Protein AF-A0A653L0S3-F1 (afdb_monomer)

Nearest PDB structures (foldseek):
  4bjn-assembly4_E  TM=1.893E-01  e=4.231E+00  Melampsora lini

Structure (mmCIF, N/CA/C/O backbone):
data_AF-A0A653L0S3-F1
#
_entry.id   AF-A0A653L0S3-F1
#
loop_
_atom_site.group_PDB
_atom_site.id
_atom_site.type_symbol
_atom_site.label_atom_id
_atom_site.label_alt_id
_atom_site.label_comp_id
_atom_site.label_asym_id
_atom_site.label_entity_id
_atom_site.label_seq_id
_atom_site.pdbx_PDB_ins_code
_atom_site.Cartn_x
_atom_site.Cartn_y
_atom_site.Cartn_z
_atom_site.occupancy
_atom_site.B_iso_or_equiv
_atom_site.auth_seq_id
_atom_site.auth_comp_id
_atom_site.auth_asym_id
_atom_site.auth_atom_id
_atom_site.pdbx_PDB_model_num
ATOM 1 N N . MET A 1 1 ? 10.447 25.405 -21.546 1.00 30.27 1 MET A N 1
ATOM 2 C CA . MET A 1 1 ? 11.554 25.345 -22.528 1.00 30.27 1 MET A CA 1
ATOM 3 C C . MET A 1 1 ? 12.879 25.271 -21.780 1.00 30.27 1 MET A C 1
ATOM 5 O O . MET A 1 1 ? 13.456 26.292 -21.433 1.00 30.27 1 MET A O 1
ATOM 9 N N . THR A 1 2 ? 13.325 24.067 -21.435 1.00 28.64 2 THR A N 1
ATOM 10 C CA . THR A 1 2 ? 14.617 23.839 -20.778 1.00 28.64 2 THR A CA 1
ATOM 11 C C . THR A 1 2 ? 15.734 23.962 -21.811 1.00 28.64 2 THR A C 1
ATOM 13 O O . THR A 1 2 ? 15.676 23.338 -22.869 1.00 28.64 2 THR A O 1
ATOM 16 N N . LYS A 1 3 ? 16.737 24.801 -21.521 1.00 31.69 3 LYS A N 1
ATOM 17 C CA . LYS A 1 3 ? 17.948 24.952 -22.337 1.00 31.69 3 LYS A CA 1
ATOM 18 C C . LYS A 1 3 ? 18.564 23.568 -22.569 1.00 31.69 3 LYS A C 1
ATOM 20 O O . LYS A 1 3 ? 19.104 22.968 -21.641 1.00 31.69 3 LYS A O 1
ATOM 25 N N . LEU A 1 4 ? 18.482 23.073 -23.805 1.00 33.47 4 LEU A N 1
ATOM 26 C CA . LEU A 1 4 ? 19.347 22.010 -24.304 1.00 33.47 4 LEU A CA 1
ATOM 27 C C . LEU A 1 4 ? 20.780 22.486 -24.071 1.00 33.47 4 LEU A C 1
ATOM 29 O O . LEU A 1 4 ? 21.256 23.393 -24.747 1.00 33.47 4 LEU A O 1
ATOM 33 N N . THR A 1 5 ? 21.450 21.922 -23.071 1.00 34.59 5 THR A N 1
ATOM 34 C CA . THR A 1 5 ? 22.896 22.054 -22.949 1.00 34.59 5 THR A CA 1
ATOM 35 C C . THR A 1 5 ? 23.484 21.365 -24.172 1.00 34.59 5 THR A C 1
ATOM 37 O O . THR A 1 5 ? 23.573 20.140 -24.239 1.00 34.59 5 THR A O 1
ATOM 40 N N . THR A 1 6 ? 23.834 22.156 -25.183 1.00 37.03 6 THR A N 1
ATOM 41 C CA . THR A 1 6 ? 24.640 21.749 -26.330 1.00 37.03 6 THR A CA 1
ATOM 42 C C . THR A 1 6 ? 26.012 21.349 -25.799 1.00 37.03 6 THR A C 1
ATOM 44 O O . THR A 1 6 ? 26.954 22.135 -25.764 1.00 37.03 6 THR A O 1
ATOM 47 N N . ARG A 1 7 ? 26.123 20.112 -25.301 1.00 45.97 7 ARG A N 1
ATOM 48 C CA . ARG A 1 7 ? 27.419 19.487 -25.048 1.00 45.97 7 ARG A CA 1
ATOM 49 C C . ARG A 1 7 ? 28.153 19.467 -26.384 1.00 45.97 7 ARG A C 1
ATOM 51 O O . ARG A 1 7 ? 27.629 18.923 -27.355 1.00 45.97 7 ARG A O 1
ATOM 58 N N . LEU A 1 8 ? 29.337 20.079 -26.427 1.00 43.31 8 LEU A N 1
ATOM 59 C CA . LEU A 1 8 ? 30.245 19.983 -27.569 1.00 43.31 8 LEU A CA 1
ATOM 60 C C . LEU A 1 8 ? 30.368 18.505 -27.987 1.00 43.31 8 LEU A C 1
ATOM 62 O O . LEU A 1 8 ? 30.457 17.640 -27.105 1.00 43.31 8 LEU A O 1
ATOM 66 N N . PRO A 1 9 ? 30.342 18.189 -29.295 1.00 57.22 9 PRO A N 1
ATOM 67 C CA . PRO A 1 9 ? 30.442 16.812 -29.752 1.00 57.22 9 PRO A CA 1
ATOM 68 C C . PRO A 1 9 ? 31.729 16.194 -29.199 1.00 57.22 9 PRO A C 1
ATOM 70 O O . PRO A 1 9 ? 32.818 16.746 -29.348 1.00 57.22 9 PRO A O 1
ATOM 73 N N . LEU A 1 10 ? 31.583 15.060 -28.508 1.00 61.62 10 LEU A N 1
ATOM 74 C CA . LEU A 1 10 ? 32.700 14.311 -27.932 1.00 61.62 10 LEU A CA 1
ATOM 75 C C . LEU A 1 10 ? 33.786 14.084 -28.987 1.00 61.62 10 LEU A C 1
ATOM 77 O O . LEU A 1 10 ? 33.470 13.769 -30.136 1.00 61.62 10 LEU A O 1
ATOM 81 N N . SER A 1 11 ? 35.056 14.182 -28.587 1.00 75.44 11 SER A N 1
ATOM 82 C CA . SER A 1 11 ? 36.170 13.897 -29.493 1.00 75.44 11 SER A CA 1
ATOM 83 C C . SER A 1 11 ? 36.048 12.483 -30.071 1.00 75.44 11 SER A C 1
ATOM 85 O O . SER A 1 11 ? 35.573 11.558 -29.403 1.00 75.44 11 SER A O 1
ATOM 87 N N . ARG A 1 12 ? 36.516 12.286 -31.309 1.00 71.12 12 ARG A N 1
ATOM 88 C CA . ARG A 1 12 ? 36.460 10.984 -32.001 1.00 71.12 12 ARG A CA 1
ATOM 89 C C . ARG A 1 12 ? 37.064 9.852 -31.156 1.00 71.12 12 ARG A C 1
ATOM 91 O O . ARG A 1 12 ? 36.526 8.751 -31.118 1.00 71.12 12 ARG A O 1
ATOM 98 N N . LYS A 1 13 ? 38.134 10.157 -30.410 1.00 77.75 13 LYS A N 1
ATOM 99 C CA . LYS A 1 13 ? 38.794 9.238 -29.469 1.00 77.75 13 LYS A CA 1
ATOM 100 C C . LYS A 1 13 ? 37.880 8.838 -28.303 1.00 77.75 13 LYS A C 1
ATOM 102 O O . LYS A 1 13 ? 37.801 7.659 -27.976 1.00 77.75 13 LYS A O 1
ATOM 107 N N . ALA A 1 14 ? 37.156 9.791 -27.713 1.00 77.12 14 ALA A N 1
ATOM 108 C CA . ALA A 1 14 ? 36.217 9.521 -26.623 1.00 77.12 14 ALA A CA 1
ATOM 109 C C . ALA A 1 14 ? 34.998 8.706 -27.091 1.00 77.12 14 ALA A C 1
ATOM 111 O O . ALA A 1 14 ? 34.522 7.833 -26.367 1.00 77.12 14 ALA A O 1
ATOM 112 N N . GLN A 1 15 ? 34.516 8.951 -28.313 1.00 73.00 15 GLN A N 1
ATOM 113 C CA . GLN A 1 15 ? 33.436 8.165 -28.917 1.00 73.00 15 GLN A CA 1
ATOM 114 C C . GLN A 1 15 ? 33.865 6.710 -29.154 1.00 73.00 15 GLN A C 1
ATOM 116 O O . GLN A 1 15 ? 33.166 5.796 -28.722 1.00 73.00 15 GLN A O 1
ATOM 121 N N . LEU A 1 16 ? 35.043 6.493 -29.749 1.00 76.94 16 LEU A N 1
ATOM 122 C CA . LEU A 1 16 ? 35.624 5.159 -29.961 1.00 76.94 16 LEU A CA 1
ATOM 123 C C . LEU A 1 16 ? 35.835 4.400 -28.648 1.00 76.94 16 LEU A C 1
ATOM 125 O O . LEU A 1 16 ? 35.499 3.223 -28.552 1.00 76.94 16 LEU A O 1
ATOM 129 N N . GLN A 1 17 ? 36.335 5.074 -27.612 1.00 83.62 17 GLN A N 1
ATOM 130 C CA . GLN A 1 17 ? 36.512 4.455 -26.301 1.00 83.62 17 GLN A CA 1
ATOM 131 C C . GLN A 1 17 ? 35.177 3.983 -25.712 1.00 83.62 17 GLN A C 1
ATOM 133 O O . GLN A 1 17 ? 35.100 2.875 -25.191 1.00 83.62 17 GLN A O 1
ATOM 138 N N . ARG A 1 18 ? 34.110 4.783 -25.830 1.00 79.94 18 ARG A N 1
ATOM 139 C CA . ARG A 1 18 ? 32.772 4.391 -25.361 1.00 79.94 18 ARG A CA 1
ATOM 140 C C . ARG A 1 18 ? 32.186 3.228 -26.149 1.00 79.94 18 ARG A C 1
ATOM 142 O O . ARG A 1 18 ? 31.602 2.341 -25.533 1.00 79.94 18 ARG A O 1
ATOM 149 N N . VAL A 1 19 ? 32.362 3.226 -27.473 1.00 80.50 19 VAL A N 1
ATOM 150 C CA . VAL A 1 19 ? 31.985 2.093 -28.330 1.00 80.50 19 VAL A CA 1
ATOM 151 C C . VAL A 1 19 ? 32.678 0.830 -27.828 1.00 80.50 19 VAL A C 1
ATOM 153 O O . VAL A 1 19 ? 32.002 -0.141 -27.514 1.00 80.50 19 VAL A O 1
ATOM 156 N N . ASN A 1 20 ? 33.999 0.870 -27.644 1.00 83.00 20 ASN A N 1
ATOM 157 C CA . ASN A 1 20 ? 34.770 -0.287 -27.192 1.00 83.00 20 ASN A CA 1
ATOM 158 C C . ASN A 1 20 ? 34.328 -0.778 -25.807 1.00 83.00 20 ASN A C 1
ATOM 160 O O . ASN A 1 20 ? 34.116 -1.974 -25.622 1.00 83.00 20 ASN A O 1
ATOM 164 N N . THR A 1 21 ? 34.118 0.126 -24.846 1.00 85.69 21 THR A N 1
ATOM 165 C CA . THR A 1 21 ? 33.609 -0.237 -23.514 1.00 85.69 21 THR A CA 1
ATOM 166 C C . THR A 1 21 ? 32.242 -0.919 -23.594 1.00 85.69 21 THR A C 1
ATOM 168 O O . THR A 1 21 ? 32.011 -1.922 -22.919 1.00 85.69 21 THR A O 1
ATOM 171 N N . LEU A 1 22 ? 31.336 -0.406 -24.431 1.00 82.81 22 LEU A N 1
ATOM 172 C CA . LEU A 1 22 ? 30.014 -0.996 -24.625 1.00 82.81 22 LEU A CA 1
ATOM 173 C C . LEU A 1 22 ? 30.102 -2.370 -25.299 1.00 82.81 22 LEU A C 1
ATOM 175 O O . LEU A 1 22 ? 29.468 -3.311 -24.819 1.00 82.81 22 LEU A O 1
ATOM 179 N N . CYS A 1 23 ? 30.907 -2.502 -26.356 1.00 81.62 23 CYS A N 1
ATOM 180 C CA . CYS A 1 23 ? 31.130 -3.769 -27.051 1.00 81.62 23 CYS A CA 1
ATOM 181 C C . CYS A 1 23 ? 31.677 -4.839 -26.102 1.00 81.62 23 CYS A C 1
ATOM 183 O O . CYS A 1 23 ? 31.124 -5.935 -26.024 1.00 81.62 23 CYS A O 1
ATOM 185 N N . ASN A 1 24 ? 32.678 -4.486 -25.293 1.00 85.31 24 ASN A N 1
ATOM 186 C CA . ASN A 1 24 ? 33.267 -5.385 -24.300 1.00 85.31 24 ASN A CA 1
ATOM 187 C C . ASN A 1 24 ? 32.253 -5.828 -23.232 1.00 85.31 24 ASN A C 1
ATOM 189 O O . ASN A 1 24 ? 32.328 -6.946 -22.731 1.00 85.31 24 ASN A O 1
ATOM 193 N N . SER A 1 25 ? 31.270 -4.984 -22.900 1.00 84.69 25 SER A N 1
ATOM 194 C CA . SER A 1 25 ? 30.208 -5.326 -21.941 1.00 84.69 25 SER A CA 1
ATOM 195 C C . SER A 1 25 ? 29.127 -6.272 -22.496 1.00 84.69 25 SER A C 1
ATOM 197 O O . SER A 1 25 ? 28.227 -6.683 -21.757 1.00 84.69 25 SER A O 1
ATOM 199 N N . LEU A 1 26 ? 29.188 -6.616 -23.790 1.00 86.00 26 LEU A N 1
ATOM 200 C CA . LEU A 1 26 ? 28.189 -7.409 -24.511 1.00 86.00 26 LEU A CA 1
ATOM 201 C C . LEU A 1 26 ? 28.839 -8.557 -25.320 1.00 86.00 26 LEU A C 1
ATOM 203 O O . LEU A 1 26 ? 28.683 -8.599 -26.542 1.00 86.00 26 LEU A O 1
ATOM 207 N N . PRO A 1 27 ? 29.483 -9.548 -24.667 1.00 76.00 27 PRO A N 1
ATOM 208 C CA . PRO A 1 27 ? 30.306 -10.578 -25.326 1.00 76.00 27 PRO A CA 1
ATOM 209 C C . PRO A 1 27 ? 29.551 -11.582 -26.228 1.00 76.00 27 PRO A C 1
ATOM 211 O O . PRO A 1 27 ? 30.141 -12.536 -26.712 1.00 76.00 27 PRO A O 1
ATOM 214 N N . GLY A 1 28 ? 28.253 -11.387 -26.477 1.00 78.38 28 GLY A N 1
ATOM 215 C CA . GLY A 1 28 ? 27.429 -12.245 -27.343 1.00 78.38 28 GLY A CA 1
ATOM 216 C C . GLY A 1 28 ? 26.717 -11.500 -28.474 1.00 78.38 28 GLY A C 1
ATOM 217 O O . GLY A 1 28 ? 25.802 -12.049 -29.082 1.00 78.38 28 GLY A O 1
ATOM 218 N N . VAL A 1 29 ? 27.062 -10.233 -28.718 1.00 82.94 29 VAL A N 1
ATOM 219 C CA . VAL A 1 29 ? 26.504 -9.442 -29.822 1.00 82.94 29 VAL A CA 1
ATOM 220 C C . VAL A 1 29 ? 27.534 -9.390 -30.945 1.00 82.94 29 VAL A C 1
ATOM 222 O O . VAL A 1 29 ? 28.632 -8.879 -30.750 1.00 82.94 29 VAL A O 1
ATOM 225 N N . ASN A 1 30 ? 27.180 -9.894 -32.128 1.00 84.88 30 ASN A N 1
ATOM 226 C CA . ASN A 1 30 ? 28.012 -9.736 -33.319 1.00 84.88 30 ASN A CA 1
ATOM 227 C C . ASN A 1 30 ? 27.804 -8.324 -33.893 1.00 84.88 30 ASN A C 1
ATOM 229 O O . ASN A 1 30 ? 26.845 -8.072 -34.624 1.00 84.88 30 ASN A O 1
ATOM 233 N N . PHE A 1 31 ? 28.668 -7.387 -33.503 1.00 84.81 31 PHE A N 1
ATOM 234 C CA . PHE A 1 31 ? 28.548 -5.981 -33.890 1.00 84.81 31 PHE A CA 1
ATOM 235 C C . PHE A 1 31 ? 28.712 -5.767 -35.395 1.00 84.81 31 PHE A C 1
ATOM 237 O O . PHE A 1 31 ? 27.978 -4.956 -35.953 1.00 84.81 31 PHE A O 1
ATOM 244 N N . ASP A 1 32 ? 29.580 -6.527 -36.062 1.00 81.81 32 ASP A N 1
ATOM 245 C CA . ASP A 1 32 ? 29.809 -6.393 -37.505 1.00 81.81 32 ASP A CA 1
ATOM 246 C C . ASP A 1 32 ? 28.585 -6.833 -38.318 1.00 81.81 32 ASP A C 1
ATOM 248 O O . ASP A 1 32 ? 28.213 -6.181 -39.294 1.00 81.81 32 ASP A O 1
ATOM 252 N N . ALA A 1 33 ? 27.889 -7.883 -37.871 1.00 83.56 33 ALA A N 1
ATOM 253 C CA . ALA A 1 33 ? 26.655 -8.347 -38.505 1.00 83.56 33 ALA A CA 1
ATOM 254 C C . ALA A 1 33 ? 25.467 -7.382 -38.306 1.00 83.56 33 ALA A C 1
ATOM 256 O O . ALA A 1 33 ? 24.583 -7.291 -39.161 1.00 83.56 33 ALA A O 1
ATOM 257 N N . VAL A 1 34 ? 25.430 -6.660 -37.180 1.00 85.94 34 VAL A N 1
ATOM 258 C CA . VAL A 1 34 ? 24.289 -5.812 -36.778 1.00 85.94 34 VAL A CA 1
ATOM 259 C C . VAL A 1 34 ? 24.482 -4.335 -37.162 1.00 85.94 34 VAL A C 1
ATOM 261 O O . VAL A 1 34 ? 23.509 -3.622 -37.437 1.00 85.94 34 VAL A O 1
ATOM 264 N N . PHE A 1 35 ? 25.729 -3.865 -37.186 1.00 88.69 35 PHE A N 1
ATOM 265 C CA . PHE A 1 35 ? 26.125 -2.474 -37.432 1.00 88.69 35 PHE A CA 1
ATOM 266 C C . PHE A 1 35 ? 27.096 -2.335 -38.613 1.00 88.69 35 PHE A C 1
ATOM 268 O O . PHE A 1 35 ? 27.843 -1.359 -38.696 1.00 88.69 35 PHE A O 1
ATOM 275 N N . GLY A 1 36 ? 27.051 -3.279 -39.553 1.00 85.19 36 GLY A N 1
ATOM 276 C CA . GLY A 1 36 ? 27.832 -3.238 -40.780 1.00 85.19 36 GLY A CA 1
ATOM 277 C C . GLY A 1 36 ? 27.537 -2.013 -41.656 1.00 85.19 36 GLY A C 1
ATOM 278 O O . GLY A 1 36 ? 26.425 -1.475 -41.700 1.00 85.19 36 GLY A O 1
ATOM 279 N N . GLY A 1 37 ? 28.564 -1.578 -42.386 1.00 85.38 37 GLY A N 1
ATOM 280 C CA . GLY A 1 37 ? 28.493 -0.473 -43.341 1.00 85.38 37 GLY A CA 1
ATOM 281 C C . GLY A 1 37 ? 28.391 0.933 -42.716 1.00 85.38 37 GLY A C 1
ATOM 282 O O . GLY A 1 37 ? 28.254 1.090 -41.500 1.00 85.38 37 GLY A O 1
ATOM 283 N N . PRO A 1 38 ? 28.432 1.995 -43.547 1.00 83.25 38 PRO A N 1
ATOM 284 C CA . PRO A 1 38 ? 28.479 3.385 -43.072 1.00 83.25 38 PRO A CA 1
ATOM 285 C C . PRO A 1 38 ? 27.282 3.781 -42.198 1.00 83.25 38 PRO A C 1
ATOM 287 O O . PRO A 1 38 ? 27.416 4.514 -41.220 1.00 83.25 38 PRO A O 1
ATOM 290 N N . ARG A 1 39 ? 26.095 3.263 -42.529 1.00 82.62 39 ARG A N 1
ATOM 291 C CA . ARG A 1 39 ? 24.866 3.544 -41.784 1.00 82.62 39 ARG A CA 1
ATOM 292 C C . ARG A 1 39 ? 24.827 2.844 -40.429 1.00 82.62 39 ARG A C 1
ATOM 294 O O . ARG A 1 39 ? 24.380 3.447 -39.459 1.00 82.62 39 ARG A O 1
ATOM 301 N N . GLY A 1 40 ? 25.311 1.605 -40.350 1.00 85.94 40 GLY A N 1
ATOM 302 C CA . GLY A 1 40 ? 25.413 0.880 -39.088 1.00 85.94 40 GLY A CA 1
ATOM 303 C C . GLY A 1 40 ? 26.365 1.570 -38.111 1.00 85.94 40 GLY A C 1
ATOM 304 O O . GLY A 1 40 ? 26.019 1.739 -36.945 1.00 85.94 40 GLY A O 1
ATOM 305 N N . GLN A 1 41 ? 27.495 2.088 -38.600 1.00 84.81 41 GLN A N 1
ATOM 306 C CA . GLN A 1 41 ? 28.419 2.891 -37.791 1.00 84.81 41 GLN A CA 1
ATOM 307 C C . GLN A 1 41 ? 27.783 4.194 -37.285 1.00 84.81 41 GLN A C 1
ATOM 309 O O . GLN A 1 41 ? 27.961 4.555 -36.120 1.00 84.81 41 GLN A O 1
ATOM 314 N N . TYR A 1 42 ? 27.011 4.884 -38.132 1.00 87.56 42 TYR A N 1
ATOM 315 C CA . TYR A 1 42 ? 26.260 6.071 -37.716 1.00 87.56 42 TYR A CA 1
ATOM 316 C C . TYR A 1 42 ? 25.229 5.739 -36.630 1.00 87.56 42 TYR A C 1
ATOM 318 O O . TYR A 1 42 ? 25.196 6.394 -35.589 1.00 87.56 42 TYR A O 1
ATOM 326 N N . ASP A 1 43 ? 24.421 4.700 -36.844 1.00 89.44 43 ASP A N 1
ATOM 327 C CA . ASP A 1 43 ? 23.394 4.269 -35.895 1.00 89.44 43 ASP A CA 1
ATOM 328 C C . ASP A 1 43 ? 24.002 3.823 -34.553 1.00 89.44 43 ASP A C 1
ATOM 330 O O . ASP A 1 43 ? 23.434 4.100 -33.497 1.00 89.44 43 ASP A O 1
ATOM 334 N N . LEU A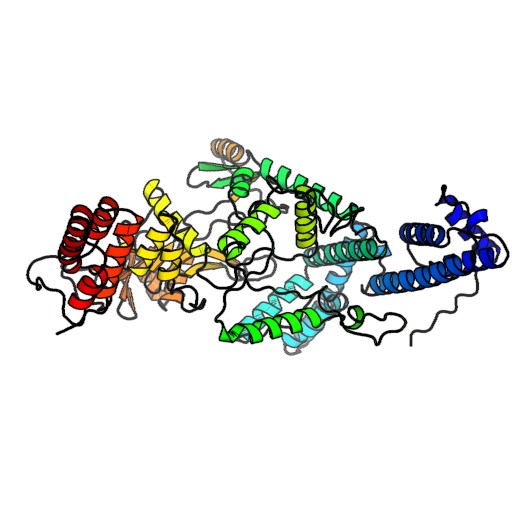 1 44 ? 25.173 3.179 -34.572 1.00 88.75 44 LEU A N 1
ATOM 335 C CA . LEU A 1 44 ? 25.920 2.797 -33.371 1.00 88.75 44 LEU A CA 1
ATOM 336 C C . LEU A 1 44 ? 26.325 4.027 -32.547 1.00 88.75 44 LEU A C 1
ATOM 338 O O . LEU A 1 44 ? 26.084 4.074 -31.339 1.00 88.75 44 LEU A O 1
ATOM 342 N N . LEU A 1 45 ? 26.900 5.043 -33.198 1.00 86.69 45 LEU A N 1
ATOM 343 C CA . LEU A 1 45 ? 27.272 6.301 -32.546 1.00 86.69 45 LEU A CA 1
ATOM 344 C C . LEU A 1 45 ? 26.042 7.049 -32.022 1.00 86.69 45 LEU A C 1
ATOM 346 O O . LEU A 1 45 ? 26.051 7.519 -30.883 1.00 86.69 45 LEU A O 1
ATOM 350 N N . TRP A 1 46 ? 24.976 7.115 -32.821 1.00 91.94 46 TRP A N 1
ATOM 351 C CA . TRP A 1 46 ? 23.702 7.713 -32.431 1.00 91.94 46 TRP A CA 1
ATOM 352 C C . TRP A 1 46 ? 23.103 7.022 -31.201 1.00 91.94 46 TRP A C 1
ATOM 354 O O . TRP A 1 46 ? 22.710 7.699 -30.254 1.00 91.94 46 TRP A O 1
ATOM 364 N N . ALA A 1 47 ? 23.075 5.688 -31.170 1.00 90.69 47 ALA A N 1
ATOM 365 C CA . ALA A 1 47 ? 22.528 4.922 -30.055 1.00 90.69 47 ALA A CA 1
ATOM 366 C C . ALA A 1 47 ? 23.318 5.153 -28.758 1.00 90.69 47 ALA A C 1
ATOM 368 O O . ALA A 1 47 ? 22.721 5.310 -27.694 1.00 90.69 47 ALA A O 1
ATOM 369 N N . ILE A 1 48 ? 24.649 5.236 -28.835 1.00 87.56 48 ILE A N 1
ATOM 370 C CA . ILE A 1 48 ? 25.497 5.548 -27.675 1.00 87.56 48 ILE A CA 1
ATOM 371 C C . ILE A 1 48 ? 25.203 6.955 -27.158 1.00 87.56 48 ILE A C 1
ATOM 373 O O . ILE A 1 48 ? 24.957 7.126 -25.967 1.00 87.56 48 ILE A O 1
ATOM 377 N N . GLN A 1 49 ? 25.160 7.950 -28.046 1.00 88.12 49 GLN A N 1
ATOM 378 C CA . GLN A 1 49 ? 24.826 9.327 -27.672 1.00 88.12 49 GLN A CA 1
ATOM 379 C C . GLN A 1 49 ? 23.413 9.435 -27.089 1.00 88.12 49 GLN A C 1
ATOM 381 O O . GLN A 1 49 ? 23.182 10.176 -26.136 1.00 88.12 49 GLN A O 1
ATOM 386 N N . LEU A 1 50 ? 22.460 8.675 -27.628 1.00 91.00 50 LEU A N 1
ATOM 387 C CA . LEU A 1 50 ? 21.096 8.636 -27.122 1.00 91.00 50 LEU A CA 1
ATOM 388 C C . LEU A 1 50 ? 21.038 8.070 -25.697 1.00 91.00 50 LEU A C 1
ATOM 390 O O . LEU A 1 50 ? 20.266 8.578 -24.887 1.00 91.00 50 LEU A O 1
ATOM 394 N N . LEU A 1 51 ? 21.851 7.062 -25.378 1.00 90.06 51 LEU A N 1
ATOM 395 C CA . LEU A 1 51 ? 21.901 6.419 -24.060 1.00 90.06 51 LEU A CA 1
ATOM 396 C C . LEU A 1 51 ? 22.787 7.157 -23.045 1.00 90.06 51 LEU A C 1
ATOM 398 O O . LEU A 1 51 ? 22.821 6.778 -21.871 1.00 90.06 51 LEU A O 1
ATOM 402 N N . ASP A 1 52 ? 23.460 8.236 -23.450 1.00 85.44 52 ASP A N 1
ATOM 403 C CA . ASP A 1 52 ? 24.280 9.034 -22.544 1.00 85.44 52 ASP A CA 1
ATOM 404 C C . ASP A 1 52 ? 23.485 9.510 -21.316 1.00 85.44 52 ASP A C 1
ATOM 406 O O . ASP A 1 52 ? 22.327 9.938 -21.392 1.00 85.44 52 ASP A O 1
ATOM 410 N N . GLY A 1 53 ? 24.150 9.442 -20.160 1.00 81.94 53 GLY A N 1
ATOM 411 C CA . GLY A 1 53 ? 23.594 9.821 -18.860 1.00 81.94 53 GLY A CA 1
ATOM 412 C C . GLY A 1 53 ? 22.908 8.678 -18.108 1.00 81.94 53 GLY A C 1
ATOM 413 O O . GLY A 1 53 ? 22.849 8.735 -16.878 1.00 81.94 53 GLY A O 1
ATOM 414 N N . LEU A 1 54 ? 22.486 7.611 -18.793 1.00 86.38 54 LEU A N 1
ATOM 415 C CA . LEU A 1 54 ? 21.919 6.427 -18.142 1.00 86.38 54 LEU A CA 1
ATOM 416 C C . LEU A 1 54 ? 22.988 5.631 -17.375 1.00 86.38 54 LEU A C 1
ATOM 418 O O . LEU A 1 54 ? 24.193 5.823 -17.573 1.00 86.38 54 LEU A O 1
ATOM 422 N N . SER A 1 55 ? 22.551 4.761 -16.458 1.00 85.19 55 SER A N 1
ATOM 423 C CA . SER A 1 55 ? 23.475 3.877 -15.741 1.00 85.19 55 SER A CA 1
ATOM 424 C C . SER A 1 55 ? 24.084 2.838 -16.695 1.00 85.19 55 SER A C 1
ATOM 426 O O . SER A 1 55 ? 23.445 2.477 -17.688 1.00 85.19 55 SER A O 1
ATOM 428 N N . PRO A 1 56 ? 25.291 2.315 -16.408 1.00 84.94 56 PRO A N 1
ATOM 429 C CA . PRO A 1 56 ? 25.911 1.279 -17.234 1.00 84.94 56 PRO A CA 1
ATOM 430 C C . PRO A 1 56 ? 25.011 0.054 -17.444 1.00 84.94 56 PRO A C 1
ATOM 432 O O . PRO A 1 56 ? 24.969 -0.509 -18.535 1.00 84.94 56 PRO A O 1
ATOM 435 N N . GLU A 1 57 ? 24.250 -0.335 -16.421 1.00 84.94 57 GLU A N 1
ATOM 436 C CA . GLU A 1 57 ? 23.338 -1.476 -16.473 1.00 84.94 57 GLU A CA 1
ATOM 437 C C . GLU A 1 57 ? 22.160 -1.219 -17.418 1.00 84.94 57 GLU A C 1
ATOM 439 O O . GLU A 1 57 ? 21.850 -2.076 -18.244 1.00 84.94 57 GLU A O 1
ATOM 444 N N . LEU A 1 58 ? 21.548 -0.030 -17.348 1.00 87.69 58 LEU A N 1
ATOM 445 C CA . LEU A 1 58 ? 20.449 0.356 -18.237 1.00 87.69 58 LEU A CA 1
ATOM 446 C C . LEU A 1 58 ? 20.914 0.499 -19.681 1.00 87.69 58 LEU A C 1
ATOM 448 O O . LEU A 1 58 ? 20.245 0.011 -20.591 1.00 87.69 58 LEU A O 1
ATOM 452 N N . THR A 1 59 ? 22.073 1.123 -19.889 1.00 90.06 59 THR A N 1
ATOM 453 C CA . THR A 1 59 ? 22.690 1.258 -21.211 1.00 90.06 59 THR A CA 1
ATOM 454 C C . THR A 1 59 ? 22.928 -0.112 -21.829 1.00 90.06 59 THR A C 1
ATOM 456 O O . THR A 1 59 ? 22.515 -0.350 -22.962 1.00 90.06 59 THR A O 1
ATOM 459 N N . ARG A 1 60 ? 23.517 -1.047 -21.076 1.00 89.62 60 ARG A N 1
ATOM 460 C CA . ARG A 1 60 ? 23.757 -2.417 -21.538 1.00 89.62 60 ARG A CA 1
ATOM 461 C C . ARG A 1 60 ? 22.450 -3.143 -21.875 1.00 89.62 60 ARG A C 1
ATOM 463 O O . ARG A 1 60 ? 22.358 -3.754 -22.938 1.00 89.62 60 ARG A O 1
ATOM 470 N N . ASP A 1 61 ? 21.440 -3.075 -21.008 1.00 90.06 61 ASP A N 1
ATOM 471 C CA . ASP A 1 61 ? 20.170 -3.787 -21.197 1.00 90.06 61 ASP A CA 1
ATOM 472 C C . ASP A 1 61 ? 19.374 -3.242 -22.400 1.00 90.06 61 ASP A C 1
ATOM 474 O O . ASP A 1 61 ? 18.896 -4.023 -23.232 1.00 90.06 61 ASP A O 1
ATOM 478 N N . LEU A 1 62 ? 19.274 -1.914 -22.537 1.00 92.12 62 LEU A N 1
ATOM 479 C CA . LEU A 1 62 ? 18.626 -1.255 -23.678 1.00 92.12 62 LEU A CA 1
ATOM 480 C C . LEU A 1 62 ? 19.374 -1.535 -24.979 1.00 92.12 62 LEU A C 1
ATOM 482 O O . LEU A 1 62 ? 18.752 -1.878 -25.986 1.00 92.12 62 LEU A O 1
ATOM 486 N N . PHE A 1 63 ? 20.704 -1.448 -24.961 1.00 92.62 63 PHE A N 1
ATOM 487 C CA . PHE A 1 63 ? 21.506 -1.664 -26.156 1.00 92.62 63 PHE A CA 1
ATOM 488 C C . PHE A 1 63 ? 21.463 -3.124 -26.621 1.00 92.62 63 PHE A C 1
ATOM 490 O O . PHE A 1 63 ? 21.301 -3.395 -27.810 1.00 92.62 63 PHE A O 1
ATOM 497 N N . LYS A 1 64 ? 21.511 -4.089 -25.696 1.00 90.81 64 LYS A N 1
ATOM 498 C CA . LYS A 1 64 ? 21.346 -5.516 -26.018 1.00 90.81 64 LYS A CA 1
ATOM 499 C C . LYS A 1 64 ? 20.014 -5.782 -26.722 1.00 90.81 64 LYS A C 1
ATOM 501 O O . LYS A 1 64 ? 19.947 -6.550 -27.680 1.00 90.81 64 LYS A O 1
ATOM 506 N N . GLN A 1 65 ? 18.945 -5.144 -26.258 1.00 91.19 65 GLN A N 1
ATOM 507 C CA . GLN A 1 65 ? 17.622 -5.238 -26.869 1.00 91.19 65 GLN A CA 1
ATOM 508 C C . GLN A 1 65 ? 17.517 -4.527 -28.218 1.00 91.19 65 GLN A C 1
ATOM 510 O O . GLN A 1 65 ? 16.822 -5.018 -29.110 1.00 91.19 65 GLN A O 1
ATOM 515 N N . TYR A 1 66 ? 18.201 -3.397 -28.365 1.00 93.06 66 TYR A N 1
ATOM 516 C CA . TYR A 1 66 ? 18.319 -2.674 -29.623 1.00 93.06 66 TYR A CA 1
ATOM 517 C C . TYR A 1 66 ? 19.035 -3.518 -30.684 1.00 93.06 66 TYR A C 1
ATOM 519 O O . TYR A 1 66 ? 18.489 -3.720 -31.767 1.00 93.06 66 TYR A O 1
ATOM 527 N N . ALA A 1 67 ? 20.181 -4.114 -30.342 1.00 91.00 67 ALA A N 1
ATOM 528 C CA . ALA A 1 67 ? 20.928 -5.000 -31.234 1.00 91.00 67 ALA A CA 1
ATOM 529 C C . ALA A 1 67 ? 20.098 -6.223 -31.667 1.00 91.00 67 ALA A C 1
ATOM 531 O O . ALA A 1 67 ? 20.034 -6.544 -32.851 1.00 91.00 67 ALA A O 1
ATOM 532 N N . ARG A 1 68 ? 19.374 -6.855 -30.729 1.00 89.62 68 ARG A N 1
ATOM 533 C CA . ARG A 1 68 ? 18.456 -7.971 -31.036 1.00 89.62 68 ARG A CA 1
ATOM 534 C C . ARG A 1 68 ? 17.350 -7.586 -32.019 1.00 89.62 68 ARG A C 1
ATOM 536 O O . ARG A 1 68 ? 16.988 -8.399 -32.860 1.00 89.62 68 ARG A O 1
ATOM 543 N N . ARG A 1 69 ? 16.804 -6.371 -31.906 1.00 90.25 69 ARG A N 1
ATOM 544 C CA . ARG A 1 69 ? 15.739 -5.873 -32.793 1.00 90.25 69 ARG A CA 1
ATOM 545 C C . ARG A 1 69 ? 16.247 -5.452 -34.161 1.00 90.25 69 ARG A C 1
ATOM 547 O O . ARG A 1 69 ? 15.503 -5.580 -35.125 1.00 90.25 69 ARG A O 1
ATOM 554 N N . ARG A 1 70 ? 17.489 -4.967 -34.247 1.00 90.62 70 ARG A N 1
ATOM 555 C CA . ARG A 1 70 ? 18.137 -4.727 -35.538 1.00 90.62 70 ARG A CA 1
ATOM 556 C C . ARG A 1 70 ? 18.276 -6.024 -36.322 1.00 90.62 70 ARG A C 1
ATOM 558 O O . ARG A 1 70 ? 17.971 -5.991 -37.500 1.00 90.62 70 ARG A O 1
ATOM 565 N N . LYS A 1 71 ? 18.624 -7.142 -35.661 1.00 82.56 71 LYS A N 1
ATOM 566 C CA . LYS A 1 71 ? 18.772 -8.506 -36.221 1.00 82.56 71 LYS A CA 1
ATOM 567 C C . LYS A 1 71 ? 19.850 -8.619 -37.312 1.00 82.56 71 LYS A C 1
ATOM 569 O O . LYS A 1 71 ? 20.766 -9.417 -37.166 1.00 82.56 71 LYS A O 1
ATOM 574 N N . ASP A 1 72 ? 19.739 -7.810 -38.356 1.00 79.81 72 ASP A N 1
ATOM 575 C CA . ASP A 1 72 ? 20.592 -7.679 -39.529 1.00 79.81 72 ASP A CA 1
ATOM 576 C C . ASP A 1 72 ? 20.760 -6.191 -39.918 1.00 79.81 72 ASP A C 1
ATOM 578 O O . ASP A 1 72 ? 20.328 -5.275 -39.213 1.00 79.81 72 ASP A O 1
ATOM 582 N N . CYS A 1 73 ? 21.400 -5.937 -41.060 1.00 82.19 73 CYS A N 1
ATOM 583 C CA . CYS A 1 73 ? 21.578 -4.593 -41.615 1.00 82.19 73 CYS A CA 1
ATOM 584 C C . CYS A 1 73 ? 20.424 -4.146 -42.540 1.00 82.19 73 CYS A C 1
ATOM 586 O O . CYS A 1 73 ? 20.590 -3.200 -43.315 1.00 82.19 73 CYS A O 1
ATOM 588 N N . SER A 1 74 ? 19.253 -4.799 -42.502 1.00 86.44 74 SER A N 1
ATOM 589 C CA . SER A 1 74 ? 18.122 -4.416 -43.355 1.00 86.44 74 SER A CA 1
ATOM 590 C C . SER A 1 74 ? 17.512 -3.080 -42.920 1.00 86.44 74 SER A C 1
ATOM 592 O O . SER A 1 74 ? 17.368 -2.777 -41.732 1.00 86.44 74 SER A O 1
ATOM 594 N N . PHE A 1 75 ? 17.096 -2.271 -43.898 1.00 85.19 75 PHE A N 1
ATOM 595 C CA . PHE A 1 75 ? 16.510 -0.952 -43.647 1.00 85.19 75 PHE A CA 1
ATOM 596 C C . PHE A 1 75 ? 15.305 -1.007 -42.699 1.00 85.19 75 PHE A C 1
ATOM 598 O O . PHE A 1 75 ? 15.192 -0.180 -41.791 1.00 85.19 75 PHE A O 1
ATOM 605 N N . THR A 1 76 ? 14.414 -1.979 -42.903 1.00 86.38 76 THR A N 1
ATOM 606 C CA . THR A 1 76 ? 13.168 -2.117 -42.142 1.00 86.38 76 THR A CA 1
ATOM 607 C C . THR A 1 76 ? 13.446 -2.434 -40.676 1.00 86.38 76 THR A C 1
ATOM 609 O O . THR A 1 76 ? 12.933 -1.729 -39.803 1.00 86.38 76 THR A O 1
ATOM 612 N N . HIS A 1 77 ? 14.305 -3.421 -40.389 1.00 88.31 77 HIS A N 1
ATOM 613 C CA . HIS A 1 77 ? 14.657 -3.757 -39.009 1.00 88.31 77 HIS A CA 1
ATOM 614 C C . HIS A 1 77 ? 15.440 -2.626 -38.333 1.00 88.31 77 HIS A C 1
ATOM 616 O O . HIS A 1 77 ? 15.134 -2.263 -37.196 1.00 88.31 77 HIS A O 1
ATOM 622 N N . CYS A 1 78 ? 16.378 -1.989 -39.042 1.00 89.44 78 CYS A N 1
ATOM 623 C CA . CYS A 1 78 ? 17.140 -0.855 -38.514 1.00 89.44 78 CYS A CA 1
ATOM 624 C C . CYS A 1 78 ? 16.226 0.320 -38.140 1.00 89.44 78 CYS A C 1
ATOM 626 O O . CYS A 1 78 ? 16.321 0.861 -37.037 1.00 89.44 78 CYS A O 1
ATOM 628 N N . ARG A 1 79 ? 15.290 0.694 -39.023 1.00 90.00 79 ARG A N 1
ATOM 629 C CA . ARG A 1 79 ? 14.332 1.779 -38.767 1.00 90.00 79 ARG A CA 1
ATOM 630 C C . ARG A 1 79 ? 13.436 1.465 -37.569 1.00 90.00 79 ARG A C 1
ATOM 632 O O . ARG A 1 79 ? 13.282 2.320 -36.698 1.00 90.00 79 ARG A O 1
ATOM 639 N N . ALA A 1 80 ? 12.865 0.263 -37.512 1.00 89.56 80 ALA A N 1
ATOM 640 C CA . ALA A 1 80 ? 12.002 -0.151 -36.407 1.00 89.56 80 ALA A CA 1
ATOM 641 C C . ALA A 1 80 ? 12.761 -0.180 -35.068 1.00 89.56 80 ALA A C 1
ATOM 643 O O . ALA A 1 80 ? 12.260 0.324 -34.062 1.00 89.56 80 ALA A O 1
ATOM 644 N N . ALA A 1 81 ? 13.995 -0.690 -35.059 1.00 92.50 81 ALA A N 1
ATOM 645 C CA . ALA A 1 81 ? 14.845 -0.722 -33.874 1.00 92.50 81 ALA A CA 1
ATOM 646 C C . ALA A 1 81 ? 15.236 0.686 -33.394 1.00 92.50 81 ALA A C 1
ATOM 648 O O . ALA A 1 81 ? 15.219 0.938 -32.189 1.00 92.50 81 ALA A O 1
ATOM 649 N N . ASN A 1 82 ? 15.537 1.615 -34.310 1.00 93.44 82 ASN A N 1
ATOM 650 C CA . ASN A 1 82 ? 15.847 3.007 -33.970 1.00 93.44 82 ASN A CA 1
ATOM 651 C C . ASN A 1 82 ? 14.634 3.714 -33.345 1.00 93.44 82 ASN A C 1
ATOM 653 O O . ASN A 1 82 ? 14.771 4.392 -32.327 1.00 93.44 82 ASN A O 1
ATOM 657 N N . ILE A 1 83 ? 13.436 3.534 -33.916 1.00 91.88 83 ILE A N 1
ATOM 658 C CA . ILE A 1 83 ? 12.198 4.068 -33.328 1.00 91.88 83 ILE A CA 1
ATOM 659 C C . ILE A 1 83 ? 12.012 3.491 -31.925 1.00 91.88 83 ILE A C 1
ATOM 661 O O . ILE A 1 83 ? 11.875 4.252 -30.972 1.00 91.88 83 ILE A O 1
ATOM 665 N N . TRP A 1 84 ? 12.103 2.167 -31.779 1.00 94.56 84 TRP A N 1
ATOM 666 C CA . TRP A 1 84 ? 11.962 1.501 -30.487 1.00 94.56 84 TRP A CA 1
ATOM 667 C C . TRP A 1 84 ? 12.947 2.035 -29.438 1.00 94.56 84 TRP A C 1
ATOM 669 O O . TRP A 1 84 ? 12.524 2.358 -28.329 1.00 94.56 84 TRP A O 1
ATOM 679 N N . LEU A 1 85 ? 14.236 2.170 -29.774 1.00 94.81 85 LEU A N 1
ATOM 680 C CA . LEU A 1 85 ? 15.245 2.658 -28.830 1.00 94.81 85 LEU A CA 1
ATOM 681 C C . LEU A 1 85 ? 14.930 4.091 -28.393 1.00 94.81 85 LEU A C 1
ATOM 683 O O . LEU A 1 85 ? 14.973 4.395 -27.206 1.00 94.81 85 LEU A O 1
ATOM 687 N N . ARG A 1 86 ? 14.539 4.956 -29.334 1.00 94.56 86 ARG A N 1
ATOM 688 C CA . ARG A 1 86 ? 14.160 6.342 -29.043 1.00 94.56 86 ARG A CA 1
ATOM 689 C C . ARG A 1 86 ? 12.955 6.432 -28.109 1.00 94.56 86 ARG A C 1
ATOM 691 O O . ARG A 1 86 ? 13.016 7.178 -27.134 1.00 94.56 86 ARG A O 1
ATOM 698 N N . GLU A 1 87 ? 11.885 5.692 -28.396 1.00 91.69 87 GLU A N 1
ATOM 699 C CA . GLU A 1 87 ? 10.676 5.661 -27.559 1.00 91.69 87 GLU A CA 1
ATOM 700 C C . GLU A 1 87 ? 10.995 5.135 -26.154 1.00 91.69 87 GLU A C 1
ATOM 702 O O . GLU A 1 87 ? 10.676 5.775 -25.154 1.00 91.69 87 GLU A O 1
ATOM 707 N N . ARG A 1 88 ? 11.726 4.017 -26.055 1.00 92.31 88 ARG A N 1
ATOM 708 C CA . ARG A 1 88 ? 12.075 3.422 -24.758 1.00 92.31 88 ARG A CA 1
ATOM 709 C C . ARG A 1 88 ? 12.994 4.306 -23.934 1.00 92.31 88 ARG A C 1
ATOM 711 O O . ARG A 1 88 ? 12.752 4.470 -22.742 1.00 92.31 88 ARG A O 1
ATOM 718 N N . THR A 1 89 ? 14.012 4.915 -24.540 1.00 92.94 89 THR A N 1
ATOM 719 C CA . THR A 1 89 ? 14.875 5.871 -23.836 1.00 92.94 89 THR A CA 1
ATOM 720 C C . THR A 1 89 ? 14.089 7.097 -23.376 1.00 92.94 89 THR A C 1
ATOM 722 O O . THR A 1 89 ? 14.370 7.608 -22.293 1.00 92.94 89 THR A O 1
ATOM 725 N N . ARG A 1 90 ? 13.085 7.555 -24.140 1.00 93.25 90 ARG A N 1
ATOM 726 C CA . ARG A 1 90 ? 12.199 8.646 -23.711 1.00 93.25 90 ARG A CA 1
ATOM 727 C C . ARG A 1 90 ? 11.426 8.270 -22.449 1.00 93.25 90 ARG A C 1
ATOM 729 O O . ARG A 1 90 ? 11.514 9.011 -21.476 1.00 93.25 90 ARG A O 1
ATOM 736 N N . TRP A 1 91 ? 10.745 7.124 -22.441 1.00 91.31 91 TRP A N 1
ATOM 737 C CA . TRP A 1 91 ? 9.972 6.664 -21.281 1.00 91.31 91 TRP A CA 1
ATOM 738 C C . TRP A 1 91 ? 10.849 6.421 -20.053 1.00 91.31 91 TRP A C 1
ATOM 740 O O . TRP A 1 91 ? 10.524 6.884 -18.965 1.00 91.31 91 TRP A O 1
ATOM 750 N N . VAL A 1 92 ? 12.018 5.789 -20.222 1.00 90.75 92 VAL A N 1
ATOM 751 C CA . VAL A 1 92 ? 12.975 5.612 -19.116 1.00 90.75 92 VAL A CA 1
ATOM 752 C C . VAL A 1 92 ? 13.409 6.966 -18.559 1.00 90.75 92 VAL A C 1
ATOM 754 O O . VAL A 1 92 ? 13.400 7.154 -17.350 1.00 90.75 92 VAL A O 1
ATOM 757 N N . ARG A 1 93 ? 13.749 7.939 -19.412 1.00 91.69 93 ARG A N 1
ATOM 758 C CA . ARG A 1 93 ? 14.118 9.283 -18.944 1.00 91.69 93 ARG A CA 1
ATOM 759 C C . ARG A 1 93 ? 12.964 9.986 -18.235 1.00 91.69 93 ARG A C 1
ATOM 761 O O . ARG A 1 93 ? 13.218 10.639 -17.235 1.00 91.69 93 ARG A O 1
ATOM 768 N N . GLN A 1 94 ? 11.727 9.853 -18.710 1.00 90.81 94 GLN A N 1
ATOM 769 C CA . GLN A 1 94 ? 10.554 10.409 -18.025 1.00 90.81 94 GLN A CA 1
ATOM 770 C C . GLN A 1 94 ? 10.400 9.829 -16.614 1.00 90.81 94 GLN A C 1
ATOM 772 O O . GLN A 1 94 ? 10.252 10.603 -15.676 1.00 90.81 94 GLN A O 1
ATOM 777 N N . LEU A 1 95 ? 10.543 8.510 -16.447 1.00 89.75 95 LEU A N 1
ATOM 778 C CA . LEU A 1 95 ? 10.532 7.876 -15.123 1.00 89.75 95 LEU A CA 1
ATOM 779 C C . LEU A 1 95 ? 11.684 8.356 -14.231 1.00 89.75 95 LEU A C 1
ATOM 781 O O . LEU A 1 95 ? 11.491 8.613 -13.052 1.00 89.75 95 LEU A O 1
ATOM 785 N N . LEU A 1 96 ? 12.896 8.503 -14.772 1.00 89.56 96 LEU A N 1
ATOM 786 C CA . LEU A 1 96 ? 14.028 8.998 -13.980 1.00 89.56 96 LEU A CA 1
ATOM 787 C C . LEU A 1 96 ? 13.857 10.468 -13.566 1.00 89.56 96 LEU A C 1
ATOM 789 O O . LEU A 1 96 ? 14.376 10.856 -12.527 1.00 89.56 96 LEU A O 1
ATOM 793 N N . HIS A 1 97 ? 13.143 11.273 -14.358 1.00 89.38 97 HIS A N 1
ATOM 794 C CA . HIS A 1 97 ? 12.815 12.663 -14.030 1.00 89.38 97 HIS A CA 1
ATOM 795 C C . HIS A 1 97 ? 11.559 12.808 -13.159 1.00 89.38 97 HIS A C 1
ATOM 797 O O . HIS A 1 97 ? 11.266 13.920 -12.731 1.00 89.38 97 HIS A O 1
ATOM 803 N N . SER A 1 98 ? 10.810 11.730 -12.900 1.00 86.81 98 SER A N 1
ATOM 804 C CA . SER A 1 98 ? 9.628 11.789 -12.033 1.00 86.81 98 SER A CA 1
ATOM 805 C C . SER A 1 98 ? 9.987 11.864 -10.548 1.00 86.81 98 SER A C 1
ATOM 807 O O . SER A 1 98 ? 9.099 12.034 -9.719 1.00 86.81 98 SER A O 1
ATOM 809 N N . ILE A 1 99 ? 11.265 11.689 -10.202 1.00 90.88 99 ILE A N 1
ATOM 810 C CA . ILE A 1 99 ? 11.785 11.861 -8.847 1.00 90.88 99 ILE A CA 1
ATOM 811 C C . ILE A 1 99 ? 12.638 13.137 -8.767 1.00 90.88 99 ILE A C 1
ATOM 813 O O . ILE A 1 99 ? 13.313 13.480 -9.740 1.00 90.88 99 ILE A O 1
ATOM 817 N N . PRO A 1 100 ? 12.648 13.843 -7.623 1.00 91.69 100 PRO A N 1
ATOM 818 C CA . PRO A 1 100 ? 13.293 15.153 -7.506 1.00 91.69 100 PRO A CA 1
ATOM 819 C C . PRO A 1 100 ? 14.815 15.089 -7.306 1.00 91.69 100 PRO A C 1
ATOM 821 O O . PRO A 1 100 ? 15.475 16.124 -7.265 1.00 91.69 100 PRO A O 1
ATOM 824 N N . VAL A 1 101 ? 15.388 13.889 -7.184 1.00 91.44 101 VAL A N 1
ATOM 825 C CA . VAL A 1 101 ? 16.828 13.671 -6.976 1.00 91.44 101 VAL A CA 1
ATOM 826 C C . VAL A 1 101 ? 17.436 12.852 -8.100 1.00 91.44 101 VAL A C 1
ATOM 828 O O . VAL A 1 101 ? 16.742 12.145 -8.831 1.00 91.44 101 VAL A O 1
ATOM 831 N N . ASN A 1 102 ? 18.762 12.896 -8.218 1.00 87.75 102 ASN A N 1
ATOM 832 C CA . ASN A 1 102 ? 19.457 12.068 -9.186 1.00 87.75 102 ASN A CA 1
ATOM 833 C C . ASN A 1 102 ? 19.344 10.581 -8.788 1.00 87.75 102 ASN A C 1
ATOM 835 O O . ASN A 1 102 ? 19.847 10.200 -7.730 1.00 87.75 102 ASN A O 1
ATOM 839 N N . PRO A 1 103 ? 18.798 9.698 -9.647 1.00 86.12 103 PRO A N 1
ATOM 840 C CA . PRO A 1 103 ? 18.686 8.267 -9.356 1.00 86.12 103 PRO A CA 1
ATOM 841 C C . PRO A 1 103 ? 20.016 7.591 -8.975 1.00 86.12 103 PRO A C 1
ATOM 843 O O . PRO A 1 103 ? 20.022 6.546 -8.329 1.00 86.12 103 PRO A O 1
ATOM 846 N N . ARG A 1 104 ? 21.162 8.164 -9.372 1.00 84.06 104 ARG A N 1
ATOM 847 C CA . ARG A 1 104 ? 22.494 7.651 -9.009 1.00 84.06 104 ARG A CA 1
ATOM 848 C C . ARG A 1 104 ? 22.783 7.741 -7.513 1.00 84.06 104 ARG A C 1
ATOM 850 O O . ARG A 1 104 ? 23.502 6.890 -7.005 1.00 84.06 104 ARG A O 1
ATOM 857 N N . GLU A 1 105 ? 22.216 8.729 -6.830 1.00 87.25 105 GLU A N 1
ATOM 858 C CA . GLU A 1 105 ? 22.372 8.934 -5.385 1.00 87.25 105 GLU A CA 1
ATOM 859 C C . GLU A 1 105 ? 21.560 7.922 -4.570 1.00 87.25 105 GLU A C 1
ATOM 861 O O . GLU A 1 105 ? 21.813 7.742 -3.390 1.00 87.25 105 GLU A O 1
ATOM 866 N N . MET A 1 106 ? 20.607 7.229 -5.199 1.00 89.06 106 MET A N 1
ATOM 867 C CA . MET A 1 106 ? 19.692 6.284 -4.549 1.00 89.06 106 MET A CA 1
ATOM 868 C C . MET A 1 106 ? 20.010 4.814 -4.857 1.00 89.06 106 MET A C 1
ATOM 870 O O . MET A 1 106 ? 19.221 3.917 -4.538 1.00 89.06 106 MET A O 1
ATOM 874 N N . ARG A 1 107 ? 21.149 4.549 -5.509 1.00 85.44 107 ARG A N 1
ATOM 875 C CA . ARG A 1 107 ? 21.504 3.214 -6.004 1.00 85.44 107 ARG A CA 1
ATOM 876 C C . ARG A 1 107 ? 21.652 2.197 -4.871 1.00 85.44 107 ARG A C 1
ATOM 878 O O . ARG A 1 107 ? 21.162 1.074 -4.991 1.00 85.44 107 ARG A O 1
ATOM 885 N N . ASP A 1 108 ? 22.315 2.581 -3.792 1.00 88.56 108 ASP A N 1
ATOM 886 C CA . ASP A 1 108 ? 22.555 1.759 -2.610 1.00 88.56 108 ASP A CA 1
ATOM 887 C C . ASP A 1 108 ? 21.705 2.220 -1.417 1.00 88.56 108 ASP A C 1
ATOM 889 O O . ASP A 1 108 ? 21.002 3.231 -1.461 1.00 88.56 108 ASP A O 1
ATOM 893 N N . GLU A 1 109 ? 21.693 1.401 -0.368 1.00 87.88 109 GLU A N 1
ATOM 894 C CA . GLU A 1 109 ? 20.903 1.670 0.835 1.00 87.88 109 GLU A CA 1
ATOM 895 C C . GLU A 1 109 ? 21.368 2.939 1.553 1.00 87.88 109 GLU A C 1
ATOM 897 O O . GLU A 1 109 ? 20.540 3.763 1.940 1.00 87.88 109 GLU A O 1
ATOM 902 N N . ASP A 1 110 ? 22.679 3.145 1.644 1.00 92.19 110 ASP A N 1
ATOM 903 C CA . ASP A 1 110 ? 23.263 4.319 2.291 1.00 92.19 110 ASP A CA 1
ATOM 904 C C . ASP A 1 110 ? 22.945 5.615 1.544 1.00 92.19 110 ASP A C 1
ATOM 906 O O . ASP A 1 110 ? 22.644 6.635 2.165 1.00 92.19 110 ASP A O 1
ATOM 910 N N . GLY A 1 111 ? 22.967 5.591 0.212 1.00 93.38 111 GLY A N 1
ATOM 911 C CA . GLY A 1 111 ? 22.560 6.713 -0.619 1.00 93.38 111 GLY A CA 1
ATOM 912 C C . GLY A 1 111 ? 21.097 7.091 -0.394 1.00 93.38 111 GLY A C 1
ATOM 913 O O . GLY A 1 111 ? 20.783 8.259 -0.159 1.00 93.38 111 GLY A O 1
ATOM 914 N N . ARG A 1 112 ? 20.196 6.101 -0.332 1.00 94.25 112 ARG A N 1
ATOM 915 C CA . ARG A 1 112 ? 18.776 6.340 -0.010 1.00 94.25 112 ARG A CA 1
ATOM 916 C C . ARG A 1 112 ? 18.581 6.906 1.396 1.00 94.25 112 ARG A C 1
ATOM 918 O O . ARG A 1 112 ? 17.775 7.822 1.556 1.00 94.25 112 ARG A O 1
ATOM 925 N N . LYS A 1 113 ? 19.341 6.433 2.389 1.00 94.75 113 LYS A N 1
ATOM 926 C CA . LYS A 1 113 ? 19.343 6.994 3.753 1.00 94.75 113 LYS A CA 1
ATOM 927 C C . LYS A 1 113 ? 19.802 8.451 3.770 1.00 94.75 113 LYS A C 1
ATOM 929 O O . LYS A 1 113 ? 19.144 9.289 4.381 1.00 94.75 113 LYS A O 1
ATOM 934 N N . LYS A 1 114 ? 20.876 8.784 3.046 1.00 95.44 114 LYS A N 1
ATOM 935 C CA . 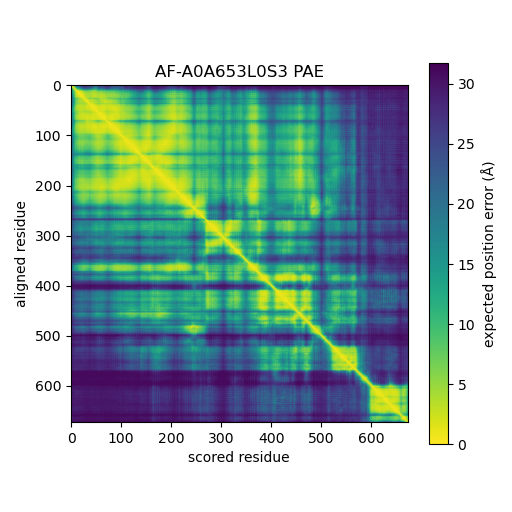LYS A 1 114 ? 21.374 10.167 2.919 1.00 95.44 114 LYS A CA 1
ATOM 936 C C . LYS A 1 114 ? 20.332 11.092 2.297 1.00 95.44 114 LYS A C 1
ATOM 938 O O . LYS A 1 114 ? 20.081 12.160 2.849 1.00 95.44 114 LYS A O 1
ATOM 943 N N . VAL A 1 115 ? 19.688 10.664 1.209 1.00 95.25 115 VAL A N 1
ATOM 944 C CA . VAL A 1 115 ? 18.594 11.420 0.578 1.00 95.25 115 VAL A CA 1
ATOM 945 C C . VAL A 1 115 ? 17.440 11.614 1.564 1.00 95.25 115 VAL A C 1
ATOM 947 O O . VAL A 1 115 ? 16.983 12.736 1.760 1.00 95.25 115 VAL A O 1
ATOM 950 N N . ALA A 1 116 ? 17.000 10.562 2.256 1.00 94.94 116 ALA A N 1
ATOM 951 C CA . ALA A 1 116 ? 15.942 10.674 3.260 1.00 94.94 116 ALA A CA 1
ATOM 952 C C . ALA A 1 116 ? 16.285 11.674 4.380 1.00 94.94 116 ALA A C 1
ATOM 954 O O . ALA A 1 116 ? 15.458 12.514 4.734 1.00 94.94 116 ALA A O 1
ATOM 955 N N . HIS A 1 117 ? 17.514 11.630 4.900 1.00 95.25 117 HIS A N 1
ATOM 956 C CA . HIS A 1 117 ? 17.982 12.561 5.928 1.00 95.25 117 HIS A CA 1
ATOM 957 C C . HIS A 1 117 ? 18.052 13.999 5.410 1.00 95.25 117 HIS A C 1
ATOM 959 O O . HIS A 1 117 ? 17.688 14.926 6.127 1.00 95.25 117 HIS A O 1
ATOM 965 N N . GLN A 1 118 ? 18.483 14.201 4.164 1.00 95.62 118 GLN A N 1
ATOM 966 C CA . GLN A 1 118 ? 18.523 15.519 3.540 1.00 95.62 118 GLN A CA 1
ATOM 967 C C . GLN A 1 118 ? 17.132 16.167 3.505 1.00 95.62 118 GLN A C 1
ATOM 969 O O . GLN A 1 118 ? 16.996 17.315 3.922 1.00 95.62 118 GLN A O 1
ATOM 974 N N . PHE A 1 119 ? 16.099 15.444 3.063 1.00 96.00 119 PHE A N 1
ATOM 975 C CA . PHE A 1 119 ? 14.730 15.976 2.999 1.00 96.00 119 PHE A CA 1
ATOM 976 C C . PHE A 1 119 ? 14.095 16.161 4.389 1.00 96.00 119 PHE A C 1
ATOM 978 O O . PHE A 1 119 ? 13.395 17.152 4.618 1.00 96.00 119 PHE A O 1
ATOM 985 N N . ALA A 1 120 ? 14.395 15.280 5.349 1.00 94.69 120 ALA A N 1
ATOM 986 C CA . ALA A 1 120 ? 13.999 15.476 6.745 1.00 94.69 120 ALA A CA 1
ATOM 987 C C . ALA A 1 120 ? 14.619 16.759 7.330 1.00 94.69 120 ALA A C 1
ATOM 989 O O . ALA A 1 120 ? 13.919 17.573 7.928 1.00 94.69 120 ALA A O 1
ATOM 990 N N . ASN A 1 121 ? 15.911 16.991 7.079 1.00 95.69 121 ASN A N 1
ATOM 991 C CA . ASN A 1 121 ? 16.622 18.187 7.533 1.00 95.69 121 ASN A CA 1
ATOM 992 C C . ASN A 1 121 ? 16.119 19.466 6.852 1.00 95.69 121 ASN A C 1
ATOM 994 O O . ASN A 1 121 ? 16.024 20.496 7.512 1.00 95.69 121 ASN A O 1
ATOM 998 N N . GLN A 1 122 ? 15.772 19.413 5.562 1.00 95.38 122 GLN A N 1
ATOM 999 C CA . GLN A 1 122 ? 15.129 20.536 4.867 1.00 95.38 122 GLN A CA 1
ATOM 1000 C C . GLN A 1 122 ? 13.800 20.904 5.530 1.00 95.38 122 GLN A C 1
ATOM 1002 O O . GLN A 1 122 ? 13.559 22.072 5.818 1.00 95.38 122 GLN A O 1
ATOM 1007 N N . THR A 1 123 ? 12.971 19.904 5.835 1.00 95.00 123 THR A N 1
ATOM 1008 C CA . THR A 1 123 ? 11.690 20.124 6.519 1.00 95.00 123 THR A CA 1
ATOM 1009 C C . THR A 1 123 ? 11.898 20.685 7.930 1.00 95.00 123 THR A C 1
ATOM 1011 O O . THR A 1 123 ? 11.221 21.626 8.335 1.00 95.00 123 THR A O 1
ATOM 1014 N N . ALA A 1 124 ? 12.888 20.169 8.664 1.00 94.31 124 ALA A N 1
ATOM 1015 C CA . ALA A 1 124 ? 13.250 20.680 9.983 1.00 94.31 124 ALA A CA 1
ATOM 1016 C C . ALA A 1 124 ? 13.782 22.123 9.940 1.00 94.31 124 ALA A C 1
ATOM 1018 O O . ALA A 1 124 ? 13.523 22.892 10.859 1.00 94.31 124 ALA A O 1
ATOM 1019 N N . ALA A 1 125 ? 14.502 22.513 8.884 1.00 95.69 125 ALA A N 1
ATOM 1020 C CA . ALA A 1 125 ? 14.957 23.889 8.697 1.00 95.69 125 ALA A CA 1
ATOM 1021 C C . ALA A 1 125 ? 13.785 24.851 8.449 1.00 95.69 125 ALA A C 1
ATOM 1023 O O . ALA A 1 125 ? 13.756 25.927 9.036 1.00 95.69 125 ALA A O 1
ATOM 1024 N N . ILE A 1 126 ? 12.794 24.441 7.646 1.00 95.06 126 ILE A N 1
ATOM 1025 C CA . ILE A 1 126 ? 11.557 25.213 7.441 1.00 95.06 126 ILE A CA 1
ATOM 1026 C C . ILE A 1 126 ? 10.839 25.422 8.777 1.00 95.06 126 ILE A C 1
ATOM 1028 O O . ILE A 1 126 ? 10.496 26.551 9.113 1.00 95.06 126 ILE A O 1
ATOM 1032 N N . TYR A 1 127 ? 10.674 24.355 9.566 1.00 93.75 127 TYR A N 1
ATOM 1033 C CA . TYR A 1 127 ? 10.046 24.447 10.885 1.00 93.75 127 TYR A CA 1
ATOM 1034 C C . TYR A 1 127 ? 10.794 25.396 11.829 1.00 93.75 127 TYR A C 1
ATOM 1036 O O . TYR A 1 127 ? 10.163 26.207 12.495 1.00 93.75 127 TYR A O 1
ATOM 1044 N N . LYS A 1 128 ? 12.132 25.352 11.852 1.00 94.19 128 LYS A N 1
ATOM 1045 C CA . LYS A 1 128 ? 12.942 26.264 12.677 1.00 94.19 128 LYS A CA 1
ATOM 1046 C C . LYS A 1 128 ? 12.750 27.733 12.311 1.00 94.19 128 LYS A C 1
ATOM 1048 O O . LYS A 1 128 ? 12.733 28.564 13.210 1.00 94.19 128 LYS A O 1
ATOM 1053 N N . ASN A 1 129 ? 12.611 28.049 11.023 1.00 93.69 129 ASN A N 1
ATOM 1054 C CA . ASN A 1 129 ? 12.340 29.420 10.590 1.00 93.69 129 ASN A CA 1
ATOM 1055 C C . ASN A 1 129 ? 10.958 29.877 11.073 1.00 93.69 129 ASN A C 1
ATOM 1057 O O . ASN A 1 129 ? 10.847 30.941 11.663 1.00 93.69 129 ASN A O 1
ATOM 1061 N N . ILE A 1 130 ? 9.936 29.029 10.921 1.00 91.94 130 ILE A N 1
ATOM 1062 C CA . ILE A 1 130 ? 8.578 29.314 11.410 1.00 91.94 130 ILE A CA 1
ATOM 1063 C C . ILE A 1 130 ? 8.578 29.509 12.933 1.00 91.94 130 ILE A C 1
ATOM 1065 O O . ILE A 1 130 ? 7.991 30.456 13.443 1.00 91.94 130 ILE A O 1
ATOM 1069 N N . GLU A 1 131 ? 9.265 28.637 13.674 1.00 91.50 131 GLU A N 1
ATOM 1070 C CA . GLU A 1 131 ? 9.394 28.746 15.129 1.00 91.50 131 GLU A CA 1
ATOM 1071 C C . GLU A 1 131 ? 10.079 30.059 15.547 1.00 91.50 131 GLU A C 1
ATOM 1073 O O . GLU A 1 131 ? 9.703 30.662 16.552 1.00 91.50 131 GLU A O 1
ATOM 1078 N N . GLN A 1 132 ? 11.079 30.504 14.783 1.00 91.88 132 GLN A N 1
ATOM 1079 C CA . GLN A 1 132 ? 11.771 31.768 15.009 1.00 91.88 132 GLN A CA 1
ATOM 1080 C C . GLN A 1 132 ? 10.853 32.968 14.739 1.00 91.88 132 GLN A C 1
ATOM 1082 O O . GLN A 1 132 ? 10.763 33.845 15.593 1.00 91.88 132 GLN A O 1
ATOM 1087 N N . ASP A 1 133 ? 10.112 32.968 13.629 1.00 89.94 133 ASP A N 1
ATOM 1088 C CA . ASP A 1 133 ? 9.157 34.032 13.291 1.00 89.94 133 ASP A CA 1
ATOM 1089 C C . ASP A 1 133 ? 8.074 34.174 14.380 1.00 89.94 133 ASP A C 1
ATOM 1091 O O . ASP A 1 133 ? 7.733 35.283 14.794 1.00 89.94 133 ASP A O 1
ATOM 1095 N N . ILE A 1 134 ? 7.578 33.050 14.918 1.00 90.00 134 ILE A N 1
ATOM 1096 C CA . ILE A 1 134 ? 6.619 33.039 16.038 1.00 90.00 134 ILE A CA 1
ATOM 1097 C C . ILE A 1 134 ? 7.247 33.646 17.301 1.00 90.00 134 ILE A C 1
ATOM 1099 O O . ILE A 1 134 ? 6.609 34.442 17.991 1.00 90.00 134 ILE A O 1
ATOM 1103 N N . LYS A 1 135 ? 8.510 33.317 17.609 1.00 90.12 135 LYS A N 1
ATOM 1104 C CA . LYS A 1 135 ? 9.242 33.917 18.743 1.00 90.12 135 LYS A CA 1
ATOM 1105 C C . LYS A 1 135 ? 9.471 35.418 18.565 1.00 90.12 135 LYS A C 1
ATOM 1107 O O . LYS A 1 135 ? 9.538 36.136 19.559 1.00 90.12 135 LYS A O 1
ATOM 1112 N N . GLU A 1 136 ? 9.577 35.885 17.326 1.00 91.94 136 GLU A N 1
ATOM 1113 C CA . GLU A 1 136 ? 9.717 37.300 16.963 1.00 91.94 136 GLU A CA 1
ATOM 1114 C C . GLU A 1 136 ? 8.374 38.056 16.936 1.00 91.94 136 GLU A C 1
ATOM 1116 O O . GLU A 1 136 ? 8.356 39.269 16.727 1.00 91.94 136 GLU A O 1
ATOM 1121 N N . GLY A 1 137 ? 7.260 37.374 17.231 1.00 87.00 137 GLY A N 1
ATOM 1122 C CA . GLY A 1 137 ? 5.939 37.974 17.427 1.00 87.00 137 GLY A CA 1
ATOM 1123 C C . GLY A 1 137 ? 4.933 37.711 16.306 1.00 87.00 137 GLY A C 1
ATOM 1124 O O . GLY A 1 137 ? 3.867 38.324 16.314 1.00 87.00 137 GLY A O 1
ATOM 1125 N N . ALA A 1 138 ? 5.235 36.827 15.348 1.00 87.56 138 ALA A N 1
ATOM 1126 C CA . ALA A 1 138 ? 4.256 36.392 14.354 1.00 87.56 138 ALA A CA 1
ATOM 1127 C C . ALA A 1 138 ? 3.146 35.534 14.989 1.00 87.56 138 ALA A C 1
ATOM 1129 O O . ALA A 1 138 ? 3.394 34.740 15.900 1.00 87.56 138 ALA A O 1
ATOM 1130 N N . GLU A 1 139 ? 1.915 35.661 14.485 1.00 86.81 139 GLU A N 1
ATOM 1131 C CA . GLU A 1 139 ? 0.805 34.815 14.929 1.00 86.81 139 GLU A CA 1
ATOM 1132 C C . GLU A 1 139 ? 0.985 33.366 14.431 1.00 86.81 139 GLU A C 1
ATOM 1134 O O . GLU A 1 139 ? 1.296 33.149 13.256 1.00 86.81 139 GLU A O 1
ATOM 1139 N N . PRO A 1 140 ? 0.786 32.351 15.293 1.00 86.50 140 PRO A N 1
ATOM 1140 C CA . PRO A 1 140 ? 0.909 30.955 14.895 1.00 86.50 140 PRO A CA 1
ATOM 1141 C C . PRO A 1 140 ? -0.246 30.534 13.972 1.00 86.50 140 PRO A C 1
ATOM 1143 O O . PRO A 1 140 ? -1.390 30.417 14.409 1.00 86.50 140 PRO A O 1
ATOM 1146 N N . ASP A 1 141 ? 0.066 30.228 12.709 1.00 90.56 141 ASP A N 1
ATOM 1147 C CA . ASP A 1 141 ? -0.880 29.667 11.733 1.00 90.56 141 ASP A CA 1
ATOM 1148 C C . ASP A 1 141 ? -0.492 28.227 11.350 1.00 90.56 141 ASP A C 1
ATOM 1150 O O . ASP A 1 141 ? 0.507 27.961 10.668 1.00 90.56 141 ASP A O 1
ATOM 1154 N N . LEU A 1 142 ? -1.321 27.272 11.776 1.00 89.44 142 LEU A N 1
ATOM 1155 C CA . LEU A 1 142 ? -1.120 25.848 11.518 1.00 89.44 142 LEU A CA 1
ATOM 1156 C C . LEU A 1 142 ? -1.298 25.471 10.037 1.00 89.44 142 LEU A C 1
ATOM 1158 O O . LEU A 1 142 ? -0.594 24.588 9.543 1.00 89.44 142 LEU A O 1
ATOM 1162 N N . LEU A 1 143 ? -2.210 26.126 9.312 1.00 90.69 143 LEU A N 1
ATOM 1163 C CA . LEU A 1 143 ? -2.444 25.864 7.889 1.00 90.69 143 LEU A CA 1
ATOM 1164 C C . LEU A 1 143 ? -1.294 26.400 7.040 1.00 90.69 143 LEU A C 1
ATOM 1166 O O . LEU A 1 143 ? -0.852 25.724 6.109 1.00 90.69 143 LEU A O 1
ATOM 1170 N N . GLN A 1 144 ? -0.775 27.577 7.381 1.00 91.12 144 GLN A N 1
ATOM 1171 C CA . GLN A 1 144 ? 0.420 28.111 6.734 1.00 91.12 144 GLN A CA 1
ATOM 1172 C C . GLN A 1 144 ? 1.645 27.239 7.032 1.00 91.12 144 GLN A C 1
ATOM 1174 O O . GLN A 1 144 ? 2.398 26.897 6.118 1.00 91.12 144 GLN A O 1
ATOM 1179 N N . THR A 1 145 ? 1.810 26.811 8.287 1.00 92.94 145 THR A N 1
ATOM 1180 C CA . THR A 1 145 ? 2.890 25.897 8.693 1.00 92.94 145 THR A CA 1
ATOM 1181 C C . THR A 1 145 ? 2.833 24.591 7.904 1.00 92.94 145 THR A C 1
ATOM 1183 O O . THR A 1 145 ? 3.842 24.141 7.359 1.00 92.94 145 THR A O 1
ATOM 1186 N N . TRP A 1 146 ? 1.639 24.010 7.780 1.00 92.31 146 TRP A N 1
ATOM 1187 C CA . TRP A 1 146 ? 1.372 22.846 6.941 1.00 92.31 146 TRP A CA 1
ATOM 1188 C C . TRP A 1 146 ? 1.798 23.055 5.489 1.00 92.31 146 TRP A C 1
ATOM 1190 O O . TRP A 1 146 ? 2.536 22.232 4.943 1.00 92.31 146 TRP A O 1
ATOM 1200 N N . GLU A 1 147 ? 1.363 24.155 4.876 1.00 92.44 147 GLU A N 1
ATOM 1201 C CA . GLU A 1 147 ? 1.626 24.454 3.470 1.00 92.44 147 GLU A CA 1
ATOM 1202 C C . GLU A 1 147 ? 3.123 24.606 3.180 1.00 92.44 147 GLU A C 1
ATOM 1204 O O . GLU A 1 147 ? 3.602 24.136 2.150 1.00 92.44 147 GLU A O 1
ATOM 1209 N N . LEU A 1 148 ? 3.876 25.209 4.100 1.00 93.00 148 LEU A N 1
ATOM 1210 C CA . LEU A 1 148 ? 5.324 25.368 3.978 1.00 93.00 148 LEU A CA 1
ATOM 1211 C C . LEU A 1 148 ? 6.064 24.048 4.219 1.00 93.00 148 LEU A C 1
ATOM 1213 O O . LEU A 1 148 ? 6.911 23.651 3.417 1.00 93.00 148 LEU A O 1
ATOM 1217 N N . MET A 1 149 ? 5.736 23.335 5.298 1.00 94.12 149 MET A N 1
ATOM 1218 C CA . MET A 1 149 ? 6.441 22.106 5.667 1.00 94.12 149 MET A CA 1
ATOM 1219 C C . MET A 1 149 ? 6.179 20.948 4.701 1.00 94.12 149 MET A C 1
ATOM 1221 O O . MET A 1 149 ? 7.036 20.073 4.581 1.00 94.12 149 MET A O 1
ATOM 1225 N N . ARG A 1 150 ? 5.045 20.917 3.985 1.00 93.44 150 ARG A N 1
ATOM 1226 C CA . ARG A 1 150 ? 4.773 19.857 2.998 1.00 93.44 150 ARG A CA 1
ATOM 1227 C C . ARG A 1 150 ? 5.564 19.996 1.696 1.00 93.44 150 ARG A C 1
ATOM 1229 O O . ARG A 1 150 ? 5.726 18.995 1.000 1.00 93.44 150 ARG A O 1
ATOM 1236 N N . GLN A 1 151 ? 6.107 21.177 1.380 1.00 93.19 151 GLN A N 1
ATOM 1237 C CA . GLN A 1 151 ? 6.766 21.444 0.091 1.00 93.19 151 GLN A CA 1
ATOM 1238 C C . GLN A 1 151 ? 7.868 20.435 -0.274 1.00 93.19 151 GLN A C 1
ATOM 1240 O O . GLN A 1 151 ? 7.883 19.977 -1.421 1.00 93.19 151 GLN A O 1
ATOM 1245 N N . PRO A 1 152 ? 8.776 20.021 0.639 1.00 95.31 152 PRO A N 1
ATOM 1246 C CA . PRO A 1 152 ? 9.767 18.998 0.314 1.00 95.31 152 PRO A CA 1
ATOM 1247 C C . PRO A 1 152 ? 9.125 17.655 -0.057 1.00 95.31 152 PRO A C 1
ATOM 1249 O O . PRO A 1 152 ? 9.637 16.956 -0.925 1.00 95.31 152 PRO A O 1
ATOM 1252 N N . ALA A 1 153 ? 8.005 17.280 0.569 1.00 94.00 153 ALA A N 1
ATOM 1253 C CA . ALA A 1 153 ? 7.305 16.019 0.311 1.00 94.00 153 ALA A CA 1
ATOM 1254 C C . ALA A 1 153 ? 6.432 16.062 -0.950 1.00 94.00 153 ALA A C 1
ATOM 1256 O O . ALA A 1 153 ? 6.271 15.035 -1.615 1.00 94.00 153 ALA A O 1
ATOM 1257 N N . ASP A 1 154 ? 5.925 17.238 -1.317 1.00 92.06 154 ASP A N 1
ATOM 1258 C CA . ASP A 1 154 ? 5.180 17.456 -2.558 1.00 92.06 154 ASP A CA 1
ATOM 1259 C C . ASP A 1 154 ? 6.049 17.241 -3.800 1.00 92.06 154 ASP A C 1
ATOM 1261 O O . ASP A 1 154 ? 5.564 16.702 -4.792 1.00 92.06 154 ASP A O 1
ATOM 1265 N N . GLN A 1 155 ? 7.353 17.543 -3.729 1.00 92.50 155 GLN A N 1
ATOM 1266 C CA . GLN A 1 155 ? 8.311 17.241 -4.807 1.00 92.50 155 GLN A CA 1
ATOM 1267 C C . GLN A 1 155 ? 8.364 15.746 -5.161 1.00 92.50 155 GLN A C 1
ATOM 1269 O O . GLN A 1 155 ? 8.720 15.381 -6.279 1.00 92.50 155 GLN A O 1
ATOM 1274 N N . TRP A 1 156 ? 8.013 14.881 -4.208 1.00 92.12 156 TRP A N 1
ATOM 1275 C CA . TRP A 1 156 ? 7.938 13.433 -4.386 1.00 92.12 156 TRP A CA 1
ATOM 1276 C C . TRP A 1 156 ? 6.508 12.920 -4.604 1.00 92.12 156 TRP A C 1
ATOM 1278 O O . TRP A 1 156 ? 6.321 11.729 -4.859 1.00 92.12 156 TRP A O 1
ATOM 1288 N N . GLY A 1 157 ? 5.492 13.770 -4.422 1.00 90.06 157 GLY A N 1
ATOM 1289 C CA . GLY A 1 157 ? 4.092 13.352 -4.340 1.00 90.06 157 GLY A CA 1
ATOM 1290 C C . GLY A 1 157 ? 3.796 12.443 -3.137 1.00 90.06 157 GLY A C 1
ATOM 1291 O O . GLY A 1 157 ? 2.936 11.566 -3.219 1.00 90.06 157 GLY A O 1
ATOM 1292 N N . PHE A 1 158 ? 4.532 12.581 -2.025 1.00 91.12 158 PHE A N 1
ATOM 1293 C CA . PHE A 1 158 ? 4.341 11.730 -0.838 1.00 91.12 158 PHE A CA 1
ATOM 1294 C C . PHE A 1 158 ? 3.117 12.104 -0.002 1.00 91.12 158 PHE A C 1
ATOM 1296 O O . PHE A 1 158 ? 2.597 11.250 0.726 1.00 91.12 158 PHE A O 1
ATOM 1303 N N . ILE A 1 159 ? 2.667 13.352 -0.105 1.00 85.69 159 ILE A N 1
ATOM 1304 C CA . ILE A 1 159 ? 1.474 13.863 0.560 1.00 85.69 159 ILE A CA 1
ATOM 1305 C C . ILE A 1 159 ? 0.366 14.009 -0.485 1.00 85.69 159 ILE A C 1
ATOM 1307 O O . ILE A 1 159 ? 0.547 14.617 -1.535 1.00 85.69 159 ILE A O 1
ATOM 1311 N N . GLY A 1 160 ? -0.778 13.381 -0.209 1.00 78.56 160 GLY A N 1
ATOM 1312 C CA . GLY A 1 160 ? -1.979 13.523 -1.028 1.00 78.56 160 GLY A CA 1
ATOM 1313 C C . GLY A 1 160 ? -2.743 14.807 -0.706 1.00 78.56 160 GLY A C 1
ATOM 1314 O O . GLY A 1 160 ? -2.387 15.556 0.200 1.00 78.56 160 GLY A O 1
ATOM 1315 N N . LYS A 1 161 ? -3.851 15.036 -1.415 1.00 81.31 161 LYS A N 1
ATOM 1316 C CA . LYS A 1 161 ? -4.746 16.164 -1.119 1.00 81.31 161 LYS A CA 1
ATOM 1317 C C . LYS A 1 161 ? -5.299 16.063 0.306 1.00 81.31 161 LYS A C 1
ATOM 1319 O O . LYS A 1 161 ? -5.622 14.968 0.769 1.00 81.31 161 LYS A O 1
ATOM 1324 N N . MET A 1 162 ? -5.442 17.214 0.964 1.00 84.31 162 MET A N 1
ATOM 1325 C CA . MET A 1 162 ? -6.024 17.296 2.303 1.00 84.31 162 MET A CA 1
ATOM 1326 C C . MET A 1 162 ? -7.453 16.710 2.309 1.00 84.31 162 MET A C 1
ATOM 1328 O O . MET A 1 162 ? -8.262 17.083 1.450 1.00 84.31 162 MET A O 1
ATOM 1332 N N . PRO A 1 163 ? -7.779 15.792 3.240 1.00 86.81 163 PRO A N 1
ATOM 1333 C CA . PRO A 1 163 ? -9.127 15.250 3.378 1.00 86.81 163 PRO A CA 1
ATOM 1334 C C . PRO A 1 163 ? -10.163 16.309 3.775 1.00 86.81 163 PRO A C 1
ATOM 1336 O O . PRO A 1 163 ? -9.832 17.388 4.262 1.00 86.81 163 PRO A O 1
ATOM 1339 N N . LYS A 1 164 ? -11.447 15.972 3.614 1.00 85.19 164 LYS A N 1
ATOM 1340 C CA . LYS A 1 164 ? -12.540 16.749 4.213 1.00 85.19 164 LYS A CA 1
ATOM 1341 C C . LYS A 1 164 ? -12.746 16.295 5.657 1.00 85.19 164 LYS A C 1
ATOM 1343 O O . LYS A 1 164 ? -12.913 15.100 5.898 1.00 85.19 164 LYS A O 1
ATOM 1348 N N . PHE A 1 165 ? -12.767 17.242 6.591 1.00 85.00 165 PHE A N 1
ATOM 1349 C CA . PHE A 1 165 ? -12.926 16.979 8.023 1.00 85.00 165 PHE A CA 1
ATOM 1350 C C . PHE A 1 165 ? -14.278 17.477 8.536 1.00 85.00 165 PHE A C 1
ATOM 1352 O O . PHE A 1 165 ? -14.867 18.389 7.960 1.00 85.00 165 PHE A O 1
ATOM 1359 N N . LYS A 1 166 ? -14.771 16.854 9.614 1.00 82.19 166 LYS A N 1
ATOM 1360 C CA . LYS A 1 166 ? -16.039 17.229 10.262 1.00 82.19 166 LYS A CA 1
ATOM 1361 C C . LYS A 1 166 ? -15.897 18.437 11.194 1.00 82.19 166 LYS A C 1
ATOM 1363 O O . LYS A 1 166 ? -16.853 19.186 11.342 1.00 82.19 166 LYS A O 1
ATOM 1368 N N . SER A 1 167 ? -14.727 18.614 11.807 1.00 89.00 167 SER A N 1
ATOM 1369 C CA . SER A 1 167 ? -14.408 19.724 12.710 1.00 89.00 167 SER A CA 1
ATOM 1370 C C . SER A 1 167 ? -12.982 20.228 12.467 1.00 89.00 167 SER A C 1
ATOM 1372 O O . SER A 1 167 ? -12.152 19.509 11.900 1.00 89.00 167 SER A O 1
ATOM 1374 N N . ASN A 1 168 ? -12.708 21.464 12.899 1.00 87.50 168 ASN A N 1
ATOM 1375 C CA . ASN A 1 168 ? -11.371 22.059 12.822 1.00 87.50 168 ASN A CA 1
ATOM 1376 C C . ASN A 1 168 ? -10.374 21.309 13.709 1.00 87.50 168 ASN A C 1
ATOM 1378 O O . ASN A 1 168 ? -9.288 21.002 13.252 1.00 87.50 168 ASN A O 1
ATOM 1382 N N . GLU A 1 169 ? -10.773 20.904 14.912 1.00 85.88 169 GLU A N 1
ATOM 1383 C CA . GLU A 1 169 ? -9.917 20.140 15.827 1.00 85.88 169 GLU A CA 1
ATOM 1384 C C . GLU A 1 169 ? -9.399 18.831 15.206 1.00 85.88 169 GLU A C 1
ATOM 1386 O O . GLU A 1 169 ? -8.206 18.543 15.242 1.00 85.88 169 GLU A O 1
ATOM 1391 N N . VAL A 1 170 ? -10.269 18.066 14.534 1.00 83.69 170 VAL A N 1
ATOM 1392 C CA . VAL A 1 170 ? -9.865 16.818 13.862 1.00 83.69 170 VAL A CA 1
ATOM 1393 C C . VAL A 1 170 ? -8.916 17.096 12.693 1.00 83.69 170 VAL A C 1
ATOM 1395 O O . VAL A 1 170 ? -7.998 16.312 12.440 1.00 83.69 170 VAL A O 1
ATOM 1398 N N . ARG A 1 171 ? -9.126 18.202 11.970 1.00 89.44 171 ARG A N 1
ATOM 1399 C CA . ARG A 1 171 ? -8.208 18.649 10.916 1.00 89.44 171 ARG A CA 1
ATOM 1400 C C . ARG A 1 171 ? -6.851 19.015 11.512 1.00 89.44 171 ARG A C 1
ATOM 1402 O O . ARG A 1 171 ? -5.832 18.592 10.979 1.00 89.44 171 ARG A O 1
ATOM 1409 N N . ASP A 1 172 ? -6.844 19.786 12.587 1.00 88.88 172 ASP A N 1
ATOM 1410 C CA . ASP A 1 172 ? -5.639 20.347 13.186 1.00 88.88 172 ASP A CA 1
ATOM 1411 C C . ASP A 1 172 ? -4.782 19.233 13.814 1.00 88.88 172 ASP A C 1
ATOM 1413 O O . ASP A 1 172 ? -3.586 19.152 13.530 1.00 88.88 172 ASP A O 1
ATOM 1417 N N . ASN A 1 173 ? -5.401 18.271 14.511 1.00 84.88 173 ASN A N 1
ATOM 1418 C CA . ASN A 1 173 ? -4.729 17.054 14.984 1.00 84.88 173 ASN A CA 1
ATOM 1419 C C . ASN A 1 173 ? -4.128 16.247 13.828 1.00 84.88 173 ASN A C 1
ATOM 1421 O O . ASN A 1 173 ? -2.971 15.831 13.892 1.00 84.88 173 ASN A O 1
ATOM 1425 N N . TRP A 1 174 ? -4.874 16.071 12.731 1.00 87.25 174 TRP A N 1
ATOM 1426 C CA . TRP A 1 174 ? -4.348 15.394 11.546 1.00 87.25 174 TRP A CA 1
ATOM 1427 C C . TRP A 1 174 ? -3.137 16.128 10.958 1.00 87.25 174 TRP A C 1
ATOM 1429 O O . TRP A 1 174 ? -2.145 15.480 10.624 1.00 87.25 174 TRP A O 1
ATOM 1439 N N . ILE A 1 175 ? -3.191 17.461 10.854 1.00 89.38 175 ILE A N 1
ATOM 1440 C CA . ILE A 1 175 ? -2.072 18.275 10.365 1.00 89.38 175 ILE A CA 1
ATOM 1441 C C . ILE A 1 175 ? -0.843 18.043 11.244 1.00 89.38 175 ILE A C 1
ATOM 1443 O O . ILE A 1 175 ? 0.209 17.678 10.714 1.00 89.38 175 ILE A O 1
ATOM 1447 N N . LEU A 1 176 ? -0.976 18.184 12.566 1.00 87.69 176 LEU A N 1
ATOM 1448 C CA . LEU A 1 176 ? 0.119 17.989 13.519 1.00 87.69 176 LEU A CA 1
ATOM 1449 C C . LEU A 1 176 ? 0.774 16.615 13.348 1.00 87.69 176 LEU A C 1
ATOM 1451 O O . LEU A 1 176 ? 1.996 16.523 13.220 1.00 87.69 176 LEU A O 1
ATOM 1455 N N . SER A 1 177 ? -0.021 15.553 13.226 1.00 84.31 177 SER A N 1
ATOM 1456 C CA . SER A 1 177 ? 0.503 14.206 12.997 1.00 84.31 177 SER A CA 1
ATOM 1457 C C . SER A 1 177 ? 1.310 14.079 11.700 1.00 84.31 177 SER A C 1
ATOM 1459 O O . SER A 1 177 ? 2.313 13.357 11.642 1.00 84.31 177 SER A O 1
ATOM 1461 N N . VAL A 1 178 ? 0.907 14.772 10.629 1.00 88.56 178 VAL A N 1
ATOM 1462 C CA . VAL A 1 178 ? 1.691 14.779 9.387 1.00 88.56 178 VAL A CA 1
ATOM 1463 C C . VAL A 1 178 ? 2.964 15.612 9.540 1.00 88.56 178 VAL A C 1
ATOM 1465 O O . VAL A 1 178 ? 4.012 15.175 9.061 1.00 88.56 178 VAL A O 1
ATOM 1468 N N . LEU A 1 179 ? 2.925 16.744 10.246 1.00 90.44 179 LEU A N 1
ATOM 1469 C CA . LEU A 1 179 ? 4.120 17.548 10.527 1.00 90.44 179 LEU A CA 1
ATOM 1470 C C . LEU A 1 179 ? 5.186 16.731 11.272 1.00 90.44 179 LEU A C 1
ATOM 1472 O O . LEU A 1 179 ? 6.346 16.715 10.856 1.00 90.44 179 LEU A O 1
ATOM 1476 N N . VAL A 1 180 ? 4.800 15.955 12.291 1.00 88.69 180 VAL A N 1
ATOM 1477 C CA . VAL A 1 180 ? 5.739 15.081 13.023 1.00 88.69 180 VAL A CA 1
ATOM 1478 C C . VAL A 1 180 ? 6.352 14.015 12.103 1.00 88.69 180 VAL A C 1
ATOM 1480 O O . VAL A 1 180 ? 7.546 13.718 12.189 1.00 88.69 180 VAL A O 1
ATOM 1483 N N . ARG A 1 181 ? 5.581 13.459 11.158 1.00 90.31 181 ARG A N 1
ATOM 1484 C CA . ARG A 1 181 ? 6.111 12.520 10.148 1.00 90.31 181 ARG A CA 1
ATOM 1485 C C . ARG A 1 181 ? 7.123 13.177 9.219 1.00 90.31 181 ARG A C 1
ATOM 1487 O O . ARG A 1 181 ? 8.137 12.558 8.908 1.00 90.31 181 ARG A O 1
ATOM 1494 N N . LEU A 1 182 ? 6.864 14.411 8.798 1.00 92.44 182 LEU A N 1
ATOM 1495 C CA . LEU A 1 182 ? 7.755 15.169 7.924 1.00 92.44 182 LEU A CA 1
ATOM 1496 C C . LEU A 1 182 ? 9.092 15.516 8.594 1.00 92.44 182 LEU A C 1
ATOM 1498 O O . LEU A 1 182 ? 10.107 15.623 7.909 1.00 92.44 182 LEU A O 1
ATOM 1502 N N . LEU A 1 183 ? 9.123 15.607 9.923 1.00 90.75 183 LEU A N 1
ATOM 1503 C CA . LEU A 1 183 ? 10.356 15.768 10.700 1.00 90.75 183 LEU A CA 1
ATOM 1504 C C . LEU A 1 183 ? 11.104 14.440 10.933 1.00 90.75 183 LEU A C 1
ATOM 1506 O O . LEU A 1 183 ? 12.270 14.435 11.327 1.00 90.75 183 LEU A O 1
ATOM 1510 N N . SER A 1 184 ? 10.470 13.293 10.677 1.00 91.31 184 SER A N 1
ATOM 1511 C CA . SER A 1 184 ? 11.037 11.975 10.967 1.00 91.31 184 SER A CA 1
ATOM 1512 C C . SER A 1 184 ? 11.879 11.429 9.811 1.00 91.31 184 SER A C 1
ATOM 1514 O O . SER A 1 184 ? 11.352 10.964 8.797 1.00 91.31 184 SER A O 1
ATOM 1516 N N . ALA A 1 185 ? 13.199 11.353 10.000 1.00 91.38 185 ALA A N 1
ATOM 1517 C CA . ALA A 1 185 ? 14.114 10.724 9.039 1.00 91.38 185 ALA A CA 1
ATOM 1518 C C . ALA A 1 185 ? 13.724 9.270 8.696 1.00 91.38 185 ALA A C 1
ATOM 1520 O O . ALA A 1 185 ? 13.764 8.865 7.535 1.00 91.38 185 ALA A O 1
ATOM 1521 N N . LYS A 1 186 ? 13.244 8.506 9.688 1.00 89.81 186 LYS A N 1
ATOM 15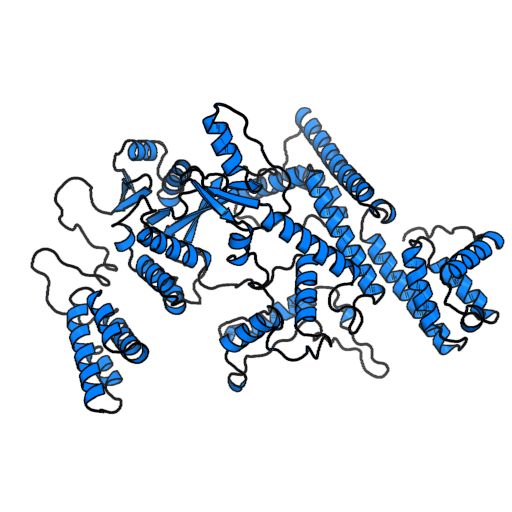22 C CA . LYS A 1 186 ? 12.772 7.122 9.505 1.00 89.81 186 LYS A CA 1
ATOM 1523 C C . LYS A 1 186 ? 11.532 7.041 8.611 1.00 89.81 186 LYS A C 1
ATOM 1525 O O . LYS A 1 186 ? 11.370 6.082 7.853 1.00 89.81 186 LYS A O 1
ATOM 1530 N N . TRP A 1 187 ? 10.630 8.021 8.696 1.00 92.88 187 TRP A N 1
ATOM 1531 C CA . TRP A 1 187 ? 9.474 8.094 7.800 1.00 92.88 187 TRP A CA 1
ATOM 1532 C C . TRP A 1 187 ? 9.919 8.362 6.359 1.00 92.88 187 TRP A C 1
ATOM 1534 O O . TRP A 1 187 ? 9.492 7.644 5.449 1.00 92.88 187 TRP A O 1
ATOM 1544 N N . TRP A 1 188 ? 10.830 9.321 6.167 1.00 94.81 188 TRP A N 1
ATOM 1545 C CA . TRP A 1 188 ? 11.417 9.630 4.864 1.00 94.81 188 TRP A CA 1
ATOM 1546 C C . TRP A 1 188 ? 12.114 8.420 4.250 1.00 94.81 188 TRP A C 1
ATOM 1548 O O . TRP A 1 188 ? 11.851 8.090 3.096 1.00 94.81 188 TRP A O 1
ATOM 1558 N N . GLU A 1 189 ? 12.916 7.691 5.024 1.00 93.50 189 GLU A N 1
ATOM 1559 C CA . GLU A 1 189 ? 13.618 6.496 4.553 1.00 93.50 189 GLU A CA 1
ATOM 1560 C C . GLU A 1 189 ? 12.643 5.443 4.011 1.00 93.50 189 GLU A C 1
ATOM 1562 O O . GLU A 1 189 ? 12.815 4.936 2.900 1.00 93.50 189 GLU A O 1
ATOM 1567 N N . LYS A 1 190 ? 11.554 5.165 4.739 1.00 90.38 190 LYS A N 1
ATOM 1568 C CA . LYS A 1 190 ? 10.513 4.226 4.288 1.00 90.38 190 LYS A CA 1
ATOM 1569 C C . LYS A 1 190 ? 9.866 4.670 2.973 1.00 90.38 190 LYS A C 1
ATOM 1571 O O . LYS A 1 190 ? 9.587 3.830 2.113 1.00 90.38 190 LYS A O 1
ATOM 1576 N N . ARG A 1 191 ? 9.601 5.970 2.810 1.00 92.88 191 ARG A N 1
ATOM 1577 C CA . ARG A 1 191 ? 8.970 6.529 1.602 1.00 92.88 191 ARG A CA 1
ATOM 1578 C C . ARG A 1 191 ? 9.919 6.521 0.405 1.00 92.88 191 ARG A C 1
ATOM 1580 O O . ARG A 1 191 ? 9.530 6.046 -0.660 1.00 92.88 191 ARG A O 1
ATOM 1587 N N . VAL A 1 192 ? 11.161 6.953 0.602 1.00 94.19 192 VAL A N 1
ATOM 1588 C CA . VAL A 1 192 ? 12.225 6.987 -0.412 1.00 94.19 192 VAL A CA 1
ATOM 1589 C C . VAL A 1 192 ? 12.563 5.575 -0.896 1.00 94.19 192 VAL A C 1
ATOM 1591 O O . VAL A 1 192 ? 12.593 5.341 -2.103 1.00 94.19 192 VAL A O 1
ATOM 1594 N N . ASN A 1 193 ? 12.714 4.606 0.014 1.00 91.94 193 ASN A N 1
ATOM 1595 C CA . ASN A 1 193 ? 12.937 3.202 -0.350 1.00 91.94 193 ASN A CA 1
ATOM 1596 C C . ASN A 1 193 ? 11.776 2.638 -1.180 1.00 91.94 193 ASN A C 1
ATOM 1598 O O . ASN A 1 193 ? 12.001 2.016 -2.214 1.00 91.94 193 ASN A O 1
ATOM 1602 N N . ARG A 1 194 ? 10.522 2.909 -0.793 1.00 89.88 194 ARG A N 1
ATOM 1603 C CA . ARG A 1 194 ? 9.351 2.458 -1.564 1.00 89.88 194 ARG A CA 1
ATOM 1604 C C . ARG A 1 194 ? 9.264 3.114 -2.944 1.00 89.88 194 ARG A C 1
ATOM 1606 O O . ARG A 1 194 ? 8.865 2.459 -3.904 1.00 89.88 194 ARG A O 1
ATOM 1613 N N . CYS A 1 195 ? 9.607 4.396 -3.045 1.00 91.88 195 CYS A N 1
ATOM 1614 C CA . CYS A 1 195 ? 9.667 5.108 -4.319 1.00 91.88 195 CYS A CA 1
ATOM 1615 C C . CYS A 1 195 ? 10.719 4.480 -5.245 1.00 91.88 195 CYS A C 1
ATOM 1617 O O . CYS A 1 195 ? 10.415 4.170 -6.396 1.00 91.88 195 CYS A O 1
ATOM 1619 N N . TRP A 1 196 ? 11.914 4.200 -4.717 1.00 91.81 196 TRP A N 1
ATOM 1620 C CA . TRP A 1 196 ? 12.984 3.517 -5.443 1.00 91.81 196 TRP A CA 1
ATOM 1621 C C . TRP A 1 196 ? 12.571 2.126 -5.935 1.00 91.81 196 TRP A C 1
ATOM 1623 O O . TRP A 1 196 ? 12.723 1.822 -7.117 1.00 91.81 196 TRP A O 1
ATOM 1633 N N . ASP A 1 197 ? 12.000 1.308 -5.048 1.00 89.69 197 ASP A N 1
ATOM 1634 C CA . ASP A 1 197 ? 11.516 -0.044 -5.348 1.00 89.69 197 ASP A CA 1
ATOM 1635 C C . ASP A 1 197 ? 10.493 -0.033 -6.503 1.00 89.69 197 ASP A C 1
ATOM 1637 O O . ASP A 1 197 ? 10.551 -0.860 -7.417 1.00 89.69 197 ASP A O 1
ATOM 1641 N N . ARG A 1 198 ? 9.572 0.939 -6.508 1.00 90.19 198 ARG A N 1
ATOM 1642 C CA . ARG A 1 198 ? 8.580 1.117 -7.581 1.00 90.19 198 ARG A CA 1
ATOM 1643 C C . ARG A 1 198 ? 9.203 1.625 -8.877 1.00 90.19 198 ARG A C 1
ATOM 1645 O O . ARG A 1 198 ? 8.848 1.131 -9.943 1.00 90.19 198 ARG A O 1
ATOM 1652 N N . LEU A 1 199 ? 10.140 2.570 -8.799 1.00 90.88 199 LEU A N 1
ATOM 1653 C CA . LEU A 1 199 ? 10.864 3.083 -9.963 1.00 90.88 199 LEU A CA 1
ATOM 1654 C C . LEU A 1 199 ? 11.636 1.961 -10.671 1.00 90.88 199 LEU A C 1
ATOM 1656 O O . LEU A 1 199 ? 11.547 1.826 -11.890 1.00 90.88 199 LEU A O 1
ATOM 1660 N N . GLN A 1 200 ? 12.359 1.129 -9.915 1.00 90.00 200 GLN A N 1
ATOM 1661 C CA . GLN A 1 200 ? 13.087 -0.018 -10.465 1.00 90.00 200 GLN A CA 1
ATOM 1662 C C . GLN A 1 200 ? 12.147 -1.017 -11.142 1.00 90.00 200 GLN A C 1
ATOM 1664 O O . GLN A 1 200 ? 12.450 -1.506 -12.232 1.00 90.00 200 GLN A O 1
ATOM 1669 N N . GLU A 1 201 ? 10.990 -1.290 -10.540 1.00 92.31 201 GLU A N 1
ATOM 1670 C CA . GLU A 1 201 ? 10.002 -2.194 -11.124 1.00 92.31 201 GLU A CA 1
ATOM 1671 C C . GLU A 1 201 ? 9.403 -1.635 -12.423 1.00 92.31 201 GLU A C 1
ATOM 1673 O O . GLU A 1 201 ? 9.356 -2.343 -13.427 1.00 92.31 201 GLU A O 1
ATOM 1678 N N . GLN A 1 202 ? 9.053 -0.347 -12.460 1.00 90.50 202 GLN A N 1
ATOM 1679 C CA . GLN A 1 202 ? 8.572 0.323 -13.677 1.00 90.50 202 GLN A CA 1
ATOM 1680 C C . GLN A 1 202 ? 9.615 0.300 -14.798 1.00 90.50 202 GLN A C 1
ATOM 1682 O O . GLN A 1 202 ? 9.307 0.006 -15.955 1.00 90.50 202 GLN A O 1
ATOM 1687 N N . ILE A 1 203 ? 10.886 0.507 -14.460 1.00 90.44 203 ILE A N 1
ATOM 1688 C CA . ILE A 1 203 ? 11.987 0.348 -15.411 1.00 90.44 203 ILE A CA 1
ATOM 1689 C C . ILE A 1 203 ? 12.077 -1.107 -15.902 1.00 90.44 203 ILE A C 1
ATOM 1691 O O . ILE A 1 203 ? 12.237 -1.336 -17.101 1.00 90.44 203 ILE A O 1
ATOM 1695 N N . ASN A 1 204 ? 11.937 -2.103 -15.026 1.00 91.00 204 ASN A N 1
ATOM 1696 C CA . ASN A 1 204 ? 11.943 -3.515 -15.419 1.00 91.00 204 ASN A CA 1
ATOM 1697 C C . ASN A 1 204 ? 10.767 -3.872 -16.347 1.00 91.00 204 ASN A C 1
ATOM 1699 O O . ASN A 1 204 ? 10.973 -4.620 -17.310 1.00 91.00 204 ASN A O 1
ATOM 1703 N N . ILE A 1 205 ? 9.580 -3.300 -16.121 1.00 90.12 205 ILE A N 1
ATOM 1704 C CA . ILE A 1 205 ? 8.421 -3.407 -17.020 1.00 90.12 205 ILE A CA 1
ATOM 1705 C C . ILE A 1 205 ? 8.767 -2.819 -18.394 1.00 90.12 205 ILE A C 1
ATOM 1707 O O . ILE A 1 205 ? 8.633 -3.503 -19.411 1.00 90.12 205 ILE A O 1
ATOM 1711 N N . LEU A 1 206 ? 9.315 -1.598 -18.450 1.00 88.69 206 LEU A N 1
ATOM 1712 C CA . LEU A 1 206 ? 9.722 -0.963 -19.713 1.00 88.69 206 LEU A CA 1
ATOM 1713 C C . LEU A 1 206 ? 10.796 -1.753 -20.470 1.00 88.69 206 LEU A C 1
ATOM 1715 O O . LEU A 1 206 ? 10.814 -1.744 -21.704 1.00 88.69 206 LEU A O 1
ATOM 1719 N N . LEU A 1 207 ? 11.681 -2.437 -19.742 1.00 88.12 207 LEU A N 1
ATOM 1720 C CA . LEU A 1 207 ? 12.704 -3.320 -20.297 1.00 88.12 207 LEU A CA 1
ATOM 1721 C C . LEU A 1 207 ? 12.150 -4.695 -20.708 1.00 88.12 207 LEU A C 1
ATOM 1723 O O . LEU A 1 207 ? 12.915 -5.517 -21.211 1.00 88.12 207 LEU A O 1
ATOM 1727 N N . GLY A 1 208 ? 10.856 -4.968 -20.522 1.00 86.31 208 GLY A N 1
ATOM 1728 C CA . GLY A 1 208 ? 10.231 -6.245 -20.875 1.00 86.31 208 GLY A CA 1
ATOM 1729 C C . GLY A 1 208 ? 10.690 -7.414 -20.002 1.00 86.31 208 GLY A C 1
ATOM 1730 O O . GLY A 1 208 ? 10.622 -8.564 -20.438 1.00 86.31 208 GLY A O 1
ATOM 1731 N N . LYS A 1 209 ? 11.188 -7.128 -18.792 1.00 87.75 209 LYS A N 1
ATOM 1732 C CA . LYS A 1 209 ? 11.508 -8.139 -17.769 1.00 87.75 209 LYS A CA 1
ATOM 1733 C C . LYS A 1 209 ? 10.257 -8.618 -17.023 1.00 87.75 209 LYS A C 1
ATOM 1735 O O . LYS A 1 209 ? 10.342 -9.603 -16.300 1.00 87.75 209 LYS A O 1
ATOM 1740 N N . VAL A 1 210 ? 9.132 -7.932 -17.225 1.00 89.00 210 VAL A N 1
ATOM 1741 C CA . VAL A 1 210 ? 7.798 -8.302 -16.743 1.00 89.00 210 VAL A CA 1
ATOM 1742 C C . VAL A 1 210 ? 6.915 -8.532 -17.962 1.00 89.00 210 VAL A C 1
ATOM 1744 O O . VAL A 1 210 ? 6.630 -7.589 -18.699 1.00 89.00 210 VAL A O 1
ATOM 1747 N N . ARG A 1 211 ? 6.587 -9.796 -18.239 1.00 83.25 211 ARG A N 1
ATOM 1748 C CA . ARG A 1 211 ? 5.720 -10.244 -19.344 1.00 83.25 211 ARG A CA 1
ATOM 1749 C C . ARG A 1 211 ? 5.471 -11.752 -19.265 1.00 83.25 211 ARG A C 1
ATOM 1751 O O . ARG A 1 211 ? 6.268 -12.481 -18.662 1.00 83.25 211 ARG A O 1
ATOM 1758 N N . LYS A 1 212 ? 4.439 -12.210 -19.984 1.00 77.38 212 LYS A N 1
ATOM 1759 C CA . LYS A 1 212 ? 4.154 -13.633 -20.231 1.00 77.38 212 LYS A CA 1
ATOM 1760 C C . LYS A 1 212 ? 5.404 -14.369 -20.737 1.00 77.38 212 LYS A C 1
ATOM 1762 O O . LYS A 1 212 ? 6.128 -13.855 -21.595 1.00 77.38 212 LYS A O 1
ATOM 1767 N N . GLY A 1 213 ? 5.683 -15.536 -20.155 1.00 76.75 213 GLY A N 1
ATOM 1768 C CA . GLY A 1 213 ? 6.849 -16.371 -20.473 1.00 76.75 213 GLY A CA 1
ATOM 1769 C C . GLY A 1 213 ? 8.210 -15.859 -19.970 1.00 76.75 213 GLY A C 1
ATOM 1770 O O . GLY A 1 213 ? 9.236 -16.421 -20.341 1.00 76.75 213 GLY A O 1
ATOM 1771 N N . VAL A 1 214 ? 8.261 -14.784 -19.168 1.00 83.56 214 VAL A N 1
ATOM 1772 C CA . VAL A 1 214 ? 9.499 -14.332 -18.492 1.00 83.56 214 VAL A CA 1
ATOM 1773 C C . VAL A 1 214 ? 9.297 -14.201 -16.989 1.00 83.56 214 VAL A C 1
ATOM 1775 O O . VAL A 1 214 ? 10.074 -14.756 -16.219 1.00 83.56 214 VAL A O 1
ATOM 1778 N N . SER A 1 215 ? 8.308 -13.403 -16.593 1.00 84.06 215 SER A N 1
ATOM 1779 C CA . SER A 1 215 ? 7.897 -13.185 -15.206 1.00 84.06 215 SER A CA 1
ATOM 1780 C C . SER A 1 215 ? 6.581 -12.413 -15.248 1.00 84.06 215 SER A C 1
ATOM 1782 O O . SER A 1 215 ? 6.560 -11.266 -15.708 1.00 84.06 215 SER A O 1
ATOM 1784 N N . ALA A 1 216 ? 5.476 -13.048 -14.859 1.00 79.06 216 ALA A N 1
ATOM 1785 C CA . ALA A 1 216 ? 4.159 -12.412 -14.839 1.00 79.06 216 ALA A CA 1
ATOM 1786 C C . ALA A 1 216 ? 4.047 -11.430 -13.658 1.00 79.06 216 ALA A C 1
ATOM 1788 O O . ALA A 1 216 ? 4.647 -11.671 -12.614 1.00 79.06 216 ALA A O 1
ATOM 1789 N N . TYR A 1 217 ? 3.288 -10.339 -13.820 1.00 79.06 217 TYR A N 1
ATOM 1790 C CA . TYR A 1 217 ? 2.977 -9.290 -12.822 1.00 79.06 217 TYR A CA 1
ATOM 1791 C C . TYR A 1 217 ? 4.145 -8.476 -12.232 1.00 79.06 217 TYR A C 1
ATOM 1793 O O . TYR A 1 217 ? 4.057 -7.252 -12.153 1.00 79.06 217 TYR A O 1
ATOM 1801 N N . VAL A 1 218 ? 5.231 -9.127 -11.819 1.00 87.00 218 VAL A N 1
ATOM 1802 C CA . VAL A 1 218 ? 6.422 -8.533 -11.199 1.00 87.00 218 VAL A CA 1
ATOM 1803 C C . VAL A 1 218 ? 7.696 -9.136 -11.772 1.00 87.00 218 VAL A C 1
ATOM 1805 O O . VAL A 1 218 ? 7.696 -10.260 -12.265 1.00 87.00 218 VAL A O 1
ATOM 1808 N N . SER A 1 219 ? 8.808 -8.410 -11.700 1.00 91.44 219 SER A N 1
ATOM 1809 C CA . SER A 1 219 ? 10.109 -8.868 -12.181 1.00 91.44 219 SER A CA 1
ATOM 1810 C C . SER A 1 219 ? 10.734 -9.939 -11.279 1.00 91.44 219 SER A C 1
ATOM 1812 O O . SER A 1 219 ? 10.534 -9.958 -10.065 1.00 91.44 219 SER A O 1
ATOM 1814 N N . ASN A 1 220 ? 11.593 -10.788 -11.853 1.00 88.88 220 ASN A N 1
ATOM 1815 C CA . ASN A 1 220 ? 12.341 -11.806 -11.097 1.00 88.88 220 ASN A CA 1
ATOM 1816 C C . ASN A 1 220 ? 13.207 -11.213 -9.967 1.00 88.88 220 ASN A C 1
ATOM 1818 O O . ASN A 1 220 ? 13.396 -11.843 -8.926 1.00 88.88 220 ASN A O 1
ATOM 1822 N N . ALA A 1 221 ? 13.722 -9.992 -10.152 1.00 87.00 221 ALA A N 1
ATOM 1823 C CA . ALA A 1 221 ? 14.469 -9.281 -9.116 1.00 87.00 221 ALA A CA 1
ATOM 1824 C C . ALA A 1 221 ? 13.567 -8.943 -7.918 1.00 87.00 221 ALA A C 1
ATOM 1826 O O . ALA A 1 221 ? 13.919 -9.233 -6.776 1.00 87.00 221 ALA A O 1
ATOM 1827 N N . THR A 1 222 ? 12.375 -8.414 -8.189 1.00 87.06 222 THR A N 1
ATOM 1828 C CA . THR A 1 222 ? 11.355 -8.116 -7.178 1.00 87.06 222 THR A CA 1
ATOM 1829 C C . THR A 1 222 ? 10.867 -9.382 -6.480 1.00 87.06 222 THR A C 1
ATOM 1831 O O . THR A 1 222 ? 10.801 -9.419 -5.252 1.00 87.06 222 THR A O 1
ATOM 1834 N N . MET A 1 223 ? 10.639 -10.469 -7.221 1.00 85.75 223 MET A N 1
ATOM 1835 C CA . MET A 1 223 ? 10.286 -11.768 -6.637 1.00 85.75 223 MET A CA 1
ATOM 1836 C C . MET A 1 223 ? 11.356 -12.295 -5.683 1.00 85.75 223 MET A C 1
ATOM 1838 O O . MET A 1 223 ? 11.021 -12.835 -4.628 1.00 85.75 223 MET A O 1
ATOM 1842 N N . LYS A 1 224 ? 12.643 -12.112 -6.001 1.00 86.75 224 LYS A N 1
ATOM 1843 C CA . LYS A 1 224 ? 13.738 -12.479 -5.094 1.00 86.75 224 LYS A CA 1
ATOM 1844 C C . LYS A 1 224 ? 13.649 -11.707 -3.775 1.00 86.75 224 LYS A C 1
ATOM 1846 O O . LYS A 1 224 ? 13.684 -12.331 -2.717 1.00 86.75 224 LYS A O 1
ATOM 1851 N N . VAL A 1 225 ? 13.438 -10.391 -3.838 1.00 83.81 225 VAL A N 1
ATOM 1852 C CA . VAL A 1 225 ? 13.266 -9.541 -2.648 1.00 83.81 225 VAL A CA 1
ATOM 1853 C C . VAL A 1 225 ? 12.036 -9.962 -1.840 1.00 83.81 225 VAL A C 1
ATOM 1855 O O . VAL A 1 225 ? 12.111 -10.075 -0.620 1.00 83.81 225 VAL A O 1
ATOM 1858 N N . VAL A 1 226 ? 10.903 -10.240 -2.489 1.00 80.19 226 VAL A N 1
ATOM 1859 C CA . VAL A 1 226 ? 9.678 -10.698 -1.808 1.00 80.19 226 VAL A CA 1
ATOM 1860 C C . VAL A 1 226 ? 9.894 -12.053 -1.130 1.00 80.19 226 VAL A C 1
ATOM 1862 O O . VAL A 1 226 ? 9.495 -12.227 0.021 1.00 80.19 226 VAL A O 1
ATOM 1865 N N . ARG A 1 227 ? 10.580 -12.997 -1.786 1.00 81.75 227 ARG A N 1
ATOM 1866 C CA . ARG A 1 227 ? 10.944 -14.296 -1.193 1.00 81.75 227 ARG A CA 1
ATOM 1867 C C . ARG A 1 227 ? 11.880 -14.125 0.004 1.00 81.75 227 ARG A C 1
ATOM 1869 O O . ARG A 1 227 ? 11.686 -14.788 1.018 1.00 81.75 227 ARG A O 1
ATOM 1876 N N . GLU A 1 228 ? 12.862 -13.231 -0.077 1.00 80.50 228 GLU A N 1
ATOM 1877 C CA . GLU A 1 228 ? 13.764 -12.911 1.036 1.00 80.50 228 GLU A CA 1
ATOM 1878 C C . GLU A 1 228 ? 13.020 -12.260 2.207 1.00 80.50 228 GLU A C 1
ATOM 1880 O O . GLU A 1 228 ? 13.196 -12.696 3.344 1.00 80.50 228 GLU A O 1
ATOM 1885 N N . ARG A 1 229 ? 12.119 -11.304 1.939 1.00 77.12 229 ARG A N 1
ATOM 1886 C CA . ARG A 1 229 ? 11.226 -10.705 2.947 1.00 77.12 229 ARG A CA 1
ATOM 1887 C C . ARG A 1 229 ? 10.341 -11.766 3.605 1.00 77.12 229 ARG A C 1
ATOM 1889 O O . ARG A 1 229 ? 10.242 -11.788 4.827 1.00 77.12 229 ARG A O 1
ATOM 1896 N N . LYS A 1 230 ? 9.766 -12.693 2.827 1.00 74.06 230 LYS A N 1
ATOM 1897 C CA . LYS A 1 230 ? 8.973 -13.818 3.353 1.00 74.06 230 LYS A CA 1
ATOM 1898 C C . LYS A 1 230 ? 9.824 -14.728 4.239 1.00 74.06 230 LYS A C 1
ATOM 1900 O O . LYS A 1 230 ? 9.390 -15.076 5.327 1.00 74.06 230 LYS A O 1
ATOM 1905 N N . ARG A 1 231 ? 11.049 -15.072 3.829 1.00 78.06 231 ARG A N 1
ATOM 1906 C CA . ARG A 1 231 ? 11.979 -15.869 4.653 1.00 78.06 231 ARG A CA 1
ATOM 1907 C C . ARG A 1 231 ? 12.368 -15.155 5.944 1.00 78.06 231 ARG A C 1
ATOM 1909 O O . ARG A 1 231 ? 12.439 -15.803 6.977 1.00 78.06 231 ARG A O 1
ATOM 1916 N N . ALA A 1 232 ? 12.630 -13.850 5.888 1.00 73.31 232 ALA A N 1
ATOM 1917 C CA . ALA A 1 232 ? 12.929 -13.050 7.073 1.00 73.31 232 ALA A CA 1
ATOM 1918 C C . ALA A 1 232 ? 11.734 -13.000 8.034 1.00 73.31 232 ALA A C 1
ATOM 1920 O O . ALA A 1 232 ? 11.917 -13.213 9.225 1.00 73.31 232 ALA A O 1
ATOM 1921 N N . MET A 1 233 ? 10.519 -12.813 7.509 1.00 75.31 233 MET A N 1
ATOM 1922 C CA . MET A 1 233 ? 9.286 -12.879 8.296 1.00 75.31 233 MET A CA 1
ATOM 1923 C C . MET A 1 233 ? 9.096 -14.261 8.931 1.00 75.31 233 MET A C 1
ATOM 1925 O O . MET A 1 233 ? 8.829 -14.337 10.119 1.00 75.31 233 MET A O 1
ATOM 1929 N N . MET A 1 234 ? 9.276 -15.351 8.177 1.00 72.50 234 MET A N 1
ATOM 1930 C CA . MET A 1 234 ? 9.141 -16.715 8.710 1.00 72.50 234 MET A CA 1
ATOM 1931 C C . MET A 1 234 ? 10.182 -17.031 9.788 1.00 72.50 234 MET A C 1
ATOM 1933 O O . MET A 1 234 ? 9.842 -17.676 10.772 1.00 72.50 234 MET A O 1
ATOM 1937 N N . ARG A 1 235 ? 11.429 -16.566 9.623 1.00 77.19 235 ARG A N 1
ATOM 1938 C CA . ARG A 1 235 ? 12.462 -16.679 10.664 1.00 77.19 235 ARG A CA 1
ATOM 1939 C C . ARG A 1 235 ? 12.051 -15.928 11.922 1.00 77.19 235 ARG A C 1
ATOM 1941 O O . ARG A 1 235 ? 12.032 -16.515 12.990 1.00 77.19 235 ARG A O 1
ATOM 1948 N N . TRP A 1 236 ? 11.608 -14.684 11.768 1.00 77.88 236 TRP A N 1
ATOM 1949 C CA . TRP A 1 236 ? 11.118 -13.887 12.886 1.00 77.88 236 TRP A CA 1
ATOM 1950 C C . TRP A 1 236 ? 9.933 -14.546 13.607 1.00 77.88 236 TRP A C 1
ATOM 1952 O O . TRP A 1 236 ? 9.932 -14.603 14.829 1.00 77.88 236 TRP A O 1
ATOM 1962 N N . LEU A 1 237 ? 8.957 -15.092 12.870 1.00 70.31 237 LEU A N 1
ATOM 1963 C CA . LEU A 1 237 ? 7.815 -15.821 13.440 1.00 70.31 237 LEU A CA 1
ATOM 1964 C C . LEU A 1 237 ? 8.249 -17.062 14.230 1.00 70.31 237 LEU A C 1
ATOM 1966 O O . LEU A 1 237 ? 7.632 -17.377 15.239 1.00 70.31 237 LEU A O 1
ATOM 1970 N N . ALA A 1 238 ? 9.281 -17.767 13.760 1.00 75.06 238 ALA A N 1
ATOM 1971 C CA . ALA A 1 238 ? 9.826 -18.942 14.435 1.00 75.06 238 ALA A CA 1
ATOM 1972 C C . ALA A 1 238 ? 10.671 -18.581 15.669 1.00 75.06 238 ALA A C 1
ATOM 1974 O O . ALA A 1 238 ? 10.742 -19.364 16.606 1.00 75.06 238 ALA A O 1
ATOM 1975 N N . GLU A 1 239 ? 11.306 -17.410 15.660 1.00 76.19 239 GLU A N 1
ATOM 1976 C CA . GLU A 1 239 ? 12.166 -16.897 16.735 1.00 76.19 239 GLU A CA 1
ATOM 1977 C C . GLU A 1 239 ? 11.404 -16.031 17.752 1.00 76.19 239 GLU A C 1
ATOM 1979 O O . GLU A 1 239 ? 12.015 -15.488 18.671 1.00 76.19 239 GLU A O 1
ATOM 1984 N N . SER A 1 240 ? 10.088 -15.868 17.591 1.00 72.31 240 SER A N 1
ATOM 1985 C CA . SER A 1 240 ? 9.259 -15.015 18.446 1.00 72.31 240 SER A CA 1
ATOM 1986 C C . SER A 1 240 ? 8.130 -15.804 19.095 1.00 72.31 240 SER A C 1
ATOM 1988 O O . SER A 1 240 ? 7.524 -16.690 18.490 1.00 72.31 240 SER A O 1
ATOM 1990 N N . GLU A 1 241 ? 7.789 -15.409 20.311 1.00 75.81 241 GLU A N 1
ATOM 1991 C CA . GLU A 1 241 ? 6.681 -15.953 21.086 1.00 75.81 241 GLU A CA 1
ATOM 1992 C C . GLU A 1 241 ? 5.791 -14.811 21.568 1.00 75.81 241 GLU A C 1
ATOM 1994 O O . GLU A 1 241 ? 6.220 -13.661 21.703 1.00 75.81 241 GLU A O 1
ATOM 1999 N N . VAL A 1 242 ? 4.521 -15.127 21.792 1.00 65.81 242 VAL A N 1
ATOM 2000 C CA . VAL A 1 242 ? 3.550 -14.211 22.375 1.00 65.81 242 VAL A CA 1
ATOM 2001 C C . VAL A 1 242 ? 3.280 -14.669 23.799 1.00 65.81 242 VAL A C 1
ATOM 2003 O O . VAL A 1 242 ? 2.911 -15.820 24.030 1.00 65.81 242 VAL A O 1
ATOM 2006 N N . VAL A 1 243 ? 3.478 -13.766 24.750 1.00 65.31 243 VAL A N 1
ATOM 2007 C CA . VAL A 1 243 ? 3.472 -14.069 26.178 1.00 65.31 243 VAL A CA 1
ATOM 2008 C C . VAL A 1 243 ? 2.366 -13.299 26.874 1.00 65.31 243 VAL A C 1
ATOM 2010 O O . VAL A 1 243 ? 2.158 -12.106 26.637 1.00 65.31 243 VAL A O 1
ATOM 2013 N N . ASN A 1 244 ? 1.680 -13.993 27.773 1.00 64.38 244 ASN A N 1
ATOM 2014 C CA . ASN A 1 244 ? 0.732 -13.420 28.707 1.00 64.38 244 ASN A CA 1
ATOM 2015 C C . ASN A 1 244 ? 1.183 -13.735 30.134 1.00 64.38 244 ASN A C 1
ATOM 2017 O O . ASN A 1 244 ? 0.948 -14.823 30.659 1.00 64.38 244 ASN A O 1
ATOM 2021 N N . GLU A 1 245 ? 1.836 -12.759 30.765 1.00 65.19 245 GLU A N 1
ATOM 2022 C CA . GLU A 1 245 ? 2.430 -12.931 32.096 1.00 65.19 245 GLU A CA 1
ATOM 2023 C C . GLU A 1 245 ? 1.392 -13.159 33.199 1.00 65.19 245 GLU A C 1
ATOM 2025 O O . GLU A 1 245 ? 1.717 -13.764 34.214 1.00 65.19 245 GLU A O 1
ATOM 2030 N N . GLN A 1 246 ? 0.154 -12.684 33.026 1.00 51.44 246 GLN A N 1
ATOM 2031 C CA . GLN A 1 246 ? -0.884 -12.823 34.052 1.00 51.44 246 GLN A CA 1
ATOM 2032 C C . GLN A 1 246 ? -1.297 -14.289 34.257 1.00 51.44 246 GLN A C 1
ATOM 2034 O O . GLN A 1 246 ? -1.689 -14.657 35.361 1.00 51.44 246 GLN A O 1
ATOM 2039 N N . TYR A 1 247 ? -1.186 -15.114 33.212 1.00 52.97 247 TYR A N 1
ATOM 2040 C CA . TYR A 1 247 ? -1.581 -16.528 33.222 1.00 52.97 247 TYR A CA 1
ATOM 2041 C C . TYR A 1 247 ? -0.412 -17.478 32.945 1.00 52.97 247 TYR A C 1
ATOM 2043 O O . TYR A 1 247 ? -0.632 -18.675 32.789 1.00 52.97 247 TYR A O 1
ATOM 2051 N N . ASP A 1 248 ? 0.816 -16.953 32.871 1.00 65.06 248 ASP A N 1
ATOM 2052 C CA . ASP A 1 248 ? 2.020 -17.722 32.532 1.00 65.06 248 ASP A CA 1
ATOM 2053 C C . ASP A 1 248 ? 1.884 -18.492 31.198 1.00 65.06 248 ASP A C 1
ATOM 2055 O O . ASP A 1 248 ? 2.391 -19.601 31.042 1.00 65.06 248 ASP A O 1
ATOM 2059 N N . LEU A 1 249 ? 1.169 -17.909 30.224 1.00 65.25 249 LEU A N 1
ATOM 2060 C CA . LEU A 1 249 ? 0.921 -18.524 28.918 1.00 65.25 249 LEU A CA 1
ATOM 2061 C C . LEU A 1 249 ? 1.936 -18.034 27.887 1.00 65.25 249 LEU A C 1
ATOM 2063 O O . LEU A 1 249 ? 2.125 -16.828 27.709 1.00 65.25 249 LEU A O 1
ATOM 2067 N N . VAL A 1 250 ? 2.519 -18.978 27.152 1.00 66.44 250 VAL A N 1
ATOM 2068 C CA . VAL A 1 250 ? 3.413 -18.725 26.018 1.00 66.44 250 VAL A CA 1
ATOM 2069 C C . VAL A 1 250 ? 2.838 -19.428 24.796 1.00 66.44 250 VAL A C 1
ATOM 2071 O O . VAL A 1 250 ? 2.596 -20.633 24.821 1.00 66.44 250 VAL A O 1
ATOM 2074 N N . VAL A 1 251 ? 2.593 -18.673 23.730 1.00 65.88 251 VAL A N 1
ATOM 2075 C CA . VAL A 1 251 ? 2.071 -19.191 22.461 1.00 65.88 251 VAL A CA 1
ATOM 2076 C C . VAL A 1 251 ? 3.051 -18.840 21.349 1.00 65.88 251 VAL A C 1
ATOM 2078 O O . VAL A 1 251 ? 3.533 -17.708 21.272 1.00 65.88 251 VAL A O 1
ATOM 2081 N N . SER A 1 252 ? 3.343 -19.791 20.459 1.00 73.38 252 SER A N 1
ATOM 2082 C CA . SER A 1 252 ? 4.219 -19.534 19.313 1.00 73.38 252 SER A CA 1
ATOM 2083 C C . SER A 1 252 ? 3.642 -18.432 18.421 1.00 73.38 252 SER A C 1
ATOM 2085 O O . SER A 1 252 ? 2.478 -18.483 18.011 1.00 73.38 252 SER A O 1
ATOM 2087 N N . MET A 1 253 ? 4.466 -17.446 18.051 1.00 72.44 253 MET A N 1
ATOM 2088 C CA . MET A 1 253 ? 4.031 -16.394 17.129 1.00 72.44 253 MET A CA 1
ATOM 2089 C C . MET A 1 253 ? 3.719 -16.954 15.731 1.00 72.44 253 MET A C 1
ATOM 2091 O O . MET A 1 253 ? 2.867 -16.420 15.015 1.00 72.44 253 MET A O 1
ATOM 2095 N N . LYS A 1 254 ? 4.371 -18.057 15.347 1.00 68.50 254 LYS A N 1
ATOM 2096 C CA . LYS A 1 254 ? 4.082 -18.783 14.110 1.00 68.50 254 LYS A CA 1
ATOM 2097 C C . LYS A 1 254 ? 2.647 -19.315 14.094 1.00 68.50 254 LYS A C 1
ATOM 2099 O O . LYS A 1 254 ? 1.925 -19.032 13.141 1.00 68.50 254 LYS A O 1
ATOM 2104 N N . ASP A 1 255 ? 2.221 -19.992 15.155 1.00 64.81 255 ASP A N 1
ATOM 2105 C CA . ASP A 1 255 ? 0.880 -20.584 15.251 1.00 64.81 255 ASP A CA 1
ATOM 2106 C C . ASP A 1 255 ? -0.204 -19.492 15.277 1.00 64.81 255 ASP A C 1
ATOM 2108 O O . ASP A 1 255 ? -1.214 -19.576 14.571 1.00 64.81 255 ASP A O 1
ATOM 2112 N N . CYS A 1 256 ? 0.052 -18.392 16.000 1.00 57.75 256 CYS A N 1
ATOM 2113 C CA . CYS A 1 256 ? -0.790 -17.193 15.975 1.00 57.75 256 CYS A CA 1
ATOM 2114 C C . CYS A 1 256 ? -0.943 -16.629 14.556 1.00 57.75 256 CYS A C 1
ATOM 2116 O O . CYS A 1 256 ? -2.046 -16.270 14.134 1.00 57.75 256 CYS A O 1
ATOM 2118 N N . TRP A 1 257 ? 0.154 -16.538 13.800 1.00 60.78 257 TRP A N 1
ATOM 2119 C CA . TRP A 1 257 ? 0.116 -16.051 12.425 1.00 60.78 257 TRP A CA 1
ATOM 2120 C C . TRP A 1 257 ? -0.656 -17.000 11.504 1.00 60.78 257 TRP A C 1
ATOM 2122 O O . TRP A 1 257 ? -1.495 -16.514 10.739 1.00 60.78 257 TRP A O 1
ATOM 2132 N N . GLU A 1 258 ? -0.432 -18.314 11.606 1.00 59.91 258 GLU A N 1
ATOM 2133 C CA . GLU A 1 258 ? -1.096 -19.346 10.795 1.00 59.91 258 GLU A CA 1
ATOM 2134 C C . GLU A 1 258 ? -2.621 -19.311 10.952 1.00 59.91 258 GLU A C 1
ATOM 2136 O O . GLU A 1 258 ? -3.336 -19.347 9.946 1.00 59.91 258 GLU A O 1
ATOM 2141 N N . ALA A 1 259 ? -3.112 -19.131 12.182 1.00 49.94 259 ALA A N 1
ATOM 2142 C CA . ALA A 1 259 ? -4.538 -19.031 12.500 1.00 49.94 259 ALA A CA 1
ATOM 2143 C C . ALA A 1 259 ? -5.174 -17.670 12.143 1.00 49.94 259 ALA A C 1
ATOM 2145 O O . ALA A 1 259 ? -6.396 -17.509 12.189 1.00 49.94 259 ALA A O 1
ATOM 2146 N N . SER A 1 260 ? -4.369 -16.659 11.804 1.00 51.50 260 SER A N 1
ATOM 2147 C CA . SER A 1 260 ? -4.845 -15.286 11.626 1.00 51.50 260 SER A CA 1
ATOM 2148 C C . SER A 1 260 ? -5.174 -14.924 10.175 1.00 51.50 260 SER A C 1
ATOM 2150 O O . SER A 1 260 ? -4.684 -15.501 9.201 1.00 51.50 260 SER A O 1
ATOM 2152 N N . ASN A 1 261 ? -5.902 -13.814 10.012 1.00 43.03 261 ASN A N 1
ATOM 2153 C CA . ASN A 1 261 ? -6.035 -13.150 8.712 1.00 43.03 261 ASN A CA 1
ATOM 2154 C C . ASN A 1 261 ? -4.715 -12.540 8.217 1.00 43.03 261 ASN A C 1
ATOM 2156 O O . ASN A 1 261 ? -4.727 -11.931 7.155 1.00 43.03 261 ASN A O 1
ATOM 2160 N N . ALA A 1 262 ? -3.607 -12.576 8.966 1.00 49.78 262 ALA A N 1
ATOM 2161 C CA . ALA A 1 262 ? -2.301 -12.114 8.491 1.00 49.78 262 ALA A CA 1
ATOM 2162 C C . ALA A 1 262 ? -1.591 -13.142 7.599 1.00 49.78 262 ALA A C 1
ATOM 2164 O O . ALA A 1 262 ? -0.670 -12.761 6.873 1.00 49.78 262 ALA A O 1
ATOM 2165 N N . ASN A 1 263 ? -2.054 -14.395 7.594 1.00 55.16 263 ASN A N 1
ATOM 2166 C CA . ASN A 1 263 ? -1.614 -15.422 6.664 1.00 55.16 263 ASN A CA 1
ATOM 2167 C C . ASN A 1 263 ? -2.161 -15.142 5.242 1.00 55.16 263 ASN A C 1
ATOM 2169 O O . ASN A 1 263 ? -3.378 -15.052 5.065 1.00 55.16 263 ASN A O 1
ATOM 2173 N N . PRO A 1 264 ? -1.307 -15.003 4.207 1.00 52.62 264 PRO A N 1
ATOM 2174 C CA . PRO A 1 264 ? -1.734 -14.821 2.819 1.00 52.62 264 PRO A CA 1
ATOM 2175 C C . PRO A 1 264 ? -2.613 -15.951 2.269 1.00 52.62 264 PRO A C 1
ATOM 2177 O O . PRO A 1 264 ? -3.423 -15.687 1.380 1.00 52.62 264 PRO A O 1
ATOM 2180 N N . VAL A 1 265 ? -2.516 -17.174 2.813 1.00 52.78 265 VAL A N 1
ATOM 2181 C CA . VAL A 1 265 ? -3.460 -18.284 2.537 1.00 52.78 265 VAL A CA 1
ATOM 2182 C C . VAL A 1 265 ? -4.907 -17.814 2.766 1.00 52.78 265 VAL A C 1
ATOM 2184 O O . VAL A 1 265 ? -5.802 -18.180 2.017 1.00 52.78 265 VAL A O 1
ATOM 2187 N N . ASN A 1 266 ? -5.118 -16.865 3.684 1.00 47.75 266 ASN A N 1
ATOM 2188 C CA . ASN A 1 266 ? -6.423 -16.335 4.072 1.00 47.75 266 ASN A CA 1
ATOM 2189 C C . ASN A 1 266 ? -6.813 -14.986 3.383 1.00 47.75 266 ASN A C 1
ATOM 2191 O O . ASN A 1 266 ? -7.785 -14.365 3.810 1.00 47.75 266 ASN A O 1
ATOM 2195 N N . ARG A 1 267 ? -6.091 -14.474 2.353 1.00 46.56 267 ARG A N 1
ATOM 2196 C CA . ARG A 1 267 ? -6.342 -13.152 1.671 1.00 46.56 267 ARG A CA 1
ATOM 2197 C C . ARG A 1 267 ? -6.106 -13.124 0.142 1.00 46.56 267 ARG A C 1
ATOM 2199 O O . ARG A 1 267 ? -5.053 -13.603 -0.257 1.00 46.56 267 ARG A O 1
ATOM 2206 N N . ARG A 1 268 ? -6.981 -12.549 -0.720 1.00 52.50 268 ARG A N 1
ATOM 2207 C CA . ARG A 1 268 ? -6.830 -12.453 -2.219 1.00 52.50 268 ARG A CA 1
ATOM 2208 C C . ARG A 1 268 ? -7.760 -11.455 -2.946 1.00 52.50 268 ARG A C 1
ATOM 2210 O O . ARG A 1 268 ? -8.222 -10.544 -2.304 1.00 52.50 268 ARG A O 1
ATOM 2217 N N . ASN A 1 269 ? -7.946 -11.529 -4.272 1.00 40.34 269 ASN A N 1
ATOM 2218 C CA . ASN A 1 269 ? -8.523 -10.488 -5.133 1.00 40.34 269 ASN A CA 1
ATOM 2219 C C . ASN A 1 269 ? -9.575 -11.013 -6.117 1.00 40.34 269 ASN A C 1
ATOM 2221 O O . ASN A 1 269 ? -9.257 -11.885 -6.912 1.00 40.34 269 ASN A O 1
ATOM 2225 N N . ASP A 1 270 ? -10.758 -10.400 -6.069 1.00 51.69 270 ASP A N 1
ATOM 2226 C CA . ASP A 1 270 ? -11.738 -10.164 -7.138 1.00 51.69 270 ASP A CA 1
ATOM 2227 C C . ASP A 1 270 ? -12.835 -9.265 -6.545 1.00 51.69 270 ASP A C 1
ATOM 2229 O O . ASP A 1 270 ? -13.118 -9.361 -5.344 1.00 51.69 270 ASP A O 1
ATOM 2233 N N . LEU A 1 271 ? -13.409 -8.348 -7.331 1.00 61.16 271 LEU A N 1
ATOM 2234 C CA . LEU A 1 271 ? -14.450 -7.437 -6.841 1.00 61.16 271 LEU A CA 1
ATOM 2235 C C . LEU A 1 271 ? -15.831 -7.981 -7.206 1.00 61.16 271 LEU A C 1
ATOM 2237 O O . LEU A 1 271 ? -16.331 -7.743 -8.302 1.00 61.16 271 LEU A O 1
ATOM 2241 N N . LEU A 1 272 ? -16.457 -8.678 -6.259 1.00 71.75 272 LEU A N 1
ATOM 2242 C CA . LEU A 1 272 ? -17.868 -9.028 -6.344 1.00 71.75 272 LEU A CA 1
ATOM 2243 C C . LEU A 1 272 ? -18.705 -7.990 -5.592 1.00 71.75 272 LEU A C 1
ATOM 2245 O O . LEU A 1 272 ? -18.447 -7.711 -4.420 1.00 71.75 272 LEU A O 1
ATOM 2249 N N . LEU A 1 273 ? -19.714 -7.431 -6.259 1.00 77.19 273 LEU A N 1
ATOM 2250 C CA . LEU A 1 273 ? -20.632 -6.458 -5.673 1.00 77.19 273 LEU A CA 1
ATOM 2251 C C . LEU A 1 273 ? -22.064 -6.985 -5.722 1.00 77.19 273 LEU A C 1
ATOM 2253 O O . LEU A 1 273 ? -22.539 -7.401 -6.775 1.00 77.19 273 LEU A O 1
ATOM 2257 N N . PHE A 1 274 ? -22.759 -6.887 -4.593 1.00 79.19 274 PHE A N 1
ATOM 2258 C CA . PHE A 1 274 ? -24.207 -7.055 -4.516 1.00 79.19 274 PHE A CA 1
ATOM 2259 C C . PHE A 1 274 ? -24.844 -5.669 -4.441 1.00 79.19 274 PHE A C 1
ATOM 2261 O O . PHE A 1 274 ? -24.403 -4.821 -3.664 1.00 79.19 274 PHE A O 1
ATOM 2268 N N . MET A 1 275 ? -25.856 -5.423 -5.265 1.00 83.62 275 MET A N 1
ATOM 2269 C CA . MET A 1 275 ? -26.569 -4.148 -5.326 1.00 83.62 275 MET A CA 1
ATOM 2270 C C . MET A 1 275 ? -28.006 -4.378 -5.778 1.00 83.62 275 MET A C 1
ATOM 2272 O O . MET A 1 275 ? -28.327 -5.448 -6.298 1.00 83.62 275 MET A O 1
ATOM 2276 N N . ARG A 1 276 ? -28.864 -3.373 -5.596 1.00 83.12 276 ARG A N 1
ATOM 2277 C CA . ARG A 1 276 ? -30.218 -3.425 -6.145 1.00 83.12 276 ARG A CA 1
ATOM 2278 C C . ARG A 1 276 ? -30.151 -3.382 -7.682 1.00 83.12 276 ARG A C 1
ATOM 2280 O O . ARG A 1 276 ? -29.283 -2.680 -8.213 1.00 83.12 276 ARG A O 1
ATOM 2287 N N . PRO A 1 277 ? -31.025 -4.098 -8.410 1.00 86.88 277 PRO A N 1
ATOM 2288 C CA . PRO A 1 277 ? -31.007 -4.114 -9.875 1.00 86.88 277 PRO A CA 1
ATOM 2289 C C . PRO A 1 277 ? -31.030 -2.714 -10.511 1.00 86.88 277 PRO A C 1
ATOM 2291 O O . PRO A 1 277 ? -30.334 -2.464 -11.496 1.00 86.88 277 PRO A O 1
ATOM 2294 N N . GLU A 1 278 ? -31.772 -1.782 -9.915 1.00 90.94 278 GLU A N 1
ATOM 2295 C CA . GLU A 1 278 ? -31.886 -0.386 -10.341 1.00 90.94 278 GLU A CA 1
ATOM 2296 C C . GLU A 1 278 ? -30.572 0.409 -10.226 1.00 90.94 278 GLU A C 1
ATOM 2298 O O . GLU A 1 278 ? -30.319 1.307 -11.033 1.00 90.94 278 GLU A O 1
ATOM 2303 N N . ASP A 1 279 ? -29.690 0.047 -9.291 1.00 89.38 279 ASP A N 1
ATOM 2304 C CA . ASP A 1 279 ? -28.412 0.730 -9.067 1.00 89.38 279 ASP A CA 1
ATOM 2305 C C . ASP A 1 279 ? -27.302 0.250 -10.016 1.00 89.38 279 ASP A C 1
ATOM 2307 O O . ASP A 1 279 ? -26.282 0.932 -10.176 1.00 89.38 279 ASP A O 1
ATOM 2311 N N . ARG A 1 280 ? -27.498 -0.891 -10.692 1.00 91.06 280 ARG A N 1
ATOM 2312 C CA . ARG A 1 280 ? -26.484 -1.570 -11.519 1.00 91.06 280 ARG A CA 1
ATOM 2313 C C . ARG A 1 280 ? -25.772 -0.633 -12.486 1.00 91.06 280 ARG A C 1
ATOM 2315 O O . ARG A 1 280 ? -24.549 -0.497 -12.455 1.00 91.06 280 ARG A O 1
ATOM 2322 N N . ASN A 1 281 ? -26.536 0.038 -13.344 1.00 91.94 281 ASN A N 1
ATOM 2323 C CA . ASN A 1 281 ? -25.967 0.869 -14.407 1.00 91.94 281 ASN A CA 1
ATOM 2324 C C . ASN A 1 281 ? -25.214 2.080 -13.835 1.00 91.94 281 ASN A C 1
ATOM 2326 O O . ASN A 1 281 ? -24.199 2.508 -14.389 1.00 91.94 281 ASN A O 1
ATOM 2330 N N . ARG A 1 282 ? -25.681 2.614 -12.700 1.00 93.38 282 ARG A N 1
ATOM 2331 C CA . ARG A 1 282 ? -25.019 3.716 -11.999 1.00 93.38 282 ARG A CA 1
ATOM 2332 C C . ARG A 1 282 ? -23.675 3.266 -11.431 1.00 93.38 282 ARG A C 1
ATOM 2334 O O . ARG A 1 282 ? -22.688 3.977 -11.605 1.00 93.38 282 ARG A O 1
ATOM 2341 N N . VAL A 1 283 ? -23.625 2.099 -10.790 1.00 89.31 283 VAL A N 1
ATOM 2342 C CA . VAL A 1 283 ? -22.386 1.535 -10.233 1.00 89.31 283 VAL A CA 1
ATOM 2343 C C . VAL A 1 283 ? -21.377 1.242 -11.341 1.00 89.31 283 VAL A C 1
ATOM 2345 O O . VAL A 1 283 ? -20.246 1.720 -11.254 1.00 89.31 283 VAL A O 1
ATOM 2348 N N . ILE A 1 284 ? -21.789 0.558 -12.415 1.00 89.56 284 ILE A N 1
ATOM 2349 C CA . ILE A 1 284 ? -20.931 0.282 -13.581 1.00 89.56 284 ILE A CA 1
ATOM 2350 C C . ILE A 1 284 ? -20.366 1.587 -14.148 1.00 89.56 284 ILE A C 1
ATOM 2352 O O . ILE A 1 284 ? -19.156 1.708 -14.321 1.00 89.56 284 ILE A O 1
ATOM 2356 N N . GLY A 1 285 ? -21.214 2.597 -14.366 1.00 90.25 285 GLY A N 1
ATOM 2357 C CA . GLY A 1 285 ? -20.781 3.882 -14.917 1.00 90.25 285 GLY A CA 1
ATOM 2358 C C . GLY A 1 285 ? -19.791 4.638 -14.023 1.00 90.25 285 GLY A C 1
ATOM 2359 O O . GLY A 1 285 ? -18.881 5.295 -14.531 1.00 90.25 285 GLY A O 1
ATOM 2360 N N . ILE A 1 286 ? -19.932 4.545 -12.696 1.00 91.19 286 ILE A N 1
ATOM 2361 C CA . ILE A 1 286 ? -18.984 5.142 -11.741 1.00 91.19 286 ILE A CA 1
ATOM 2362 C C . ILE A 1 286 ? -17.642 4.406 -11.783 1.00 91.19 286 ILE A C 1
ATOM 2364 O O . ILE A 1 286 ? -16.601 5.058 -11.880 1.00 91.19 286 ILE A O 1
ATOM 2368 N N . LEU A 1 287 ? -17.659 3.071 -11.735 1.00 87.00 287 LEU A N 1
ATOM 2369 C CA . LEU A 1 287 ? -16.446 2.251 -11.746 1.00 87.00 287 LEU A CA 1
ATOM 2370 C C . LEU A 1 287 ? -15.679 2.399 -13.060 1.00 87.00 287 LEU A C 1
ATOM 2372 O O . LEU A 1 287 ? -14.472 2.628 -13.032 1.00 87.00 287 LEU A O 1
ATOM 2376 N N . GLN A 1 288 ? -16.380 2.358 -14.195 1.00 87.69 288 GLN A N 1
ATOM 2377 C CA . GLN A 1 288 ? -15.785 2.560 -15.512 1.00 87.69 288 GLN A CA 1
ATOM 2378 C C . GLN A 1 288 ? -15.132 3.937 -15.611 1.00 87.69 288 GLN A C 1
ATOM 2380 O O . GLN A 1 288 ? -13.976 4.051 -16.005 1.00 87.69 288 GLN A O 1
ATOM 2385 N N . ARG A 1 289 ? -15.845 4.998 -15.214 1.00 87.31 289 ARG A N 1
ATOM 2386 C CA . ARG A 1 289 ? -15.292 6.357 -15.228 1.00 87.31 289 ARG A CA 1
ATOM 2387 C C . ARG A 1 289 ? -14.032 6.447 -14.377 1.00 87.31 289 ARG A C 1
ATOM 2389 O O . ARG A 1 289 ? -13.049 7.033 -14.814 1.00 87.31 289 ARG A O 1
ATOM 2396 N N . TYR A 1 290 ? -14.053 5.851 -13.188 1.00 84.62 290 TYR A N 1
ATOM 2397 C CA . TYR A 1 290 ? -12.893 5.827 -12.308 1.00 84.62 290 TYR A CA 1
ATOM 2398 C C . TYR A 1 290 ? -11.707 5.090 -12.951 1.00 84.62 290 TYR A C 1
ATOM 2400 O O . TYR A 1 290 ? -10.626 5.663 -13.051 1.00 84.62 290 TYR A O 1
ATOM 2408 N N . ALA A 1 291 ? -11.922 3.884 -13.489 1.00 80.81 291 ALA A N 1
ATOM 2409 C CA . ALA A 1 291 ? -10.894 3.086 -14.169 1.00 80.81 291 ALA A CA 1
ATOM 2410 C C . ALA A 1 291 ? -10.271 3.788 -15.396 1.00 80.81 291 ALA A C 1
ATOM 2412 O O . ALA A 1 291 ? -9.125 3.523 -15.767 1.00 80.81 291 ALA A O 1
ATOM 2413 N N . LEU A 1 292 ? -11.018 4.707 -16.012 1.00 83.38 292 LEU A N 1
ATOM 2414 C CA . LEU A 1 292 ? -10.612 5.473 -17.191 1.00 83.38 292 LEU A CA 1
ATOM 2415 C C . LEU A 1 292 ? -10.099 6.886 -16.883 1.00 83.38 292 LEU A C 1
ATOM 2417 O O . LEU A 1 292 ? -9.839 7.641 -17.817 1.00 83.38 292 LEU A O 1
ATOM 2421 N N . THR A 1 293 ? -9.960 7.259 -15.607 1.00 82.75 293 THR A N 1
ATOM 2422 C CA . THR A 1 293 ? -9.592 8.635 -15.223 1.00 82.75 293 THR A CA 1
ATOM 2423 C C . THR A 1 293 ? -8.163 8.996 -15.639 1.00 82.75 293 THR A C 1
ATOM 2425 O O . THR A 1 293 ? -7.933 10.104 -16.120 1.00 82.75 293 THR A O 1
ATOM 2428 N N . ASP A 1 294 ? -7.217 8.071 -15.479 1.00 76.56 294 ASP A N 1
ATOM 2429 C CA . ASP A 1 294 ? -5.788 8.335 -15.679 1.00 76.56 294 ASP A CA 1
ATOM 2430 C C . ASP A 1 294 ? -5.297 7.808 -17.037 1.00 76.56 294 ASP A C 1
ATOM 2432 O O . ASP A 1 294 ? -5.767 6.778 -17.500 1.00 76.56 294 ASP A O 1
ATOM 2436 N N . ASP A 1 295 ? -4.337 8.473 -17.685 1.00 75.06 295 ASP A N 1
ATOM 2437 C CA . ASP A 1 295 ? -3.630 7.994 -18.893 1.00 75.06 295 ASP A CA 1
ATOM 2438 C C . ASP A 1 295 ? -4.523 7.450 -20.036 1.00 75.06 295 ASP A C 1
ATOM 2440 O O . ASP A 1 295 ? -4.158 6.502 -20.729 1.00 75.06 295 ASP A O 1
ATOM 2444 N N . HIS A 1 296 ? -5.691 8.062 -20.274 1.00 76.12 296 HIS A N 1
ATOM 2445 C CA . HIS A 1 296 ? -6.671 7.630 -21.289 1.00 76.12 296 HIS A CA 1
ATOM 2446 C C . HIS A 1 296 ? -6.079 7.439 -22.703 1.00 76.12 296 HIS A C 1
ATOM 2448 O O . HIS A 1 296 ? -6.577 6.643 -23.499 1.00 76.12 296 HIS A O 1
ATOM 2454 N N . GLU A 1 297 ? -5.000 8.155 -23.027 1.00 77.94 297 GLU A N 1
ATOM 2455 C CA . GLU A 1 297 ? -4.299 8.053 -24.310 1.00 77.94 297 GLU A CA 1
ATOM 2456 C C . GLU A 1 297 ? -3.736 6.646 -24.585 1.00 77.94 297 GLU A C 1
ATOM 2458 O O . GLU A 1 297 ? -3.670 6.245 -25.745 1.00 77.94 297 GLU A O 1
ATOM 2463 N N . GLU A 1 298 ? -3.386 5.859 -23.557 1.00 79.19 298 GLU A N 1
ATOM 2464 C CA . GLU A 1 298 ? -2.836 4.504 -23.751 1.00 79.19 298 GLU A CA 1
ATOM 2465 C C . GLU A 1 298 ? -3.859 3.506 -24.311 1.00 79.19 298 GLU A C 1
ATOM 2467 O O . GLU A 1 298 ? -3.495 2.461 -24.856 1.00 79.19 298 GLU A O 1
ATOM 2472 N N . LEU A 1 299 ? -5.144 3.831 -24.164 1.00 80.94 299 LEU A N 1
ATOM 2473 C CA . LEU A 1 299 ? -6.272 2.998 -24.567 1.00 80.94 299 LEU A CA 1
ATOM 2474 C C . LEU A 1 299 ? -6.669 3.241 -26.023 1.00 80.94 299 LEU A C 1
ATOM 2476 O O . LEU A 1 299 ? -7.486 2.505 -26.576 1.00 80.94 299 LEU A O 1
ATOM 2480 N N . VAL A 1 300 ? -6.103 4.270 -26.659 1.00 83.81 300 VAL A N 1
ATOM 2481 C CA . VAL A 1 300 ? -6.360 4.575 -28.063 1.00 83.81 300 VAL A CA 1
ATOM 2482 C C . VAL A 1 300 ? -5.604 3.577 -28.936 1.00 83.81 300 VAL A C 1
ATOM 2484 O O . VAL A 1 300 ? -4.374 3.542 -28.984 1.00 83.81 300 VAL A O 1
ATOM 2487 N N . ARG A 1 301 ? -6.355 2.751 -29.659 1.00 80.56 301 ARG A N 1
ATOM 2488 C CA . ARG A 1 301 ? -5.830 1.829 -30.661 1.00 80.56 301 ARG A CA 1
ATOM 2489 C C . ARG A 1 301 ? -5.774 2.543 -32.002 1.00 80.56 301 ARG A C 1
ATOM 2491 O O . ARG A 1 301 ? -6.806 2.864 -32.581 1.00 80.56 301 ARG A O 1
ATOM 2498 N N . ASP A 1 302 ? -4.561 2.754 -32.500 1.00 80.25 302 ASP A N 1
ATOM 2499 C CA . ASP A 1 302 ? -4.311 3.258 -33.850 1.00 80.25 302 ASP A CA 1
ATOM 2500 C C . ASP A 1 302 ? -3.901 2.090 -34.758 1.00 80.25 302 ASP A C 1
ATOM 2502 O O . ASP A 1 302 ? -2.755 1.624 -34.746 1.00 80.25 302 ASP A O 1
ATOM 2506 N N . ILE A 1 303 ? -4.879 1.549 -35.490 1.00 79.94 303 ILE A N 1
ATOM 2507 C CA . ILE A 1 303 ? -4.679 0.442 -36.426 1.00 79.94 303 ILE A CA 1
ATOM 2508 C C . ILE A 1 303 ? -4.660 1.015 -37.837 1.00 79.94 303 ILE A C 1
ATOM 2510 O O . ILE A 1 303 ? -5.613 1.638 -38.298 1.00 79.94 303 ILE A O 1
ATOM 2514 N N . LYS 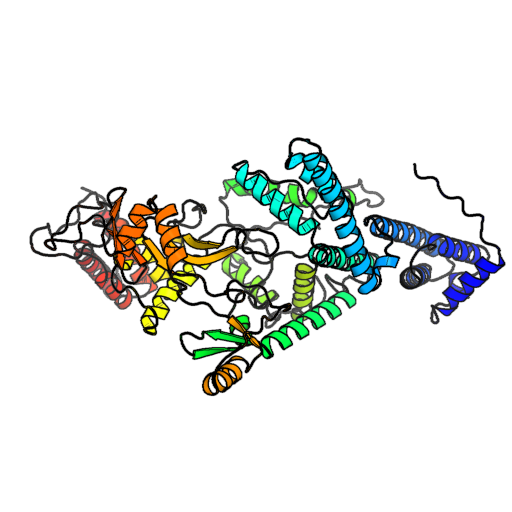A 1 304 ? -3.571 0.755 -38.563 1.00 75.12 304 LYS A N 1
ATOM 2515 C CA . LYS A 1 304 ? -3.382 1.255 -39.925 1.00 75.12 304 LYS A CA 1
ATOM 2516 C C . LYS A 1 304 ? -4.534 0.810 -40.839 1.00 75.12 304 LYS A C 1
ATOM 2518 O O . LYS A 1 304 ? -4.654 -0.374 -41.136 1.00 75.12 304 LYS A O 1
ATOM 2523 N N . GLY A 1 305 ? -5.321 1.771 -41.324 1.00 77.31 305 GLY A N 1
ATOM 2524 C CA . GLY A 1 305 ? -6.466 1.525 -42.211 1.00 77.31 305 GLY A CA 1
ATOM 2525 C C . GLY A 1 305 ? -7.833 1.495 -41.516 1.00 77.31 305 GLY A C 1
ATOM 2526 O O . GLY A 1 305 ? -8.830 1.300 -42.203 1.00 77.31 305 GLY A O 1
ATOM 2527 N N . ALA A 1 306 ? -7.896 1.727 -40.202 1.00 79.12 306 ALA A N 1
ATOM 2528 C CA . ALA A 1 306 ? -9.136 1.908 -39.450 1.00 79.12 306 ALA A CA 1
ATOM 2529 C C . ALA A 1 306 ? -9.111 3.240 -38.672 1.00 79.12 306 ALA A C 1
ATOM 2531 O O . ALA A 1 306 ? -8.029 3.709 -38.310 1.00 79.12 306 ALA A O 1
ATOM 2532 N N . PRO A 1 307 ? -10.272 3.872 -38.406 1.00 84.44 307 PRO A N 1
ATOM 2533 C CA . PRO A 1 307 ? -10.344 5.000 -37.486 1.00 84.44 307 PRO A CA 1
ATOM 2534 C C . PRO A 1 307 ? -9.826 4.596 -36.095 1.00 84.44 307 PRO A C 1
ATOM 2536 O O . PRO A 1 307 ? -10.153 3.496 -35.635 1.00 84.44 307 PRO A O 1
ATOM 2539 N N . PRO A 1 308 ? -9.054 5.458 -35.411 1.00 82.69 308 PRO A N 1
ATOM 2540 C CA . PRO A 1 308 ? -8.650 5.199 -34.038 1.00 82.69 308 PRO A CA 1
ATOM 2541 C C . PRO A 1 308 ? -9.872 5.016 -33.135 1.00 82.69 308 PRO A C 1
ATOM 2543 O O . PRO A 1 308 ? -10.843 5.765 -33.245 1.00 82.69 308 PRO A O 1
ATOM 2546 N N . PHE A 1 309 ? -9.817 4.046 -32.226 1.00 83.06 309 PHE A N 1
ATOM 2547 C CA . PHE A 1 309 ? -10.874 3.811 -31.239 1.00 83.06 309 PHE A CA 1
ATOM 2548 C C . PHE A 1 309 ? -10.284 3.578 -29.849 1.00 83.06 309 PHE A C 1
ATOM 2550 O O . PHE A 1 309 ? -9.133 3.164 -29.714 1.00 83.06 309 PHE A O 1
ATOM 2557 N N . THR A 1 310 ? -11.069 3.849 -28.808 1.00 81.31 310 THR A N 1
ATOM 2558 C CA . THR A 1 310 ? -10.664 3.618 -27.417 1.00 81.31 310 THR A CA 1
ATOM 2559 C C . THR A 1 310 ? -11.095 2.225 -26.973 1.00 81.31 310 THR A C 1
ATOM 2561 O O . THR A 1 310 ? -12.286 1.930 -26.897 1.00 81.31 310 THR A O 1
ATOM 2564 N N . ASP A 1 311 ? -10.121 1.378 -26.660 1.00 82.75 311 ASP A N 1
ATOM 2565 C CA . ASP A 1 311 ? -10.316 0.045 -26.096 1.00 82.75 311 ASP A CA 1
ATOM 2566 C C . ASP A 1 311 ? -10.153 0.106 -24.573 1.00 82.75 311 ASP A C 1
ATOM 2568 O O . ASP A 1 311 ? -9.036 0.131 -24.058 1.00 82.75 311 ASP A O 1
ATOM 2572 N N . PHE A 1 312 ? -11.272 0.165 -23.847 1.00 81.50 312 PHE A N 1
ATOM 2573 C CA . PHE A 1 312 ? -11.269 0.243 -22.382 1.00 81.50 312 PHE A CA 1
ATOM 2574 C C . PHE A 1 312 ? -11.174 -1.124 -21.690 1.00 81.50 312 PHE A C 1
ATOM 2576 O O . PHE A 1 312 ? -10.937 -1.174 -20.481 1.00 81.50 312 PHE A O 1
ATOM 2583 N N . THR A 1 313 ? -11.327 -2.223 -22.437 1.00 76.38 313 THR A N 1
ATOM 2584 C CA . THR A 1 313 ? -11.338 -3.591 -21.892 1.00 76.38 313 THR A CA 1
ATOM 2585 C C . THR A 1 313 ? -10.079 -3.973 -21.101 1.00 76.38 313 THR A C 1
ATOM 2587 O O . THR A 1 313 ? -10.226 -4.676 -20.104 1.00 76.38 313 THR A O 1
ATOM 2590 N N . PRO A 1 314 ? -8.861 -3.460 -21.402 1.00 72.94 314 PRO A N 1
ATOM 2591 C CA . PRO A 1 314 ? -7.677 -3.743 -20.588 1.00 72.94 314 PRO A CA 1
ATOM 2592 C C . PRO A 1 314 ? -7.741 -3.179 -19.163 1.00 72.94 314 PRO A C 1
ATOM 2594 O O . PRO A 1 314 ? -6.912 -3.537 -18.331 1.00 72.94 314 PRO A O 1
ATOM 2597 N N . ARG A 1 315 ? -8.674 -2.258 -18.888 1.00 73.75 315 ARG A N 1
ATOM 2598 C CA . ARG A 1 315 ? -8.805 -1.581 -17.591 1.00 73.75 315 ARG A CA 1
ATOM 2599 C C . ARG A 1 315 ? -10.123 -1.838 -16.885 1.00 73.75 315 ARG A C 1
ATOM 2601 O O . ARG A 1 315 ? -10.189 -1.689 -15.667 1.00 73.75 315 ARG A O 1
ATOM 2608 N N . PHE A 1 316 ? -11.170 -2.161 -17.632 1.00 79.44 316 PHE A N 1
ATOM 2609 C CA . PHE A 1 316 ? -12.491 -2.364 -17.070 1.00 79.44 316 PHE A CA 1
ATOM 2610 C C . PHE A 1 316 ? -13.273 -3.386 -17.893 1.00 79.44 316 PHE A C 1
ATOM 2612 O O . PHE A 1 316 ? -13.598 -3.141 -19.054 1.00 79.44 316 PHE A O 1
ATOM 2619 N N . ASP A 1 317 ? -13.597 -4.502 -17.250 1.00 80.25 317 ASP A N 1
ATOM 2620 C CA . ASP A 1 317 ? -14.526 -5.524 -17.724 1.00 80.25 317 ASP A CA 1
ATOM 2621 C C . ASP A 1 317 ? -15.535 -5.804 -16.604 1.00 80.25 317 ASP A C 1
ATOM 2623 O O . ASP A 1 317 ? -15.209 -5.688 -15.418 1.00 80.25 317 ASP A O 1
ATOM 2627 N N . TRP A 1 318 ? -16.767 -6.143 -16.967 1.00 84.94 318 TRP A N 1
ATOM 2628 C CA . TRP A 1 318 ? -17.804 -6.519 -16.012 1.00 84.94 318 TRP A CA 1
ATOM 2629 C C . TRP A 1 318 ? -18.674 -7.623 -16.596 1.00 84.94 318 TRP A C 1
ATOM 2631 O O . TRP A 1 318 ? -18.951 -7.663 -17.794 1.00 84.94 318 TRP A O 1
ATOM 2641 N N . LYS A 1 319 ? -19.118 -8.529 -15.726 1.00 82.69 319 LYS A N 1
ATOM 2642 C CA . LYS A 1 319 ? -20.004 -9.637 -16.082 1.00 82.69 319 LYS A CA 1
ATOM 2643 C C . LYS A 1 319 ? -21.034 -9.809 -14.981 1.00 82.69 319 LYS A C 1
ATOM 2645 O O . LYS A 1 319 ? -20.704 -9.698 -13.802 1.00 82.69 319 LYS A O 1
ATOM 2650 N N . GLU A 1 320 ? -22.275 -10.069 -15.370 1.00 83.44 320 GLU A N 1
ATOM 2651 C CA . GLU A 1 320 ? -23.281 -10.556 -14.429 1.00 83.44 320 GLU A CA 1
ATOM 2652 C C . GLU A 1 320 ? -22.977 -12.014 -14.078 1.00 83.44 320 GLU A C 1
ATOM 2654 O O . GLU A 1 320 ? -22.469 -12.774 -14.910 1.00 83.44 320 GLU A O 1
ATOM 2659 N N . ILE A 1 321 ? -23.253 -12.395 -12.828 1.00 75.06 321 ILE A N 1
ATOM 2660 C CA . ILE A 1 321 ? -23.157 -13.798 -12.430 1.00 75.06 321 ILE A CA 1
ATOM 2661 C C . ILE A 1 321 ? -24.214 -14.570 -13.207 1.00 75.06 321 ILE A C 1
ATOM 2663 O O . ILE A 1 321 ? -25.393 -14.233 -13.171 1.00 75.06 321 ILE A O 1
ATOM 2667 N N . ASP A 1 322 ? -23.760 -15.617 -13.880 1.00 74.56 322 ASP A N 1
ATOM 2668 C CA . ASP A 1 322 ? -24.594 -16.577 -14.583 1.00 74.56 322 ASP A CA 1
ATOM 2669 C C . ASP A 1 322 ? -24.913 -17.739 -13.625 1.00 74.56 322 ASP A C 1
ATOM 2671 O O . ASP A 1 322 ? -24.008 -18.531 -13.341 1.00 74.56 322 ASP A O 1
ATOM 2675 N N . PRO A 1 323 ? -26.160 -17.873 -13.125 1.00 72.50 323 PRO A N 1
ATOM 2676 C CA . PRO A 1 323 ? -26.525 -18.918 -12.168 1.00 72.50 323 PRO A CA 1
ATOM 2677 C C . PRO A 1 323 ? -26.266 -20.339 -12.684 1.00 72.50 323 PRO A C 1
ATOM 2679 O O . PRO A 1 323 ? -26.050 -21.248 -11.887 1.00 72.50 323 PRO A O 1
ATOM 2682 N N . ALA A 1 324 ? -26.234 -20.541 -14.008 1.00 69.62 324 ALA A N 1
ATOM 2683 C CA . ALA A 1 324 ? -25.944 -21.840 -14.611 1.00 69.62 324 ALA A CA 1
ATOM 2684 C C . ALA A 1 324 ? -24.457 -22.233 -14.517 1.00 69.62 324 ALA A C 1
ATOM 2686 O O . ALA A 1 324 ? -24.121 -23.407 -14.657 1.00 69.62 324 ALA A O 1
ATOM 2687 N N . LYS A 1 325 ? -23.555 -21.270 -14.282 1.00 58.75 325 LYS A N 1
ATOM 2688 C CA . LYS A 1 325 ? -22.100 -21.487 -14.159 1.00 58.75 325 LYS A CA 1
ATOM 2689 C C . LYS A 1 325 ? -21.609 -21.525 -12.710 1.00 58.75 325 LYS A C 1
ATOM 2691 O O . LYS A 1 325 ? -20.409 -21.690 -12.486 1.00 58.75 325 LYS A O 1
ATOM 2696 N N . GLY A 1 326 ? -22.518 -21.375 -11.749 1.00 61.41 326 GLY A N 1
ATOM 2697 C CA . GLY A 1 326 ? -22.235 -21.312 -10.320 1.00 61.41 326 GLY A CA 1
ATOM 2698 C C . GLY A 1 326 ? -22.849 -20.071 -9.682 1.00 61.41 326 GLY A C 1
ATOM 2699 O O . GLY A 1 326 ? -23.005 -19.027 -10.315 1.00 61.41 326 GLY A O 1
ATOM 2700 N N . ASP A 1 327 ? -23.198 -20.186 -8.409 1.00 64.62 327 ASP A N 1
ATOM 2701 C CA . ASP A 1 327 ? -23.714 -19.077 -7.623 1.00 64.62 327 ASP A CA 1
ATOM 2702 C C . ASP A 1 327 ? -22.583 -18.138 -7.160 1.00 64.62 327 ASP A C 1
ATOM 2704 O O . ASP A 1 327 ? -21.387 -18.380 -7.350 1.00 64.62 327 ASP A O 1
ATOM 2708 N N . ALA A 1 328 ? -22.959 -17.023 -6.535 1.00 66.88 328 ALA A N 1
ATOM 2709 C CA . ALA A 1 328 ? -22.000 -16.056 -6.011 1.00 66.88 328 ALA A CA 1
ATOM 2710 C C . ALA A 1 328 ? -21.027 -16.669 -4.988 1.00 66.88 328 ALA A C 1
ATOM 2712 O O . ALA A 1 328 ? -19.856 -16.288 -4.949 1.00 66.88 328 ALA A O 1
ATOM 2713 N N . ALA A 1 329 ? -21.492 -17.634 -4.188 1.00 63.25 329 ALA A N 1
ATOM 2714 C CA . ALA A 1 329 ? -20.663 -18.347 -3.225 1.00 63.25 329 ALA A CA 1
ATOM 2715 C C . ALA A 1 329 ? -19.626 -19.238 -3.923 1.00 63.25 329 ALA A C 1
ATOM 2717 O O . ALA A 1 329 ? -18.447 -19.174 -3.578 1.00 63.25 329 ALA A O 1
ATOM 2718 N N . GLY A 1 330 ? -20.026 -19.997 -4.945 1.00 57.09 330 GLY A N 1
ATOM 2719 C CA . GLY A 1 330 ? -19.145 -20.809 -5.780 1.00 57.09 330 GLY A CA 1
ATOM 2720 C C . GLY A 1 330 ? -18.131 -19.969 -6.555 1.00 57.09 330 GLY A C 1
ATOM 2721 O O . GLY A 1 330 ? -16.957 -20.335 -6.626 1.00 57.09 330 GLY A O 1
ATOM 2722 N N . TYR A 1 331 ? -18.539 -18.798 -7.055 1.00 63.34 331 TYR A N 1
ATOM 2723 C CA . TYR A 1 331 ? -17.623 -17.819 -7.643 1.00 63.34 331 TYR A CA 1
ATOM 2724 C C . TYR A 1 331 ? -16.581 -17.378 -6.606 1.00 63.34 331 TYR A C 1
ATOM 2726 O O . TYR A 1 331 ? -15.386 -17.562 -6.825 1.00 63.34 331 TYR A O 1
ATOM 2734 N N . ILE A 1 332 ? -17.002 -16.893 -5.431 1.00 62.38 332 ILE A N 1
ATOM 2735 C CA . ILE A 1 332 ? -16.083 -16.507 -4.347 1.00 62.38 332 ILE A CA 1
ATOM 2736 C C . ILE A 1 332 ? -15.143 -17.667 -3.977 1.00 62.38 332 ILE A C 1
ATOM 2738 O O . ILE A 1 332 ? -13.931 -17.466 -3.909 1.00 62.38 332 ILE A O 1
ATOM 2742 N N . ALA A 1 333 ? -15.665 -18.880 -3.787 1.00 58.12 333 ALA A N 1
ATOM 2743 C CA . ALA A 1 333 ? -14.887 -20.060 -3.413 1.00 58.12 333 ALA A CA 1
ATOM 2744 C C . ALA A 1 333 ? -13.835 -20.424 -4.472 1.00 58.12 333 ALA A C 1
ATOM 2746 O O . ALA A 1 333 ? -12.680 -20.677 -4.125 1.00 58.12 333 ALA A O 1
ATOM 2747 N N . LYS A 1 334 ? -14.187 -20.360 -5.762 1.00 57.25 334 LYS A N 1
ATOM 2748 C CA . LYS A 1 334 ? -13.259 -20.568 -6.884 1.00 57.25 334 LYS A CA 1
ATOM 2749 C C . LYS A 1 334 ? -12.090 -19.586 -6.842 1.00 57.25 334 LYS A C 1
ATOM 2751 O O . LYS A 1 334 ? -10.945 -19.989 -7.037 1.00 57.25 334 LYS A O 1
ATOM 2756 N N . TYR A 1 335 ? -12.350 -18.308 -6.574 1.00 56.38 335 TYR A N 1
ATOM 2757 C CA . TYR A 1 335 ? -11.305 -17.276 -6.535 1.00 56.38 335 TYR A CA 1
ATOM 2758 C C . TYR A 1 335 ? -10.513 -17.247 -5.230 1.00 56.38 335 TYR A C 1
ATOM 2760 O O . TYR A 1 335 ? -9.339 -16.857 -5.228 1.00 56.38 335 TYR A O 1
ATOM 2768 N N . ILE A 1 336 ? -11.110 -17.723 -4.135 1.00 55.28 336 ILE A N 1
ATOM 2769 C CA . ILE A 1 336 ? -10.375 -18.080 -2.926 1.00 55.28 336 ILE A CA 1
ATOM 2770 C C . ILE A 1 336 ? -9.387 -19.194 -3.276 1.00 55.28 336 ILE A C 1
ATOM 2772 O O . ILE A 1 336 ? -8.192 -18.962 -3.129 1.00 55.28 336 ILE A O 1
ATOM 2776 N N . ALA A 1 337 ? -9.842 -20.328 -3.816 1.00 52.50 337 ALA A N 1
ATOM 2777 C CA . ALA A 1 337 ? -9.002 -21.486 -4.136 1.00 52.50 337 ALA A CA 1
ATOM 2778 C C . ALA A 1 337 ? -7.871 -21.162 -5.135 1.00 52.50 337 ALA A C 1
ATOM 2780 O O . ALA A 1 337 ? -6.712 -21.468 -4.856 1.00 52.50 337 ALA A O 1
ATOM 2781 N N . LYS A 1 338 ? -8.168 -20.420 -6.218 1.00 51.78 338 LYS A N 1
ATOM 2782 C CA . LYS A 1 338 ? -7.220 -19.987 -7.279 1.00 51.78 338 LYS A CA 1
ATOM 2783 C C . LYS A 1 338 ? -5.936 -19.334 -6.814 1.00 51.78 338 LYS A C 1
ATOM 2785 O O . LYS A 1 338 ? -4.972 -19.247 -7.558 1.00 51.78 338 LYS A O 1
ATOM 2790 N N . ASN A 1 339 ? -5.933 -18.838 -5.599 1.00 46.16 339 ASN A N 1
ATOM 2791 C CA . ASN A 1 339 ? -4.886 -17.978 -5.118 1.00 46.16 339 ASN A CA 1
ATOM 2792 C C . ASN A 1 339 ? -4.226 -18.569 -3.844 1.00 46.16 339 ASN A C 1
ATOM 2794 O O . ASN A 1 339 ? -3.371 -17.887 -3.281 1.00 46.16 339 ASN A O 1
ATOM 2798 N N . ILE A 1 340 ? -4.672 -19.743 -3.295 1.00 50.16 340 ILE A N 1
ATOM 2799 C CA . ILE A 1 340 ? -4.272 -20.276 -1.936 1.00 50.16 340 ILE A CA 1
ATOM 2800 C C . ILE A 1 340 ? -2.876 -20.812 -2.052 1.00 50.16 340 ILE A C 1
ATOM 2802 O O . ILE A 1 340 ? -1.928 -20.285 -1.469 1.00 50.16 340 ILE A O 1
ATOM 2806 N N . ASP A 1 341 ? -2.811 -21.811 -2.887 1.00 49.91 341 ASP A N 1
ATOM 2807 C CA . ASP A 1 341 ? -1.678 -22.657 -3.154 1.00 49.91 341 ASP A CA 1
ATOM 2808 C C . ASP A 1 341 ? -1.736 -23.160 -4.602 1.00 49.91 341 ASP A C 1
ATOM 2810 O O . ASP A 1 341 ? -0.823 -23.860 -5.016 1.00 49.91 341 ASP A O 1
ATOM 2814 N N . GLY A 1 342 ? -2.784 -22.816 -5.370 1.00 46.00 342 GLY A N 1
ATOM 2815 C CA . GLY A 1 342 ? -3.038 -23.390 -6.691 1.00 46.00 342 GLY A CA 1
ATOM 2816 C C . GLY A 1 342 ? -3.360 -24.887 -6.641 1.00 46.00 342 GLY A C 1
ATOM 2817 O O . GLY A 1 342 ? -3.499 -25.508 -7.692 1.00 46.00 342 GLY A O 1
ATOM 2818 N N . ALA A 1 343 ? -3.484 -25.482 -5.448 1.00 40.59 343 ALA A N 1
ATOM 2819 C CA . ALA A 1 343 ? -3.820 -26.885 -5.314 1.00 40.59 343 ALA A CA 1
ATOM 2820 C C . ALA A 1 343 ? -5.257 -27.083 -5.813 1.00 40.59 343 ALA A C 1
ATOM 2822 O O . ALA A 1 343 ? -6.160 -26.329 -5.450 1.00 40.59 343 ALA A O 1
ATOM 2823 N N . TYR A 1 344 ? -5.453 -28.105 -6.650 1.00 40.06 344 TYR A N 1
ATOM 2824 C CA . TYR A 1 344 ? -6.734 -28.500 -7.258 1.00 40.06 344 TYR A CA 1
ATOM 2825 C C . TYR A 1 344 ? -7.242 -27.650 -8.439 1.00 40.06 344 TYR A C 1
ATOM 2827 O O . TYR A 1 344 ? -8.427 -27.725 -8.767 1.00 40.06 344 TYR A O 1
ATOM 2835 N N . LEU A 1 345 ? -6.383 -26.872 -9.107 1.00 45.50 345 LEU A N 1
ATOM 2836 C CA . LEU A 1 345 ? -6.741 -26.146 -10.331 1.00 45.50 345 LEU A CA 1
ATOM 2837 C C . LEU A 1 345 ? -5.753 -26.426 -11.465 1.00 45.50 345 LEU A C 1
ATOM 2839 O O . LEU A 1 345 ? -4.547 -26.481 -11.236 1.00 45.50 345 LEU A O 1
ATOM 2843 N N . ASP A 1 346 ? -6.289 -26.570 -12.676 1.00 46.78 346 ASP A N 1
ATOM 2844 C CA . ASP A 1 346 ? -5.506 -26.662 -13.911 1.00 46.78 346 ASP A CA 1
ATOM 2845 C C . ASP A 1 346 ? -4.865 -25.304 -14.274 1.00 46.78 346 ASP A C 1
ATOM 2847 O O . ASP A 1 346 ? -5.230 -24.258 -13.725 1.00 46.78 346 ASP A O 1
ATOM 2851 N N . ASP A 1 347 ? -3.888 -25.337 -15.186 1.00 45.16 347 ASP A N 1
ATOM 2852 C CA . ASP A 1 347 ? -3.008 -24.223 -15.570 1.00 45.16 347 ASP A CA 1
ATOM 2853 C C . ASP A 1 347 ? -3.725 -22.875 -15.814 1.00 45.16 347 ASP A C 1
ATOM 2855 O O . ASP A 1 347 ? -4.808 -22.802 -16.401 1.00 45.16 347 ASP A O 1
ATOM 2859 N N . ASP A 1 348 ? -3.081 -21.764 -15.427 1.00 51.62 348 ASP A N 1
ATOM 2860 C CA . ASP A 1 348 ? -3.557 -20.421 -15.776 1.00 51.62 348 ASP A CA 1
ATOM 2861 C C . ASP A 1 348 ? -3.278 -20.135 -17.262 1.00 51.62 348 ASP A C 1
ATOM 2863 O O . ASP A 1 348 ? -2.169 -19.747 -17.646 1.00 51.62 348 ASP A O 1
ATOM 2867 N N . GLU A 1 349 ? -4.291 -20.312 -18.115 1.00 48.94 349 GLU A N 1
ATOM 2868 C CA . GLU A 1 349 ? -4.199 -20.063 -19.560 1.00 48.94 349 GLU A CA 1
ATOM 2869 C C . GLU A 1 349 ? -3.851 -18.595 -19.901 1.00 48.94 349 GLU A C 1
ATOM 2871 O O . GLU A 1 349 ? -3.179 -18.316 -20.911 1.00 48.94 349 GLU A O 1
ATOM 2876 N N . GLU A 1 350 ? -4.236 -17.636 -19.048 1.00 49.66 350 GLU A N 1
ATOM 2877 C CA . GLU A 1 350 ? -4.046 -16.203 -19.283 1.00 49.66 350 GLU A CA 1
ATOM 2878 C C . GLU A 1 350 ? -2.573 -15.812 -19.098 1.00 49.66 350 GLU A C 1
ATOM 2880 O O . GLU A 1 350 ? -1.950 -15.261 -20.020 1.00 49.66 350 GLU A O 1
ATOM 2885 N N . ALA A 1 351 ? -1.955 -16.203 -17.979 1.00 50.56 351 ALA A N 1
ATOM 2886 C CA . ALA A 1 351 ? -0.537 -15.954 -17.706 1.00 50.56 351 ALA A CA 1
ATOM 2887 C C . ALA A 1 351 ? 0.414 -17.018 -18.290 1.00 50.56 351 ALA A C 1
ATOM 2889 O O . ALA A 1 351 ? 1.594 -16.723 -18.510 1.00 50.56 351 ALA A O 1
ATOM 2890 N N . GLY A 1 352 ? -0.080 -18.213 -18.626 1.00 54.62 352 GLY A N 1
ATOM 2891 C CA . GLY A 1 352 ? 0.723 -19.353 -19.086 1.00 54.62 352 GLY A CA 1
ATOM 2892 C C . GLY A 1 352 ? 1.702 -19.861 -18.025 1.00 54.62 352 GLY A C 1
ATOM 2893 O O . GLY A 1 352 ? 2.832 -20.213 -18.362 1.00 54.62 352 GLY A O 1
ATOM 2894 N N . THR A 1 353 ? 1.302 -19.807 -16.755 1.00 56.66 353 THR A N 1
ATOM 2895 C CA . THR A 1 353 ? 2.081 -20.251 -15.590 1.00 56.66 353 THR A CA 1
ATOM 2896 C C . THR A 1 353 ? 1.284 -21.278 -14.800 1.00 56.66 353 THR A C 1
ATOM 2898 O O . THR A 1 353 ? 0.055 -21.211 -14.785 1.00 56.66 353 THR A O 1
ATOM 2901 N N . ALA A 1 354 ? 1.976 -22.179 -14.099 1.00 60.41 354 ALA A N 1
ATOM 2902 C CA . ALA A 1 354 ? 1.331 -23.026 -13.102 1.00 60.41 354 ALA A CA 1
ATOM 2903 C C . ALA A 1 354 ? 0.586 -22.145 -12.077 1.00 60.41 354 ALA A C 1
ATOM 2905 O O . ALA A 1 354 ? 1.037 -21.038 -11.744 1.00 60.41 354 ALA A O 1
ATOM 2906 N N . ALA A 1 355 ? -0.592 -22.593 -11.638 1.00 55.78 355 ALA A N 1
ATOM 2907 C CA . ALA A 1 355 ? -1.515 -21.783 -10.839 1.00 55.78 355 ALA A CA 1
ATOM 2908 C C . ALA A 1 355 ? -0.897 -21.290 -9.510 1.00 55.78 355 ALA A C 1
ATOM 2910 O O . ALA A 1 355 ? -1.183 -20.180 -9.054 1.00 55.78 355 ALA A O 1
ATOM 2911 N N . ASP A 1 356 ? 0.007 -22.075 -8.922 1.00 60.66 356 ASP A N 1
ATOM 2912 C CA . ASP A 1 356 ? 0.755 -21.764 -7.702 1.00 60.66 356 ASP A CA 1
ATOM 2913 C C . ASP A 1 356 ? 1.758 -20.608 -7.896 1.00 60.66 356 ASP A C 1
ATOM 2915 O O . ASP A 1 356 ? 1.827 -19.674 -7.084 1.00 60.66 356 ASP A O 1
ATOM 2919 N N . GLU A 1 357 ? 2.505 -20.616 -9.002 1.00 66.06 357 GLU A N 1
ATOM 2920 C CA . GLU A 1 357 ? 3.429 -19.542 -9.363 1.00 66.06 357 GLU A CA 1
ATOM 2921 C C . GLU A 1 357 ? 2.678 -18.252 -9.717 1.00 66.06 357 GLU A C 1
ATOM 2923 O O . GLU A 1 357 ? 3.069 -17.169 -9.265 1.00 66.06 357 GLU A O 1
ATOM 2928 N N . GLY A 1 358 ? 1.565 -18.355 -10.450 1.00 65.12 358 GLY A N 1
ATOM 2929 C CA . GLY A 1 358 ? 0.705 -17.216 -10.789 1.00 65.12 358 GLY A CA 1
ATOM 2930 C C . GLY A 1 358 ? 0.182 -16.489 -9.545 1.00 65.12 358 GLY A C 1
ATOM 2931 O O . GLY A 1 358 ? 0.344 -15.269 -9.414 1.00 65.12 358 GLY A O 1
ATOM 2932 N N . ALA A 1 359 ? -0.345 -17.241 -8.573 1.00 63.75 359 ALA A N 1
ATOM 2933 C CA . ALA A 1 359 ? -0.848 -16.705 -7.308 1.00 63.75 359 ALA A CA 1
ATOM 2934 C C . ALA A 1 359 ? 0.240 -15.970 -6.505 1.00 63.75 359 ALA A C 1
ATOM 2936 O O . ALA A 1 359 ? 0.026 -14.859 -6.004 1.00 63.75 359 ALA A O 1
ATOM 2937 N N . LEU A 1 360 ? 1.445 -16.545 -6.413 1.00 71.56 360 LEU A N 1
ATOM 2938 C CA . LEU A 1 360 ? 2.577 -15.915 -5.727 1.00 71.56 360 LEU A CA 1
ATOM 2939 C C . LEU A 1 360 ? 2.985 -14.591 -6.382 1.00 71.56 360 LEU A C 1
ATOM 2941 O O . LEU A 1 360 ? 3.284 -13.625 -5.673 1.00 71.56 360 LEU A O 1
ATOM 2945 N N . HIS A 1 361 ? 2.991 -14.531 -7.713 1.00 74.50 361 HIS A N 1
ATOM 2946 C CA . HIS A 1 361 ? 3.320 -13.321 -8.465 1.00 74.50 361 HIS A CA 1
ATOM 2947 C C . HIS A 1 361 ? 2.258 -12.226 -8.286 1.00 74.50 361 HIS A C 1
ATOM 2949 O O . HIS A 1 361 ? 2.612 -11.060 -8.084 1.00 74.50 361 HIS A O 1
ATOM 2955 N N . ALA A 1 362 ? 0.973 -12.585 -8.270 1.00 70.81 362 ALA A N 1
ATOM 2956 C CA . ALA A 1 362 ? -0.122 -11.651 -8.011 1.00 70.81 362 ALA A CA 1
ATOM 2957 C C . ALA A 1 362 ? -0.074 -11.077 -6.581 1.00 70.81 362 ALA A C 1
ATOM 2959 O O . ALA A 1 362 ? -0.205 -9.864 -6.384 1.00 70.81 362 ALA A O 1
ATOM 2960 N N . VAL A 1 363 ? 0.193 -11.916 -5.572 1.00 71.69 363 VAL A N 1
ATOM 2961 C CA . VAL A 1 363 ? 0.375 -11.477 -4.175 1.00 71.69 363 VAL A CA 1
ATOM 2962 C C . VAL A 1 363 ? 1.602 -10.577 -4.036 1.00 71.69 363 VAL A C 1
ATOM 2964 O O . VAL A 1 363 ? 1.544 -9.544 -3.362 1.00 71.69 363 VAL A O 1
ATOM 2967 N N . ALA A 1 364 ? 2.711 -10.936 -4.688 1.00 79.00 364 ALA A N 1
ATOM 2968 C CA . ALA A 1 364 ? 3.920 -10.123 -4.707 1.00 79.00 364 ALA A CA 1
ATOM 2969 C C . ALA A 1 364 ? 3.656 -8.744 -5.325 1.00 79.00 364 ALA A C 1
ATOM 2971 O O . ALA A 1 364 ? 4.033 -7.737 -4.728 1.00 79.00 364 ALA A O 1
ATOM 2972 N N . TRP A 1 365 ? 2.954 -8.688 -6.459 1.00 83.31 365 TRP A N 1
ATOM 2973 C CA . TRP A 1 365 ? 2.536 -7.446 -7.107 1.00 83.31 365 TRP A CA 1
ATOM 2974 C C . TRP A 1 365 ? 1.665 -6.583 -6.190 1.00 83.31 365 TRP A C 1
ATOM 2976 O O . TRP A 1 365 ? 2.008 -5.428 -5.926 1.00 83.31 365 TRP A O 1
ATOM 2986 N N . ALA A 1 366 ? 0.593 -7.150 -5.628 1.00 73.50 366 ALA A N 1
ATOM 2987 C CA . ALA A 1 366 ? -0.309 -6.423 -4.738 1.00 73.50 366 ALA A CA 1
ATOM 2988 C C . ALA A 1 366 ? 0.439 -5.863 -3.517 1.00 73.50 366 ALA A C 1
ATOM 2990 O O . ALA A 1 366 ? 0.302 -4.685 -3.179 1.00 73.50 366 ALA A O 1
ATOM 2991 N N . SER A 1 367 ? 1.313 -6.667 -2.903 1.00 74.94 367 SER A N 1
ATOM 2992 C CA . SER A 1 367 ? 2.155 -6.222 -1.791 1.00 74.94 367 SER A CA 1
ATOM 2993 C C . SER A 1 367 ? 3.140 -5.124 -2.200 1.00 74.94 367 SER A C 1
ATOM 2995 O O . SER A 1 367 ? 3.365 -4.201 -1.415 1.00 74.94 367 SER A O 1
ATOM 2997 N N . TRP A 1 368 ? 3.742 -5.209 -3.389 1.00 81.06 368 TRP A N 1
ATOM 2998 C CA . TRP A 1 368 ? 4.714 -4.228 -3.886 1.00 81.06 368 TRP A CA 1
ATOM 2999 C C . TRP A 1 368 ? 4.070 -2.858 -4.118 1.00 81.06 368 TRP A C 1
ATOM 3001 O O . TRP A 1 368 ? 4.627 -1.809 -3.773 1.00 81.06 368 TRP A O 1
ATOM 3011 N N . TRP A 1 369 ? 2.842 -2.862 -4.634 1.00 81.31 369 TRP A N 1
ATOM 3012 C CA . TRP A 1 369 ? 2.056 -1.656 -4.870 1.00 81.31 369 TRP A CA 1
ATOM 3013 C C . TRP A 1 369 ? 1.257 -1.199 -3.645 1.00 81.31 369 TRP A C 1
ATOM 3015 O O . TRP A 1 369 ? 0.778 -0.068 -3.627 1.00 81.31 369 TRP A O 1
ATOM 3025 N N . GLY A 1 370 ? 1.218 -1.985 -2.566 1.00 72.44 370 GLY A N 1
ATOM 3026 C CA . GLY A 1 370 ? 0.478 -1.654 -1.345 1.00 72.44 370 GLY A CA 1
ATOM 3027 C C . GLY A 1 370 ? -1.038 -1.729 -1.532 1.00 72.44 370 GLY A C 1
ATOM 3028 O O . GLY A 1 370 ? -1.775 -1.004 -0.865 1.00 72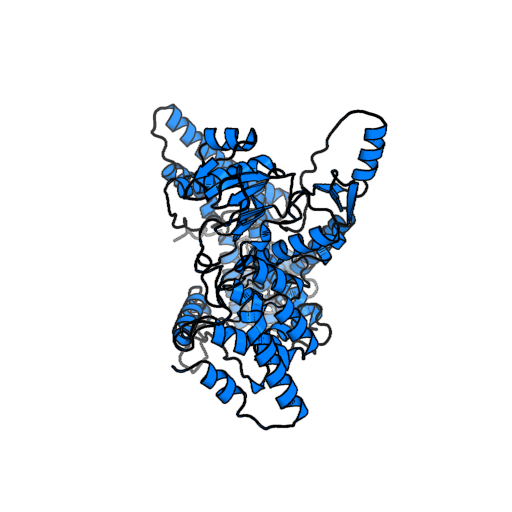.44 370 GLY A O 1
ATOM 3029 N N . ILE A 1 371 ? -1.489 -2.578 -2.452 1.00 68.69 371 ILE A N 1
ATOM 3030 C CA . ILE A 1 371 ? -2.895 -2.808 -2.768 1.00 68.69 371 ILE A CA 1
ATOM 3031 C C . ILE A 1 371 ? -3.441 -3.803 -1.746 1.00 68.69 371 ILE A C 1
ATOM 3033 O O . ILE A 1 371 ? -2.907 -4.901 -1.579 1.00 68.69 371 ILE A O 1
ATOM 3037 N N . ARG A 1 372 ? -4.495 -3.403 -1.027 1.00 59.50 372 ARG A N 1
ATOM 3038 C CA . ARG A 1 372 ? -5.212 -4.311 -0.127 1.00 59.50 372 ARG A CA 1
ATOM 3039 C C . ARG A 1 372 ? -6.112 -5.221 -0.951 1.00 59.50 372 ARG A C 1
ATOM 3041 O O . ARG A 1 372 ? -6.845 -4.740 -1.807 1.00 59.50 372 ARG A O 1
ATOM 3048 N N . THR A 1 373 ? -6.053 -6.509 -0.652 1.00 55.34 373 THR A N 1
ATOM 3049 C CA . THR A 1 373 ? -6.778 -7.571 -1.349 1.00 55.34 373 THR A CA 1
ATOM 3050 C C . THR A 1 373 ? -7.925 -8.084 -0.450 1.00 55.34 373 THR A C 1
ATOM 3052 O O . THR A 1 373 ? -7.766 -8.099 0.772 1.00 55.34 373 THR A O 1
ATOM 3055 N N . PHE A 1 374 ? -9.096 -8.420 -1.017 1.00 56.91 374 PHE A N 1
ATOM 3056 C CA . PHE A 1 374 ? -10.330 -8.901 -0.347 1.00 56.91 374 PHE A CA 1
ATOM 3057 C C . PHE A 1 374 ? -10.777 -8.034 0.819 1.00 56.91 374 PHE A C 1
ATOM 3059 O O . PHE A 1 374 ? -10.998 -8.479 1.948 1.00 56.91 374 PHE A O 1
ATOM 3066 N N . GLN A 1 375 ? -10.958 -6.758 0.526 1.00 62.06 375 GLN A N 1
ATOM 3067 C CA . GLN A 1 375 ? -11.724 -5.919 1.415 1.00 62.06 375 GLN A CA 1
ATOM 3068 C C . GLN A 1 375 ? -13.209 -6.142 1.129 1.00 62.06 375 GLN A C 1
ATOM 3070 O O . GLN A 1 375 ? -13.706 -5.689 0.103 1.00 62.06 375 GLN A O 1
ATOM 3075 N N . GLN A 1 376 ? -13.919 -6.817 2.037 1.00 65.50 376 GLN A N 1
ATOM 3076 C CA . GLN A 1 376 ? -15.379 -6.772 2.023 1.00 65.50 376 GLN A CA 1
ATOM 3077 C C . GLN A 1 376 ? -15.815 -5.319 2.251 1.00 65.50 376 GLN A C 1
ATOM 3079 O O . GLN A 1 376 ? -15.334 -4.640 3.168 1.00 65.50 376 GLN A O 1
ATOM 3084 N N . ILE A 1 377 ? -16.693 -4.826 1.383 1.00 68.00 377 ILE A N 1
ATOM 3085 C CA . ILE A 1 377 ? -17.251 -3.478 1.454 1.00 68.00 377 ILE A CA 1
ATOM 3086 C C . ILE A 1 377 ? -18.744 -3.636 1.732 1.00 68.00 377 ILE A C 1
ATOM 3088 O O . ILE A 1 377 ? -19.444 -4.294 0.971 1.00 68.00 377 ILE A O 1
ATOM 3092 N N . GLY A 1 378 ? -19.214 -3.044 2.831 1.00 67.12 378 GLY A N 1
ATOM 3093 C CA . GLY A 1 378 ? -20.576 -3.267 3.328 1.00 67.12 378 GLY A CA 1
ATOM 3094 C C . GLY A 1 378 ? -20.729 -4.578 4.112 1.00 67.12 378 GLY A C 1
ATOM 3095 O O . GLY A 1 378 ? -19.769 -5.335 4.261 1.00 67.12 378 GLY A O 1
ATOM 3096 N N . GLY A 1 379 ? -21.932 -4.817 4.641 1.00 75.44 379 GLY A N 1
ATOM 3097 C CA . GLY A 1 379 ? -22.262 -5.982 5.468 1.00 75.44 379 GLY A CA 1
ATOM 3098 C C . GLY A 1 379 ? -21.799 -5.888 6.928 1.00 75.44 379 GLY A C 1
ATOM 3099 O O . GLY A 1 379 ? -21.041 -4.995 7.317 1.00 75.44 379 GLY A O 1
ATOM 3100 N N . ALA A 1 380 ? -22.268 -6.838 7.740 1.00 81.19 380 ALA A N 1
ATOM 3101 C CA . ALA A 1 380 ? -21.975 -6.877 9.167 1.00 81.19 380 ALA A CA 1
ATOM 3102 C C . ALA A 1 380 ? -20.475 -7.132 9.456 1.00 81.19 380 ALA A C 1
ATOM 3104 O O . ALA A 1 380 ? -19.860 -8.015 8.850 1.00 81.19 380 ALA A O 1
ATOM 3105 N N . PRO A 1 381 ? -19.855 -6.385 10.390 1.00 82.88 381 PRO A N 1
ATOM 3106 C CA . PRO A 1 381 ? -18.421 -6.455 10.653 1.00 82.88 381 PRO A CA 1
ATOM 3107 C C . PRO A 1 381 ? -17.974 -7.778 11.293 1.00 82.88 381 PRO A C 1
ATOM 3109 O O . PRO A 1 381 ? -18.215 -8.027 12.470 1.00 82.88 381 PRO A O 1
ATOM 3112 N N . VAL A 1 382 ? -17.144 -8.551 10.583 1.00 80.75 382 VAL A N 1
ATOM 3113 C CA . VAL A 1 382 ? -16.530 -9.805 11.085 1.00 80.75 382 VAL A CA 1
ATOM 3114 C C . VAL A 1 382 ? -15.728 -9.619 12.385 1.00 80.75 382 VAL A C 1
ATOM 3116 O O . VAL A 1 382 ? -15.563 -10.557 13.161 1.00 80.75 382 VAL A O 1
ATOM 3119 N N . GLY A 1 383 ? -15.235 -8.408 12.661 1.00 79.62 383 GLY A N 1
ATOM 3120 C CA . GLY A 1 383 ? -14.620 -8.104 13.954 1.00 79.62 383 GLY A CA 1
ATOM 3121 C C . GLY A 1 383 ? -15.584 -8.336 15.120 1.00 79.62 383 GLY A C 1
ATOM 3122 O O . GLY A 1 383 ? -15.203 -8.975 16.092 1.00 79.62 383 GLY A O 1
ATOM 3123 N N . VAL A 1 384 ? -16.842 -7.894 14.999 1.00 82.88 384 VAL A N 1
ATOM 3124 C CA . VAL A 1 384 ? -17.867 -8.087 16.038 1.00 82.88 384 VAL A CA 1
ATOM 3125 C C . VAL A 1 384 ? -18.194 -9.572 16.182 1.00 82.88 384 VAL A C 1
ATOM 3127 O O . VAL A 1 384 ? -18.193 -10.079 17.295 1.00 82.88 384 VAL A O 1
ATOM 3130 N N . TRP A 1 385 ? -18.360 -10.295 15.068 1.00 84.00 385 TRP A N 1
ATOM 3131 C CA . TRP A 1 385 ? -18.520 -11.757 15.066 1.00 84.00 385 TRP A CA 1
ATOM 3132 C C . TRP A 1 385 ? -17.419 -12.481 15.861 1.00 84.00 385 TRP A C 1
ATOM 3134 O O . TRP A 1 385 ? -17.696 -13.386 16.645 1.00 84.00 385 TRP A O 1
ATOM 3144 N N . ARG A 1 386 ? -16.153 -12.081 15.684 1.00 80.12 386 ARG A N 1
ATOM 3145 C CA . ARG A 1 386 ? -15.016 -12.680 16.403 1.00 80.12 386 ARG A CA 1
ATOM 3146 C C . ARG A 1 386 ? -15.061 -12.396 17.894 1.00 80.12 386 ARG A C 1
ATOM 3148 O O . ARG A 1 386 ? -14.833 -13.308 18.680 1.00 80.12 386 ARG A O 1
ATOM 3155 N N . GLU A 1 387 ? -15.334 -11.154 18.276 1.00 77.56 387 GLU A N 1
ATOM 3156 C CA . GLU A 1 387 ? -15.396 -10.771 19.687 1.00 77.56 387 GLU A CA 1
ATOM 3157 C C . GLU A 1 387 ? -16.606 -11.412 20.394 1.00 77.56 387 GLU A C 1
ATOM 3159 O O . GLU A 1 387 ? -16.462 -11.869 21.524 1.00 77.56 387 GLU A O 1
ATOM 3164 N N . LEU A 1 388 ? -17.742 -11.591 19.705 1.00 79.19 388 LEU A N 1
ATOM 3165 C CA . LEU A 1 388 ? -18.886 -12.364 20.212 1.00 79.19 388 LEU A CA 1
ATOM 3166 C C . LEU A 1 388 ? -18.509 -13.822 20.527 1.00 79.19 388 LEU A C 1
ATOM 3168 O O . LEU A 1 388 ? -18.832 -14.319 21.601 1.00 79.19 388 LEU A O 1
ATOM 3172 N N . ARG A 1 389 ? -17.750 -14.490 19.649 1.00 75.75 389 ARG A N 1
ATOM 3173 C CA . ARG A 1 389 ? -17.262 -15.864 19.894 1.00 75.75 389 ARG A CA 1
ATOM 3174 C C . ARG A 1 389 ? -16.238 -15.949 21.024 1.00 75.75 389 ARG A C 1
ATOM 3176 O O . ARG A 1 389 ? -16.157 -16.974 21.700 1.00 75.75 389 ARG A O 1
ATOM 3183 N N . ARG A 1 390 ? -15.439 -14.894 21.244 1.00 71.69 390 ARG A N 1
ATOM 3184 C CA . ARG A 1 390 ? -14.501 -14.840 22.381 1.00 71.69 390 ARG A CA 1
ATOM 3185 C C . ARG A 1 390 ? -15.247 -14.879 23.714 1.00 71.69 390 ARG A C 1
ATOM 3187 O O . ARG A 1 390 ? -14.798 -15.590 24.606 1.00 71.69 390 ARG A O 1
ATOM 3194 N N . ILE A 1 391 ? -16.391 -14.197 23.821 1.00 69.88 391 ILE A N 1
ATOM 3195 C CA . ILE A 1 391 ? -17.245 -14.230 25.024 1.00 69.88 391 ILE A CA 1
ATOM 3196 C C . ILE A 1 391 ? -17.655 -15.671 25.344 1.00 69.88 391 ILE A C 1
ATOM 3198 O O . ILE A 1 391 ? -17.520 -16.136 26.475 1.00 69.88 391 ILE A O 1
ATOM 3202 N N . SER A 1 392 ? -18.093 -16.411 24.330 1.00 63.34 392 SER A N 1
ATOM 3203 C CA . SER A 1 392 ? -18.556 -17.791 24.477 1.00 63.34 392 SER A CA 1
ATOM 3204 C C . SER A 1 392 ? -17.436 -18.779 24.801 1.00 63.34 392 SER A C 1
ATOM 3206 O O . SER A 1 392 ? -17.622 -19.682 25.615 1.00 63.34 392 SER A O 1
ATOM 3208 N N . ASN A 1 393 ? -16.256 -18.609 24.200 1.00 56.88 393 ASN A N 1
ATOM 3209 C CA . ASN A 1 393 ? -15.092 -19.454 24.481 1.00 56.88 393 ASN A CA 1
ATOM 3210 C C . ASN A 1 393 ? -14.547 -19.228 25.894 1.00 56.88 393 ASN A C 1
ATOM 3212 O O . ASN A 1 393 ? -14.233 -20.188 26.592 1.00 56.88 393 ASN A O 1
ATOM 3216 N N . ALA A 1 394 ? -14.502 -17.982 26.354 1.00 54.34 394 ALA A N 1
ATOM 3217 C CA . ALA A 1 394 ? -14.066 -17.688 27.711 1.00 54.34 394 ALA A CA 1
ATOM 3218 C C . ALA A 1 394 ? -15.074 -18.167 28.782 1.00 54.34 394 ALA A C 1
ATOM 3220 O O . ALA A 1 394 ? -14.659 -18.491 29.893 1.00 54.34 394 ALA A O 1
ATOM 3221 N N . LYS A 1 395 ? -16.363 -18.345 28.434 1.00 51.72 395 LYS A N 1
ATOM 3222 C CA . LYS A 1 395 ? -17.351 -19.067 29.266 1.00 51.72 395 LYS A CA 1
ATOM 3223 C C . LYS A 1 395 ? -17.040 -20.568 29.388 1.00 51.72 395 LYS A C 1
ATOM 3225 O O . LYS A 1 395 ? -17.267 -21.142 30.447 1.00 51.72 395 LYS A O 1
ATOM 3230 N N . LYS A 1 396 ? -16.520 -21.204 28.328 1.00 49.94 396 LYS A N 1
ATOM 3231 C CA . LYS A 1 396 ? -16.140 -22.634 28.321 1.00 49.94 396 LYS A CA 1
ATOM 3232 C C . LYS A 1 396 ? -14.847 -22.916 29.093 1.00 49.94 396 LYS A C 1
ATOM 3234 O O . LYS A 1 396 ? -14.746 -23.967 29.712 1.00 49.94 396 LYS A O 1
ATOM 3239 N N . ASN A 1 397 ? -13.899 -21.977 29.082 1.00 43.81 397 ASN A N 1
ATOM 3240 C CA . ASN A 1 397 ? -12.575 -22.146 29.695 1.00 43.81 397 ASN A CA 1
ATOM 3241 C C . ASN A 1 397 ? -12.450 -21.549 31.111 1.00 43.81 397 ASN A C 1
ATOM 3243 O O . ASN A 1 397 ? -11.363 -21.569 31.673 1.00 43.81 397 ASN A O 1
ATOM 3247 N N . ALA A 1 398 ? -13.530 -21.006 31.688 1.00 46.91 398 ALA A N 1
ATOM 3248 C CA . ALA A 1 398 ? -13.534 -20.338 33.000 1.00 46.91 398 ALA A CA 1
ATOM 3249 C C . ALA A 1 398 ? -12.540 -19.152 33.146 1.00 46.91 398 ALA A C 1
ATOM 3251 O O . ALA A 1 398 ? -12.197 -18.762 34.257 1.00 46.91 398 ALA A O 1
ATOM 3252 N N . GLU A 1 399 ? -12.104 -18.548 32.034 1.00 48.16 399 GLU A N 1
ATOM 3253 C CA . GLU A 1 399 ? -11.079 -17.483 31.989 1.00 48.16 399 GLU A CA 1
ATOM 3254 C C . GLU A 1 399 ? -11.650 -16.049 32.030 1.00 48.16 399 GLU A C 1
ATOM 3256 O O . GLU A 1 399 ? -10.896 -15.077 32.095 1.00 48.16 399 GLU A O 1
ATOM 3261 N N . LEU A 1 400 ? -12.977 -15.877 31.998 1.00 43.94 400 LEU A N 1
ATOM 3262 C CA . LEU A 1 400 ? -13.618 -14.566 32.152 1.00 43.94 400 LEU A CA 1
ATOM 3263 C C . LEU A 1 400 ? -14.007 -14.311 33.613 1.00 43.94 400 LEU A C 1
ATOM 3265 O O . LEU A 1 400 ? -14.959 -14.899 34.127 1.00 43.94 400 LEU A O 1
ATOM 3269 N N . VAL A 1 401 ? -13.354 -13.328 34.238 1.00 43.12 401 VAL A N 1
ATOM 3270 C CA . VAL A 1 401 ? -13.936 -12.578 35.360 1.00 43.12 401 VAL A CA 1
ATOM 3271 C C . VAL A 1 401 ? -15.024 -11.650 34.783 1.00 43.12 401 VAL A C 1
ATOM 3273 O O . VAL A 1 401 ? -14.784 -10.475 34.521 1.00 43.12 401 VAL A O 1
ATOM 3276 N N . GLY A 1 402 ? -16.211 -12.220 34.528 1.00 40.88 402 GLY A N 1
ATOM 3277 C CA . GLY A 1 402 ? -17.495 -11.525 34.316 1.00 40.88 402 GLY A CA 1
ATOM 3278 C C . GLY A 1 402 ? -18.124 -11.598 32.898 1.00 40.88 402 GLY A C 1
ATOM 3279 O O . GLY A 1 402 ? -17.384 -11.508 31.921 1.00 40.88 402 GLY A O 1
ATOM 3280 N N . PRO A 1 403 ? -19.472 -11.661 32.732 1.00 45.53 403 PRO A N 1
ATOM 3281 C CA . PRO A 1 403 ? -20.510 -11.921 33.735 1.00 45.53 403 PRO A CA 1
ATOM 3282 C C . PRO A 1 403 ? -21.486 -13.086 33.382 1.00 45.53 403 PRO A C 1
ATOM 3284 O O . PRO A 1 403 ? -21.786 -13.329 32.212 1.00 45.53 403 PRO A O 1
ATOM 3287 N N . PRO A 1 404 ? -22.065 -13.781 34.385 1.00 43.34 404 PRO A N 1
ATOM 3288 C CA . PRO A 1 404 ? -23.100 -14.806 34.184 1.00 43.34 404 PRO A CA 1
ATOM 3289 C C . PRO A 1 404 ? -24.511 -14.288 33.823 1.00 43.34 404 PRO A C 1
ATOM 3291 O O . PRO A 1 404 ? -25.377 -15.120 33.567 1.00 43.34 404 PRO A O 1
ATOM 3294 N N . LYS A 1 405 ? -24.791 -12.968 33.834 1.00 42.66 405 LYS A N 1
ATOM 3295 C CA . LYS A 1 405 ? -26.183 -12.436 33.816 1.00 42.66 405 LYS A CA 1
ATOM 3296 C C . LYS A 1 405 ? -26.536 -11.251 32.869 1.00 42.66 405 LYS A C 1
ATOM 3298 O O . LYS A 1 405 ? -27.592 -11.328 32.255 1.00 42.66 405 LYS A O 1
ATOM 3303 N N . PRO A 1 406 ? -25.722 -10.197 32.666 1.00 44.75 406 PRO A N 1
ATOM 3304 C CA . PRO A 1 406 ? -26.076 -9.005 31.867 1.00 44.75 406 PRO A CA 1
ATOM 3305 C C . PRO A 1 406 ? -26.318 -9.247 30.371 1.00 44.75 406 PRO A C 1
ATOM 3307 O O . PRO A 1 406 ? -27.117 -8.554 29.749 1.00 44.75 406 PRO A O 1
ATOM 3310 N N . VAL A 1 407 ? -25.637 -10.239 29.781 1.00 47.84 407 VAL A N 1
ATOM 3311 C CA . VAL A 1 407 ? -25.711 -10.543 28.336 1.00 47.84 407 VAL A CA 1
ATOM 3312 C C . VAL A 1 407 ? -27.123 -10.971 27.910 1.00 47.84 407 VAL A C 1
ATOM 3314 O O . VAL A 1 407 ? -27.529 -10.728 26.779 1.00 47.84 407 VAL A O 1
ATOM 3317 N N . LEU A 1 408 ? -27.895 -11.546 28.837 1.00 47.34 408 LEU A N 1
ATOM 3318 C CA . LEU A 1 408 ? -29.241 -12.072 28.595 1.00 47.34 408 LEU A CA 1
ATOM 3319 C C . LEU A 1 408 ? -30.325 -10.982 28.480 1.00 47.34 408 LEU A C 1
ATOM 3321 O O . LEU A 1 408 ? -31.471 -11.309 28.197 1.00 47.34 408 LEU A O 1
ATOM 3325 N N . GLN A 1 409 ? -29.994 -9.702 28.689 1.00 51.34 409 GLN A N 1
ATOM 3326 C CA . GLN A 1 409 ? -30.971 -8.602 28.661 1.00 51.34 409 GLN A CA 1
ATOM 3327 C C . GLN A 1 409 ? -31.103 -7.908 27.290 1.00 51.34 409 GLN A C 1
ATOM 3329 O O . GLN A 1 409 ? -31.979 -7.061 27.118 1.00 51.34 409 GLN A O 1
ATOM 3334 N N . ASP A 1 410 ? -30.263 -8.246 26.303 1.00 62.53 410 ASP A N 1
ATOM 3335 C CA . ASP A 1 410 ? -30.349 -7.720 24.930 1.00 62.53 410 ASP A CA 1
ATOM 3336 C C . ASP A 1 410 ? -30.531 -8.881 23.920 1.00 62.53 410 ASP A C 1
ATOM 3338 O O . ASP A 1 410 ? -29.550 -9.515 23.520 1.00 62.53 410 ASP A O 1
ATOM 3342 N N . PRO A 1 411 ? -31.773 -9.182 23.483 1.00 63.56 411 PRO A N 1
ATOM 3343 C CA . PRO A 1 411 ? -32.084 -10.289 22.578 1.00 63.56 411 PRO A CA 1
ATOM 3344 C C . PRO A 1 411 ? -31.350 -10.204 21.244 1.00 63.56 411 PRO A C 1
ATOM 3346 O O . PRO A 1 411 ? -30.946 -11.226 20.693 1.00 63.56 411 PRO A O 1
ATOM 3349 N N . ARG A 1 412 ? -31.127 -8.988 20.722 1.00 67.94 412 ARG A N 1
ATOM 3350 C CA . ARG A 1 412 ? -30.379 -8.802 19.469 1.00 67.94 412 ARG A CA 1
ATOM 3351 C C . ARG A 1 412 ? -28.909 -9.152 19.657 1.00 67.94 412 ARG A C 1
ATOM 3353 O O . ARG A 1 412 ? -28.304 -9.756 18.771 1.00 67.94 412 ARG A O 1
ATOM 3360 N N . PHE A 1 413 ? -28.343 -8.795 20.808 1.00 75.44 413 PHE A N 1
ATOM 3361 C CA . PHE A 1 413 ? -26.983 -9.173 21.165 1.00 75.44 413 PHE A CA 1
ATOM 3362 C C . PHE A 1 413 ? -26.835 -10.693 21.298 1.00 75.44 413 PHE A C 1
ATOM 3364 O O . PHE A 1 413 ? -25.913 -11.271 20.717 1.00 75.44 413 PHE A O 1
ATOM 3371 N N . GLU A 1 414 ? -27.755 -11.350 22.004 1.00 72.69 414 GLU A N 1
ATOM 3372 C CA . GLU A 1 414 ? -27.711 -12.800 22.206 1.00 72.69 414 GLU A CA 1
ATOM 3373 C C . GLU A 1 414 ? -27.947 -13.577 20.903 1.00 72.69 414 GLU A C 1
ATOM 3375 O O . GLU A 1 414 ? -27.208 -14.518 20.617 1.00 72.69 414 GLU A O 1
ATOM 3380 N N . ALA A 1 415 ? -28.874 -13.135 20.046 1.00 70.38 415 ALA A N 1
ATOM 3381 C CA . ALA A 1 415 ? -29.075 -13.710 18.715 1.00 70.38 415 ALA A CA 1
ATOM 3382 C C . ALA A 1 415 ? -27.801 -13.627 17.857 1.00 70.38 415 ALA A C 1
ATOM 3384 O O . ALA A 1 415 ? -27.402 -14.605 17.217 1.00 70.38 415 ALA A O 1
ATOM 3385 N N . ALA A 1 416 ? -27.107 -12.482 17.886 1.00 78.56 416 ALA A N 1
ATOM 3386 C CA . ALA A 1 416 ? -25.830 -12.319 17.198 1.00 78.5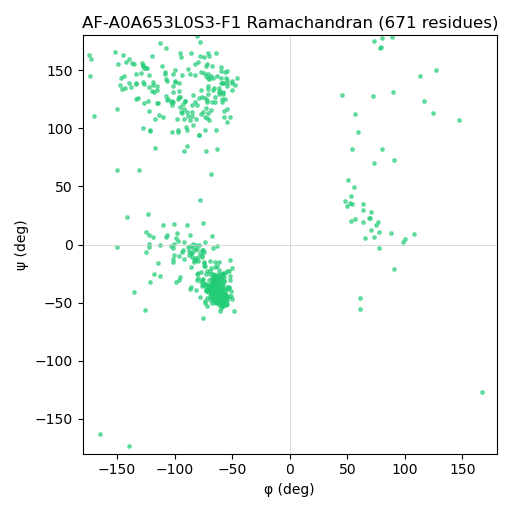6 416 ALA A CA 1
ATOM 3387 C C . ALA A 1 416 ? -24.739 -13.235 17.782 1.00 78.56 416 ALA A C 1
ATOM 3389 O O . ALA A 1 416 ? -23.972 -13.829 17.020 1.00 78.56 416 ALA A O 1
ATOM 3390 N N . ARG A 1 417 ? -24.669 -13.375 19.114 1.00 78.81 417 ARG A N 1
ATOM 3391 C CA . ARG A 1 417 ? -23.713 -14.253 19.811 1.00 78.81 417 ARG A CA 1
ATOM 3392 C C . ARG A 1 417 ? -23.948 -15.725 19.469 1.00 78.81 417 ARG A C 1
ATOM 3394 O O . ARG A 1 417 ? -23.008 -16.418 19.083 1.00 78.81 417 ARG A O 1
ATOM 3401 N N . PHE A 1 418 ? -25.195 -16.181 19.554 1.00 71.44 418 PHE A N 1
ATOM 3402 C CA . PHE A 1 418 ? -25.600 -17.551 19.245 1.00 71.44 418 PHE A CA 1
ATOM 3403 C C . PHE A 1 418 ? -25.306 -17.917 17.786 1.00 71.44 418 PHE A C 1
ATOM 3405 O O . PHE A 1 418 ? -24.727 -18.971 17.509 1.00 71.44 418 PHE A O 1
ATOM 3412 N N . ALA A 1 419 ? -25.641 -17.025 16.850 1.00 72.31 419 ALA A N 1
ATOM 3413 C CA . ALA A 1 419 ? -25.319 -17.199 15.439 1.00 72.31 419 ALA A CA 1
ATOM 3414 C C . ALA A 1 419 ? -23.801 -17.298 15.207 1.00 72.31 419 ALA A C 1
ATOM 3416 O O . ALA A 1 419 ? -23.345 -18.144 14.434 1.00 72.31 419 ALA A O 1
ATOM 3417 N N . ALA A 1 420 ? -23.010 -16.477 15.908 1.00 77.06 420 ALA A N 1
ATOM 3418 C CA . ALA A 1 420 ? -21.554 -16.480 15.798 1.00 77.06 420 ALA A CA 1
ATOM 3419 C C . ALA A 1 420 ? -20.913 -17.786 16.295 1.00 77.06 420 ALA A C 1
ATOM 3421 O O . ALA A 1 420 ? -20.009 -18.318 15.636 1.00 77.06 420 ALA A O 1
ATOM 3422 N N . ASP A 1 421 ? -21.398 -18.326 17.412 1.00 72.00 421 ASP A N 1
ATOM 3423 C CA . ASP A 1 421 ? -20.925 -19.587 17.994 1.00 72.00 421 ASP A CA 1
ATOM 3424 C C . ASP A 1 421 ? -21.201 -20.793 17.102 1.00 72.00 421 ASP A C 1
ATOM 3426 O O . ASP A 1 421 ? -20.317 -21.628 16.907 1.00 72.00 421 ASP A O 1
ATOM 3430 N N . ASN A 1 422 ? -22.405 -20.856 16.533 1.00 69.25 422 ASN A N 1
ATOM 3431 C CA . ASN A 1 422 ? -22.842 -21.963 15.685 1.00 69.25 422 ASN A CA 1
ATOM 3432 C C . ASN A 1 422 ? -22.396 -21.817 14.222 1.00 69.25 422 ASN A C 1
ATOM 3434 O O . ASN A 1 422 ? -22.691 -22.670 13.394 1.00 69.25 422 ASN A O 1
ATOM 3438 N N . GLY A 1 423 ? -21.679 -20.743 13.876 1.00 72.19 423 GLY A N 1
ATOM 3439 C CA . GLY A 1 423 ? -21.187 -20.545 12.512 1.00 72.19 423 GLY A CA 1
ATOM 3440 C C . GLY A 1 423 ? -22.259 -20.115 11.504 1.00 72.19 423 GLY A C 1
ATOM 3441 O O . GLY A 1 423 ? -22.017 -20.173 10.302 1.00 72.19 423 GLY A O 1
ATOM 3442 N N . ILE A 1 424 ? -23.415 -19.629 11.963 1.00 72.56 424 ILE A N 1
ATOM 3443 C CA . ILE A 1 424 ? -24.564 -19.278 11.121 1.00 72.56 424 ILE A CA 1
ATOM 3444 C C . ILE A 1 424 ? -24.499 -17.796 10.716 1.00 72.56 424 ILE A C 1
ATOM 3446 O O . ILE A 1 424 ? -25.147 -16.925 11.299 1.00 72.56 424 ILE A O 1
ATOM 3450 N N . PHE A 1 425 ? -23.694 -17.482 9.697 1.00 76.94 425 PHE A N 1
ATOM 3451 C CA . PHE A 1 425 ? -23.437 -16.088 9.304 1.00 76.94 425 PHE A CA 1
ATOM 3452 C C . PHE A 1 425 ? -24.690 -15.335 8.822 1.00 76.94 425 PHE A C 1
ATOM 3454 O O . PHE A 1 425 ? -24.803 -14.134 9.059 1.00 76.94 425 PHE A O 1
ATOM 3461 N N . ARG A 1 426 ? -25.658 -16.030 8.201 1.00 72.94 426 ARG A N 1
ATOM 3462 C CA . ARG A 1 426 ? -26.949 -15.444 7.786 1.00 72.94 426 ARG A CA 1
ATOM 3463 C C . ARG A 1 426 ? -27.690 -14.843 8.983 1.00 72.94 426 ARG A C 1
ATOM 3465 O O . ARG A 1 426 ? -28.019 -13.661 8.952 1.00 72.94 426 ARG A O 1
ATOM 3472 N N . CYS A 1 427 ? -27.883 -15.611 10.054 1.00 72.69 427 CYS A N 1
ATOM 3473 C CA . CYS A 1 427 ? -28.590 -15.149 11.252 1.00 72.69 427 CYS A CA 1
ATOM 3474 C C . CYS A 1 427 ? -27.862 -13.987 11.938 1.00 72.69 427 CYS A C 1
ATOM 3476 O O . CYS A 1 427 ? -28.491 -13.026 12.371 1.00 72.69 427 CYS A O 1
ATOM 3478 N N . TYR A 1 428 ? -26.527 -14.010 11.952 1.00 81.00 428 TYR A N 1
ATOM 3479 C CA . TYR A 1 428 ? -25.741 -12.876 12.436 1.00 81.00 428 TYR A CA 1
ATOM 3480 C C . TYR A 1 428 ? -25.944 -11.615 11.595 1.00 81.00 428 TYR A C 1
ATOM 3482 O O . TYR A 1 428 ? -26.093 -10.526 12.145 1.00 81.00 428 TYR A O 1
ATOM 3490 N N . LEU A 1 429 ? -25.973 -11.747 10.267 1.00 79.25 429 LEU A N 1
ATOM 3491 C CA . LEU A 1 429 ? -26.216 -10.619 9.377 1.00 79.25 429 LEU A CA 1
ATOM 3492 C C . LEU A 1 429 ? -27.586 -9.988 9.656 1.00 79.25 429 LEU A C 1
ATOM 3494 O O . LEU A 1 429 ? -27.667 -8.767 9.755 1.00 79.25 429 LEU A O 1
ATOM 3498 N N . HIS A 1 430 ? -28.628 -10.802 9.849 1.00 76.69 430 HIS A N 1
ATOM 3499 C CA . HIS A 1 430 ? -29.961 -10.331 10.240 1.00 76.69 430 HIS A CA 1
ATOM 3500 C C . HIS A 1 430 ? -29.955 -9.636 11.608 1.00 76.69 430 HIS A C 1
ATOM 3502 O O . HIS A 1 430 ? -30.428 -8.504 11.708 1.00 76.69 430 HIS A O 1
ATOM 3508 N N . ALA A 1 431 ? -29.334 -10.236 12.629 1.00 77.94 431 ALA A N 1
ATOM 3509 C CA . ALA A 1 431 ? -29.211 -9.635 13.962 1.00 77.94 431 ALA A CA 1
ATOM 3510 C C . ALA A 1 431 ? -28.483 -8.275 13.937 1.00 77.94 431 ALA A C 1
ATOM 3512 O O . ALA A 1 431 ? -28.760 -7.391 14.745 1.00 77.94 431 ALA A O 1
ATOM 3513 N N . MET A 1 432 ? -27.591 -8.076 12.963 1.00 79.00 432 MET A N 1
ATOM 3514 C CA . MET A 1 432 ? -26.838 -6.839 12.746 1.00 79.00 432 MET A CA 1
ATOM 3515 C C . MET A 1 432 ? -27.569 -5.793 11.882 1.00 79.00 432 MET A C 1
ATOM 3517 O O . MET A 1 432 ? -26.967 -4.772 11.536 1.00 79.00 432 MET A O 1
ATOM 3521 N N . GLY A 1 433 ? -28.846 -6.017 11.551 1.00 77.75 433 GLY A N 1
ATOM 3522 C CA . GLY A 1 433 ? -29.684 -5.111 10.755 1.00 77.75 433 GLY A CA 1
ATOM 3523 C C . GLY A 1 433 ? -29.840 -5.504 9.280 1.00 77.75 433 GLY A C 1
ATOM 3524 O O . GLY A 1 433 ? -30.450 -4.767 8.512 1.00 77.75 433 GLY A O 1
ATOM 3525 N N . GLY A 1 434 ? -29.310 -6.658 8.866 1.00 77.25 434 GLY A N 1
ATOM 3526 C CA . GLY A 1 434 ? -29.413 -7.177 7.502 1.00 77.25 434 GLY A CA 1
ATOM 3527 C C . GLY A 1 434 ? -28.290 -6.724 6.561 1.00 77.25 434 GLY A C 1
ATOM 3528 O O . GLY A 1 434 ? -27.384 -5.974 6.923 1.00 77.25 434 GLY A O 1
ATOM 3529 N N . ALA A 1 435 ? -28.339 -7.204 5.313 1.00 74.50 435 ALA A N 1
ATOM 3530 C CA . ALA A 1 435 ? -27.276 -7.009 4.318 1.00 74.50 435 ALA A CA 1
ATOM 3531 C C . ALA A 1 435 ? -27.081 -5.548 3.870 1.00 74.50 435 ALA A C 1
ATOM 3533 O O . ALA A 1 435 ? -25.988 -5.178 3.442 1.00 74.50 435 ALA A O 1
ATOM 3534 N N . LEU A 1 436 ? -28.138 -4.736 3.963 1.00 76.75 436 LEU A N 1
ATOM 3535 C CA . LEU A 1 436 ? -28.163 -3.349 3.493 1.00 76.75 436 LEU A CA 1
ATOM 3536 C C . LEU A 1 436 ? -27.999 -2.317 4.619 1.00 76.75 436 LEU A C 1
ATOM 3538 O O . LEU A 1 436 ? -27.937 -1.126 4.321 1.00 76.75 436 LEU A O 1
ATOM 3542 N N . ALA A 1 437 ? -27.908 -2.750 5.884 1.00 77.44 437 ALA A N 1
ATOM 3543 C CA . ALA A 1 437 ? -27.693 -1.845 7.008 1.00 77.44 437 ALA A CA 1
ATOM 3544 C C . ALA A 1 437 ? -26.364 -1.097 6.863 1.00 77.44 437 ALA A C 1
ATOM 3546 O O . ALA A 1 437 ? -25.311 -1.674 6.563 1.00 77.44 437 ALA A O 1
ATOM 3547 N N . THR A 1 438 ? -26.401 0.208 7.100 1.00 77.31 438 THR A N 1
ATOM 3548 C CA . THR A 1 438 ? -25.205 1.039 7.110 1.00 77.31 438 THR A CA 1
ATOM 3549 C C . THR A 1 438 ? -24.390 0.802 8.382 1.00 77.31 438 THR A C 1
ATOM 3551 O O . THR A 1 438 ? -24.885 0.358 9.417 1.00 77.31 438 THR A O 1
ATOM 3554 N N . ARG A 1 439 ? -23.108 1.192 8.355 1.00 74.44 439 ARG A N 1
ATOM 3555 C CA . ARG A 1 439 ? -22.230 1.078 9.535 1.00 74.44 439 ARG A CA 1
ATOM 3556 C C . ARG A 1 439 ? -22.755 1.810 10.773 1.00 74.44 439 ARG A C 1
ATOM 3558 O O . ARG A 1 439 ? -22.394 1.439 11.888 1.00 74.44 439 ARG A O 1
ATOM 3565 N N . ALA A 1 440 ? -23.530 2.877 10.582 1.00 73.88 440 ALA A N 1
ATOM 3566 C CA . ALA A 1 440 ? -24.097 3.648 11.682 1.00 73.88 440 ALA A CA 1
ATOM 3567 C C . ALA A 1 440 ? -25.248 2.897 12.368 1.00 73.88 440 ALA A C 1
ATOM 3569 O O . ALA A 1 440 ? -25.360 2.982 13.592 1.00 73.88 440 ALA A O 1
ATOM 3570 N N . GLU A 1 441 ? -26.020 2.139 11.589 1.00 77.50 441 GLU A N 1
ATOM 3571 C CA . GLU A 1 441 ? -27.229 1.413 11.998 1.00 77.50 441 GLU A CA 1
ATOM 3572 C C . GLU A 1 441 ? -26.936 0.050 12.634 1.00 77.50 441 GLU A C 1
ATOM 3574 O O . GLU A 1 441 ? -27.822 -0.531 13.254 1.00 77.50 441 GLU A O 1
ATOM 3579 N N . HIS A 1 442 ? -25.705 -0.468 12.525 1.00 81.38 442 HIS A N 1
ATOM 3580 C CA . HIS A 1 442 ? -25.354 -1.723 13.187 1.00 81.38 442 HIS A CA 1
ATOM 3581 C C . HIS A 1 442 ? -25.549 -1.621 14.712 1.00 81.38 442 HIS A C 1
ATOM 3583 O O . HIS A 1 442 ? -24.946 -0.743 15.340 1.00 81.38 442 HIS A O 1
ATOM 3589 N N . PRO A 1 443 ? -26.329 -2.533 15.323 1.00 75.06 443 PRO A N 1
ATOM 3590 C CA . PRO A 1 443 ? -26.697 -2.455 16.737 1.00 75.06 443 PRO A CA 1
ATOM 3591 C C . PRO A 1 443 ? -25.536 -2.788 17.682 1.00 75.06 443 PRO A C 1
ATOM 3593 O O . PRO A 1 443 ? -25.512 -2.314 18.815 1.00 75.06 443 PRO A O 1
ATOM 3596 N N . ILE A 1 444 ? -24.559 -3.570 17.212 1.00 83.88 444 ILE A N 1
ATOM 3597 C CA . ILE A 1 444 ? -23.363 -3.957 17.965 1.00 83.88 444 ILE A CA 1
ATOM 3598 C C . ILE A 1 444 ? -22.137 -3.409 17.237 1.00 83.88 444 ILE A C 1
ATOM 3600 O O . ILE A 1 444 ? -21.981 -3.575 16.025 1.00 83.88 444 ILE A O 1
ATOM 3604 N N . LYS A 1 445 ? -21.243 -2.747 17.965 1.00 83.94 445 LYS A N 1
ATOM 3605 C CA . LYS A 1 445 ? -20.045 -2.101 17.423 1.00 83.94 445 LYS A CA 1
ATOM 3606 C C . LYS A 1 445 ? -18.813 -2.544 18.196 1.00 83.94 445 LYS A C 1
ATOM 3608 O O . LYS A 1 445 ? -18.889 -2.955 19.347 1.00 83.94 445 LYS A O 1
ATOM 3613 N N . LEU A 1 446 ? -17.655 -2.453 17.549 1.00 82.81 446 LEU A N 1
ATOM 3614 C CA . LEU A 1 446 ? -16.376 -2.666 18.220 1.00 82.81 446 LEU A CA 1
ATOM 3615 C C . LEU A 1 446 ? -16.075 -1.483 19.139 1.00 82.81 446 LEU A C 1
ATOM 3617 O O . LEU A 1 446 ? -16.013 -0.342 18.676 1.00 82.81 446 LEU A O 1
ATOM 3621 N N . ALA A 1 447 ? -15.836 -1.770 20.410 1.00 77.25 447 ALA A N 1
ATOM 3622 C CA . ALA A 1 447 ? -15.431 -0.791 21.400 1.00 77.25 447 ALA A CA 1
ATOM 3623 C C . ALA A 1 447 ? -13.901 -0.715 21.452 1.00 77.25 447 ALA A C 1
ATOM 3625 O O . ALA A 1 447 ? -13.222 -1.729 21.652 1.00 77.25 447 ALA A O 1
ATOM 3626 N N . HIS A 1 448 ? -13.360 0.485 21.242 1.00 75.38 448 HIS A N 1
ATOM 3627 C CA . HIS A 1 448 ? -11.922 0.730 21.247 1.00 75.38 448 HIS A CA 1
ATOM 3628 C C . HIS A 1 448 ? -11.548 1.655 22.406 1.00 75.38 448 HIS A C 1
ATOM 3630 O O . HIS A 1 448 ? -12.213 2.666 22.590 1.00 75.38 448 HIS A O 1
ATOM 3636 N N . LEU A 1 449 ? -10.466 1.341 23.119 1.00 71.38 449 LEU A N 1
ATOM 3637 C CA . LEU A 1 449 ? -9.750 2.304 23.950 1.00 71.38 449 LEU A CA 1
ATOM 3638 C C . LEU A 1 449 ? -8.977 3.244 23.025 1.00 71.38 449 LEU A C 1
ATOM 3640 O O . LEU A 1 449 ? -8.237 2.779 22.150 1.00 71.38 449 LEU A O 1
ATOM 3644 N N . ILE A 1 450 ? -9.178 4.546 23.188 1.00 70.69 450 ILE A N 1
ATOM 3645 C CA . ILE A 1 450 ? -8.425 5.568 22.461 1.00 70.69 450 ILE A CA 1
ATOM 3646 C C . ILE A 1 450 ? -7.306 6.041 23.382 1.00 70.69 450 ILE A C 1
ATOM 3648 O O . ILE A 1 450 ? -7.549 6.724 24.369 1.00 70.69 450 ILE A O 1
ATOM 3652 N N . GLU A 1 451 ? -6.075 5.656 23.064 1.00 67.50 451 GLU A N 1
ATOM 3653 C CA . GLU A 1 451 ? -4.896 6.226 23.711 1.00 67.50 451 GLU A CA 1
ATOM 3654 C C . GLU A 1 451 ? -4.454 7.446 22.908 1.00 67.50 451 GLU A C 1
ATOM 3656 O O . GLU A 1 451 ? -3.855 7.315 21.832 1.00 67.50 451 GLU A O 1
ATOM 3661 N N . GLU A 1 452 ? -4.803 8.626 23.412 1.00 63.22 452 GLU A N 1
ATOM 3662 C CA . GLU A 1 452 ? -4.493 9.900 22.767 1.00 63.22 452 GLU A CA 1
ATOM 3663 C C . GLU A 1 452 ? -2.983 10.066 22.573 1.00 63.22 452 GLU A C 1
ATOM 3665 O O . GLU A 1 452 ? -2.189 9.839 23.488 1.00 63.22 452 GLU A O 1
ATOM 3670 N N . GLN A 1 453 ? -2.585 10.446 21.355 1.00 59.31 453 GLN A N 1
ATOM 3671 C CA . GLN A 1 453 ? -1.199 10.776 20.983 1.00 59.31 453 GLN A CA 1
ATOM 3672 C C . GLN A 1 453 ? -0.131 9.710 21.322 1.00 59.31 453 GLN A C 1
ATOM 3674 O O . GLN A 1 453 ? 1.062 10.012 21.366 1.00 59.31 453 GLN A O 1
ATOM 3679 N N . ALA A 1 454 ? -0.518 8.448 21.531 1.00 60.84 454 ALA A N 1
ATOM 3680 C CA . ALA A 1 454 ? 0.388 7.427 22.060 1.00 60.84 454 ALA A CA 1
ATOM 3681 C C . ALA A 1 454 ? 1.427 6.905 21.047 1.00 60.84 454 ALA A C 1
ATOM 3683 O O . ALA A 1 454 ? 2.400 6.249 21.435 1.00 60.84 454 ALA A O 1
ATOM 3684 N N . ASN A 1 455 ? 1.253 7.155 19.742 1.00 69.44 455 ASN A N 1
ATOM 3685 C CA . ASN A 1 455 ? 2.222 6.706 18.741 1.00 69.44 455 ASN A CA 1
ATOM 3686 C C . ASN A 1 455 ? 3.387 7.697 18.556 1.00 69.44 455 ASN A C 1
ATOM 3688 O O . ASN A 1 455 ? 3.318 8.863 18.926 1.00 69.44 455 ASN A O 1
ATOM 3692 N N . SER A 1 456 ? 4.471 7.252 17.909 1.00 67.56 456 SER A N 1
ATOM 3693 C CA . SER A 1 456 ? 5.674 8.075 17.671 1.00 67.56 456 SER A CA 1
ATOM 3694 C C . SER A 1 456 ? 5.455 9.318 16.790 1.00 67.56 456 SER A C 1
ATOM 3696 O O . SER A 1 456 ? 6.414 10.021 16.482 1.00 67.56 456 SER A O 1
ATOM 3698 N N . TYR A 1 457 ? 4.234 9.532 16.302 1.00 73.69 457 TYR A N 1
ATOM 3699 C CA . TYR A 1 457 ? 3.831 10.638 15.442 1.00 73.69 457 TYR A CA 1
ATOM 3700 C C . TYR A 1 457 ? 2.686 11.471 16.047 1.00 73.69 457 TYR A C 1
ATOM 3702 O O . TYR A 1 457 ? 2.157 12.331 15.350 1.00 73.69 457 TYR A O 1
ATOM 3710 N N . GLY A 1 458 ? 2.300 11.224 17.305 1.00 65.25 458 GLY A N 1
ATOM 3711 C CA . GLY A 1 458 ? 1.221 11.947 17.981 1.00 65.25 458 GLY A CA 1
ATOM 3712 C C . GLY A 1 458 ? -0.181 11.643 17.442 1.00 65.25 458 GLY A C 1
ATOM 3713 O O . GLY A 1 458 ? -1.066 12.477 17.577 1.00 65.25 458 GLY A O 1
ATOM 3714 N N . GLU A 1 459 ? -0.396 10.491 16.796 1.00 72.88 459 GLU A N 1
ATOM 3715 C CA . GLU A 1 459 ? -1.741 10.033 16.418 1.00 72.88 459 GLU A CA 1
ATOM 3716 C C . GLU A 1 459 ? -2.316 9.118 17.498 1.00 72.88 459 GLU A C 1
ATOM 3718 O O . GLU A 1 459 ? -1.597 8.296 18.081 1.00 72.88 459 GLU A O 1
ATOM 3723 N N . ASP A 1 460 ? -3.632 9.202 17.675 1.00 68.12 460 ASP A N 1
ATOM 3724 C CA . ASP A 1 460 ? -4.369 8.346 18.594 1.00 68.12 460 ASP A CA 1
ATOM 3725 C C . ASP A 1 460 ? -4.242 6.871 18.208 1.00 68.12 460 ASP A C 1
ATOM 3727 O O . ASP A 1 460 ? -4.462 6.468 17.054 1.00 68.12 460 ASP A O 1
ATOM 3731 N N . ILE A 1 461 ? -3.937 6.035 19.196 1.00 66.00 461 ILE A N 1
ATOM 3732 C CA . ILE A 1 461 ? -3.924 4.587 19.026 1.00 66.00 461 ILE A CA 1
ATOM 3733 C C . ILE A 1 461 ? -5.285 4.046 19.451 1.00 66.00 461 ILE A C 1
ATOM 3735 O O . ILE A 1 461 ? -5.647 4.069 20.622 1.00 66.00 461 ILE A O 1
ATOM 3739 N N . LYS A 1 462 ? -6.030 3.496 18.486 1.00 67.81 462 LYS A N 1
ATOM 3740 C CA . LYS A 1 462 ? -7.270 2.759 18.756 1.00 67.81 462 LYS A CA 1
ATOM 3741 C C . LYS A 1 462 ? -6.940 1.311 19.090 1.00 67.81 462 LYS A C 1
ATOM 3743 O O . LYS A 1 462 ? -6.550 0.549 18.202 1.00 67.81 462 LYS A O 1
ATOM 3748 N N . ARG A 1 463 ? -7.130 0.914 20.344 1.00 69.88 463 ARG A N 1
ATOM 3749 C CA . ARG A 1 463 ? -6.968 -0.470 20.803 1.00 69.88 463 ARG A CA 1
ATOM 3750 C C . ARG A 1 463 ? -8.324 -1.124 20.944 1.00 69.88 463 ARG A C 1
ATOM 3752 O O . ARG A 1 463 ? -9.174 -0.618 21.659 1.00 69.88 463 ARG A O 1
ATOM 3759 N N . LEU A 1 464 ? -8.548 -2.237 20.253 1.00 72.06 464 LEU A N 1
ATOM 3760 C CA . LEU A 1 464 ? -9.784 -2.997 20.419 1.00 72.06 464 LEU A CA 1
ATOM 3761 C C . LEU A 1 464 ? -9.842 -3.548 21.852 1.00 72.06 464 LEU A C 1
ATOM 3763 O O . LEU A 1 464 ? -8.939 -4.278 22.245 1.00 72.06 464 LEU A O 1
ATOM 3767 N N . MET A 1 465 ? -10.891 -3.209 22.602 1.00 69.88 465 MET A N 1
ATOM 3768 C CA . MET A 1 465 ? -11.111 -3.671 23.984 1.00 69.88 465 MET A CA 1
ATOM 3769 C C . MET A 1 465 ? -12.313 -4.602 24.103 1.00 69.88 465 MET A C 1
ATOM 3771 O O . MET A 1 465 ? -12.352 -5.481 24.967 1.00 69.88 465 MET A O 1
ATOM 3775 N N . GLY A 1 466 ? -13.277 -4.441 23.201 1.00 73.69 466 GLY A N 1
ATOM 3776 C CA . GLY A 1 466 ? -14.318 -5.424 22.994 1.00 73.69 466 GLY A CA 1
ATOM 3777 C C . GLY A 1 466 ? -15.460 -4.912 22.156 1.00 73.69 466 GLY A C 1
ATOM 3778 O O . GLY A 1 466 ? -15.237 -4.446 21.037 1.00 73.69 466 GLY A O 1
ATOM 3779 N N . ILE A 1 467 ? -16.680 -5.030 22.662 1.00 78.50 467 ILE A N 1
ATOM 3780 C CA . ILE A 1 467 ? -17.887 -4.667 21.923 1.00 78.50 467 ILE A CA 1
ATOM 3781 C C . ILE A 1 467 ? -18.828 -3.830 22.772 1.00 78.50 467 ILE A C 1
ATOM 3783 O O . ILE A 1 467 ? -18.908 -3.988 23.984 1.00 78.50 467 ILE A O 1
ATOM 3787 N N . THR A 1 468 ? -19.529 -2.923 22.109 1.00 75.38 468 THR A N 1
ATOM 3788 C CA . THR A 1 468 ? -20.555 -2.076 22.706 1.00 75.38 468 THR A CA 1
ATOM 3789 C C . THR A 1 468 ? -21.848 -2.209 21.906 1.00 75.38 468 THR A C 1
ATOM 3791 O O . THR A 1 468 ? -21.823 -2.270 20.672 1.00 75.38 468 THR A O 1
ATOM 3794 N N . SER A 1 469 ? -22.972 -2.297 22.606 1.00 73.06 469 SER A N 1
ATOM 3795 C CA . SER A 1 469 ? -24.319 -2.079 22.083 1.00 73.06 469 SER A CA 1
ATOM 3796 C C . SER A 1 469 ? -24.893 -0.816 22.724 1.00 73.06 469 SER A C 1
ATOM 3798 O O . SER A 1 469 ? -24.309 -0.262 23.657 1.00 73.06 469 SER A O 1
ATOM 3800 N N . ALA A 1 470 ? -26.065 -0.368 22.267 1.00 64.81 470 ALA A N 1
ATOM 3801 C CA . ALA A 1 470 ? -26.749 0.784 22.860 1.00 64.81 470 ALA A CA 1
ATOM 3802 C C . ALA A 1 470 ? -26.940 0.677 24.390 1.00 64.81 470 ALA A C 1
ATOM 3804 O O . ALA A 1 470 ? -27.093 1.700 25.047 1.00 64.81 470 ALA A O 1
ATOM 3805 N N . ARG A 1 471 ? -26.920 -0.538 24.957 1.00 58.25 471 ARG A N 1
ATOM 3806 C CA . ARG A 1 471 ? -27.195 -0.799 26.380 1.00 58.25 471 ARG A CA 1
ATOM 3807 C C . ARG A 1 471 ? -26.010 -1.332 27.171 1.00 58.25 471 ARG A C 1
ATOM 3809 O O . ARG A 1 471 ? -26.053 -1.334 28.397 1.00 58.25 471 ARG A O 1
ATOM 3816 N N . LEU A 1 472 ? -24.972 -1.816 26.497 1.00 62.81 472 LEU A N 1
ATOM 3817 C CA . LEU A 1 472 ? -23.957 -2.627 27.154 1.00 62.81 472 LEU A CA 1
ATOM 3818 C C . LEU A 1 472 ? -22.575 -2.387 26.557 1.00 62.81 472 LEU A C 1
ATOM 3820 O O . LEU A 1 472 ? -22.413 -2.410 25.341 1.00 62.81 472 LEU A O 1
ATOM 3824 N N . GLY A 1 473 ? -21.569 -2.215 27.412 1.00 65.00 473 GLY A N 1
ATOM 3825 C CA . GLY A 1 473 ? -20.160 -2.245 27.028 1.00 65.00 473 GLY A CA 1
ATOM 3826 C C . GLY A 1 473 ? -19.497 -3.498 27.590 1.00 65.00 473 GLY A C 1
ATOM 3827 O O . GLY A 1 473 ? -19.284 -3.588 28.796 1.00 65.00 473 GLY A O 1
ATOM 3828 N N . ILE A 1 474 ? -19.147 -4.460 26.735 1.00 66.94 474 ILE A N 1
ATOM 3829 C CA . ILE A 1 474 ? -18.463 -5.692 27.146 1.00 66.94 474 ILE A CA 1
ATOM 3830 C C . ILE A 1 474 ? -16.986 -5.603 26.789 1.00 66.94 474 ILE A C 1
ATOM 3832 O O . ILE A 1 474 ? -16.602 -5.486 25.619 1.00 66.94 474 ILE A O 1
ATOM 3836 N N . LYS A 1 475 ? -16.145 -5.753 27.814 1.00 66.88 475 LYS A N 1
ATOM 3837 C CA . LYS A 1 475 ? -14.714 -5.994 27.640 1.00 66.88 475 LYS A CA 1
ATOM 3838 C C . LYS A 1 475 ? -14.521 -7.457 27.247 1.00 66.88 475 LYS A C 1
ATOM 3840 O O . LYS A 1 475 ? -14.757 -8.349 28.054 1.00 66.88 475 LYS A O 1
ATOM 3845 N N . THR A 1 476 ? -14.089 -7.709 26.018 1.00 64.19 476 THR A N 1
ATOM 3846 C CA . THR A 1 476 ? -13.757 -9.063 25.530 1.00 64.19 476 THR A CA 1
ATOM 3847 C C . THR A 1 476 ? -12.251 -9.308 25.522 1.00 64.19 476 THR A C 1
ATOM 3849 O O . THR A 1 476 ? -11.806 -10.452 25.443 1.00 64.19 476 THR A O 1
ATOM 3852 N N . ARG A 1 477 ? -11.452 -8.240 25.632 1.00 62.81 477 ARG A N 1
ATOM 3853 C CA . ARG A 1 477 ? -9.991 -8.281 25.720 1.00 62.81 477 ARG A CA 1
ATOM 3854 C C . ARG A 1 477 ? -9.546 -7.724 27.065 1.00 62.81 477 ARG A C 1
ATOM 3856 O O . ARG A 1 477 ? -9.213 -6.553 27.196 1.00 62.81 477 ARG A O 1
ATOM 3863 N N . LEU A 1 478 ? -9.569 -8.588 28.076 1.00 54.47 478 LEU A N 1
ATOM 3864 C CA . LEU A 1 478 ? -9.146 -8.265 29.443 1.00 54.47 478 LEU A CA 1
ATOM 3865 C C . LEU A 1 478 ? -7.623 -8.344 29.645 1.00 54.47 478 LEU A C 1
ATOM 3867 O O . LEU A 1 478 ? -7.136 -8.057 30.731 1.00 54.47 478 LEU A O 1
ATOM 3871 N N . GLN A 1 479 ? -6.880 -8.778 28.622 1.00 55.12 479 GLN A N 1
ATOM 3872 C CA . GLN A 1 479 ? -5.496 -9.230 28.741 1.00 55.12 479 GLN A CA 1
ATOM 3873 C C . GLN A 1 479 ? -4.630 -8.599 27.642 1.00 55.12 479 GLN A C 1
ATOM 3875 O O . GLN A 1 479 ? -5.046 -8.524 26.483 1.00 55.12 479 GLN A O 1
ATOM 3880 N N . GLY A 1 480 ? -3.422 -8.163 28.002 1.00 53.47 480 GLY A N 1
ATOM 3881 C CA . GLY A 1 480 ? -2.401 -7.712 27.056 1.00 53.47 480 GLY A CA 1
ATOM 3882 C C . GLY A 1 480 ? -1.417 -8.834 26.741 1.00 53.47 480 GLY A C 1
ATOM 3883 O O . GLY A 1 480 ? -1.013 -9.563 27.642 1.00 53.47 480 GLY A O 1
ATOM 3884 N N . TRP A 1 481 ? -1.029 -8.946 25.474 1.00 58.50 481 TRP A N 1
ATOM 3885 C CA . TRP A 1 481 ? -0.103 -9.961 24.978 1.00 58.50 481 TRP A CA 1
ATOM 3886 C C . TRP A 1 481 ? 1.162 -9.276 24.467 1.00 58.50 481 TRP A C 1
ATOM 3888 O O . TRP A 1 481 ? 1.087 -8.438 23.568 1.00 58.50 481 TRP A O 1
ATOM 3898 N N . GLU A 1 482 ? 2.317 -9.624 25.026 1.00 57.62 482 GLU A N 1
ATOM 3899 C CA . GLU A 1 482 ? 3.603 -9.054 24.620 1.00 57.62 482 GLU A CA 1
ATOM 3900 C C . GLU A 1 482 ? 4.341 -10.002 23.677 1.00 57.62 482 GLU A C 1
ATOM 3902 O O . GLU A 1 482 ? 4.332 -11.217 23.865 1.00 57.62 482 GLU A O 1
ATOM 3907 N N . ILE A 1 483 ? 4.985 -9.444 22.652 1.00 59.06 483 ILE A N 1
ATOM 3908 C CA . ILE A 1 483 ? 5.863 -10.216 21.774 1.00 59.06 483 ILE A CA 1
ATOM 3909 C C . ILE A 1 483 ? 7.259 -10.150 22.346 1.00 59.06 483 ILE A C 1
ATOM 3911 O O . ILE A 1 483 ? 7.828 -9.064 22.464 1.00 59.06 483 ILE A O 1
ATOM 3915 N N . VAL A 1 484 ? 7.829 -11.312 22.615 1.00 68.25 484 VAL A N 1
ATOM 3916 C CA . VAL A 1 484 ? 9.208 -11.431 23.071 1.00 68.25 484 VAL A CA 1
ATOM 3917 C C . VAL A 1 484 ? 9.960 -12.424 22.186 1.00 68.25 484 VAL A C 1
ATOM 3919 O O . VAL A 1 484 ? 9.342 -13.304 21.578 1.00 68.25 484 VAL A O 1
ATOM 3922 N N . PRO A 1 485 ? 11.294 -12.309 22.080 1.00 76.62 485 PRO A N 1
ATOM 3923 C CA . PRO A 1 485 ? 12.099 -13.373 21.494 1.00 76.62 485 PRO A CA 1
ATOM 3924 C C . PRO A 1 485 ? 11.842 -14.701 22.218 1.00 76.62 485 PRO A C 1
ATOM 3926 O O . PRO A 1 485 ? 11.665 -14.712 23.441 1.00 76.62 485 PRO A O 1
ATOM 3929 N N . ALA A 1 486 ? 11.840 -15.807 21.481 1.00 74.31 486 ALA A N 1
ATOM 3930 C CA . ALA A 1 486 ? 11.567 -17.127 22.036 1.00 74.31 486 ALA A CA 1
ATOM 3931 C C . ALA A 1 486 ? 12.501 -17.451 23.216 1.00 74.31 486 ALA A C 1
ATOM 3933 O O . ALA A 1 486 ? 13.698 -17.150 23.176 1.00 74.31 486 ALA A O 1
ATOM 3934 N N . GLY A 1 487 ? 11.947 -18.015 24.291 1.00 68.75 487 GLY A N 1
ATOM 3935 C CA . GLY A 1 487 ? 12.685 -18.328 25.522 1.00 68.75 487 GLY A CA 1
ATOM 3936 C C . GLY A 1 487 ? 12.964 -17.132 26.447 1.00 68.75 487 GLY A C 1
ATOM 3937 O O . GLY A 1 487 ? 13.473 -17.320 27.552 1.00 68.75 487 GLY A O 1
ATOM 3938 N N . THR A 1 488 ? 12.595 -15.900 26.066 1.00 73.50 488 THR A N 1
ATOM 3939 C CA . THR A 1 488 ? 12.751 -14.715 26.938 1.00 73.50 488 THR A CA 1
ATOM 3940 C C . THR A 1 488 ? 11.867 -14.805 28.181 1.00 73.50 488 THR A C 1
ATOM 3942 O O . THR A 1 488 ? 12.290 -14.378 29.252 1.00 73.50 488 THR A O 1
ATOM 3945 N N . HIS A 1 489 ? 10.663 -15.379 28.073 1.00 68.00 489 HIS A N 1
ATOM 3946 C CA . HIS A 1 489 ? 9.764 -15.568 29.220 1.00 68.00 489 HIS A CA 1
ATOM 3947 C C . HIS A 1 489 ? 10.330 -16.559 30.237 1.00 68.00 489 HIS A C 1
ATOM 3949 O O . HIS A 1 489 ? 10.390 -16.258 31.425 1.00 68.00 489 HIS A O 1
ATOM 3955 N N . GLU A 1 490 ? 10.837 -17.702 29.772 1.00 68.75 490 GLU A N 1
ATOM 3956 C CA . GLU A 1 490 ? 11.490 -18.696 30.632 1.00 68.75 490 GLU A CA 1
ATOM 3957 C C . GLU A 1 490 ? 12.753 -18.129 31.291 1.00 68.75 490 GLU A C 1
ATOM 3959 O O . GLU A 1 490 ? 12.954 -18.292 32.496 1.00 68.75 490 GLU A O 1
ATOM 3964 N N . ALA A 1 491 ? 13.571 -17.393 30.531 1.00 67.94 491 ALA A N 1
ATOM 3965 C CA . ALA A 1 491 ? 14.751 -16.711 31.053 1.00 67.94 491 ALA A CA 1
ATOM 3966 C C . ALA A 1 491 ? 14.385 -15.630 32.081 1.00 67.94 491 ALA A C 1
ATOM 3968 O O . ALA A 1 491 ? 15.051 -15.504 33.109 1.00 67.94 491 ALA A O 1
ATOM 3969 N N . ARG A 1 492 ? 13.307 -14.874 31.842 1.00 69.31 492 ARG A N 1
ATOM 3970 C CA . ARG A 1 492 ? 12.799 -13.863 32.772 1.00 69.31 492 ARG A CA 1
ATOM 3971 C C . ARG A 1 492 ? 12.250 -14.504 34.042 1.00 69.31 492 ARG A C 1
ATOM 3973 O O . ARG A 1 492 ? 12.580 -14.029 35.118 1.00 69.31 492 ARG A O 1
ATOM 3980 N N . LYS A 1 493 ? 11.516 -15.612 33.943 1.00 66.31 493 LYS A N 1
ATOM 3981 C CA . LYS A 1 493 ? 11.032 -16.395 35.091 1.00 66.31 493 LYS A CA 1
ATOM 3982 C C . LYS A 1 493 ? 12.192 -16.964 35.917 1.00 66.31 493 LYS A C 1
ATOM 3984 O O . LYS A 1 493 ? 12.178 -16.885 37.144 1.00 66.31 493 LYS A O 1
ATOM 3989 N N . ALA A 1 494 ? 13.235 -17.465 35.252 1.00 63.09 494 ALA A N 1
ATOM 3990 C CA . ALA A 1 494 ? 14.462 -17.927 35.900 1.00 63.09 494 ALA A CA 1
ATOM 3991 C C . ALA A 1 494 ? 15.244 -16.781 36.575 1.00 63.09 494 ALA A C 1
ATOM 3993 O O . ALA A 1 494 ? 15.789 -16.965 37.662 1.00 63.09 494 ALA A O 1
ATOM 3994 N N . ALA A 1 495 ? 15.269 -15.590 35.970 1.00 57.75 495 ALA A N 1
ATOM 3995 C CA . ALA A 1 495 ? 15.912 -14.398 36.526 1.00 57.75 495 ALA A CA 1
ATOM 3996 C C . ALA A 1 495 ? 15.097 -13.742 37.659 1.00 57.75 495 ALA A C 1
ATOM 3998 O O . ALA A 1 495 ? 15.669 -13.269 38.639 1.00 57.75 495 ALA A O 1
ATOM 3999 N N . GLU A 1 496 ? 13.765 -13.742 37.575 1.00 51.56 496 GLU A N 1
ATOM 4000 C CA . GLU A 1 496 ? 12.857 -13.268 38.627 1.00 51.56 496 GLU A CA 1
ATOM 4001 C C . GLU A 1 496 ? 12.953 -14.147 39.880 1.00 51.56 496 GLU A C 1
ATOM 4003 O O . GLU A 1 496 ? 12.972 -13.611 40.990 1.00 51.56 496 GLU A O 1
ATOM 4008 N N . ALA A 1 497 ? 13.155 -15.461 39.720 1.00 52.34 497 ALA A N 1
ATOM 4009 C CA . ALA A 1 497 ? 13.485 -16.374 40.818 1.00 52.34 497 ALA A CA 1
ATOM 4010 C C . ALA A 1 497 ? 14.838 -16.060 41.502 1.00 52.34 497 ALA A C 1
ATOM 4012 O O . ALA A 1 497 ? 15.055 -16.479 42.638 1.00 52.34 497 ALA A O 1
ATOM 4013 N N . ALA A 1 498 ? 15.724 -15.293 40.854 1.00 45.75 498 ALA A N 1
ATOM 4014 C CA . ALA A 1 498 ? 17.027 -14.864 41.380 1.00 45.75 498 ALA A CA 1
ATOM 4015 C C . ALA A 1 498 ? 17.069 -13.393 41.877 1.00 45.75 498 ALA A C 1
ATOM 4017 O O . ALA A 1 498 ? 18.078 -12.966 42.432 1.00 45.75 498 ALA A O 1
ATOM 4018 N N . ALA A 1 499 ? 15.951 -12.663 41.765 1.00 34.59 499 ALA A N 1
ATOM 4019 C CA . ALA A 1 499 ? 15.689 -11.280 42.190 1.00 34.59 499 ALA A CA 1
ATOM 4020 C C . ALA A 1 499 ? 16.333 -10.103 41.402 1.00 34.59 499 ALA A C 1
ATOM 4022 O O . ALA A 1 499 ? 17.544 -9.947 41.297 1.00 34.59 499 ALA A O 1
ATOM 4023 N N . ARG A 1 500 ? 15.421 -9.183 41.025 1.00 37.72 500 ARG A N 1
ATOM 4024 C CA . ARG A 1 500 ? 15.510 -7.746 40.657 1.00 37.72 500 ARG A CA 1
ATOM 4025 C C . ARG A 1 500 ? 16.396 -7.311 39.475 1.00 37.72 500 ARG A C 1
ATOM 4027 O O . ARG A 1 500 ? 17.511 -6.838 39.655 1.00 37.72 500 ARG A O 1
ATOM 4034 N N . GLY A 1 501 ? 15.726 -7.156 38.329 1.00 32.78 501 GLY A N 1
ATOM 4035 C CA . GLY A 1 501 ? 15.802 -5.923 37.537 1.00 32.78 501 GLY A CA 1
ATOM 4036 C C . GLY A 1 501 ? 16.409 -6.049 36.139 1.00 32.78 501 GLY A C 1
ATOM 4037 O O . GLY A 1 501 ? 17.559 -6.435 35.993 1.00 32.78 501 GLY A O 1
ATOM 4038 N N . VAL A 1 502 ? 15.617 -5.625 35.145 1.00 29.08 502 VAL A N 1
ATOM 4039 C CA . VAL A 1 502 ? 15.938 -4.787 33.964 1.00 29.08 502 VAL A CA 1
ATOM 4040 C C . VAL A 1 502 ? 15.051 -5.239 32.796 1.00 29.08 502 VAL A C 1
ATOM 4042 O O . VAL A 1 502 ? 15.240 -6.303 32.217 1.00 29.08 502 VAL A O 1
ATOM 4045 N N . GLY A 1 503 ? 14.060 -4.409 32.458 1.00 29.16 503 GLY A N 1
ATOM 4046 C CA . GLY A 1 503 ? 13.212 -4.598 31.283 1.00 29.16 503 GLY A CA 1
ATOM 4047 C C . GLY A 1 503 ? 13.930 -4.149 30.010 1.00 29.16 503 GLY A C 1
ATOM 4048 O O . GLY A 1 503 ? 14.400 -3.013 29.924 1.00 29.16 503 GLY A O 1
ATOM 4049 N N . VAL A 1 504 ? 14.003 -5.036 29.020 1.00 29.14 504 VAL A N 1
ATOM 4050 C CA . VAL A 1 504 ? 14.562 -4.763 27.691 1.00 29.14 504 VAL A CA 1
ATOM 4051 C C . VAL A 1 504 ? 13.429 -4.327 26.763 1.00 29.14 504 VAL A C 1
ATOM 4053 O O . VAL A 1 504 ? 12.486 -5.075 26.542 1.00 29.14 504 VAL A O 1
ATOM 4056 N N . LYS A 1 505 ? 13.524 -3.122 26.188 1.00 30.39 505 LYS A N 1
ATOM 4057 C CA . LYS A 1 505 ? 12.654 -2.696 25.080 1.00 30.39 505 LYS A CA 1
ATOM 4058 C C . LYS A 1 505 ? 13.245 -3.187 23.760 1.00 30.39 505 LYS A C 1
ATOM 4060 O O . LYS A 1 505 ? 14.297 -2.703 23.344 1.00 30.39 505 LYS A O 1
ATOM 4065 N N . THR A 1 506 ? 12.561 -4.093 23.071 1.00 33.31 506 THR A N 1
ATOM 4066 C CA . THR A 1 506 ? 12.917 -4.500 21.705 1.00 33.31 506 THR A CA 1
ATOM 4067 C C . THR A 1 506 ? 12.318 -3.531 20.687 1.00 33.31 506 THR A C 1
ATOM 4069 O O . THR A 1 506 ? 11.126 -3.566 20.385 1.00 33.31 506 THR A O 1
ATOM 4072 N N . GLY A 1 507 ? 13.160 -2.641 20.162 1.00 31.52 507 GLY A N 1
ATOM 4073 C CA . GLY A 1 507 ? 12.875 -1.851 18.967 1.00 31.52 507 GLY A CA 1
ATOM 4074 C C . GLY A 1 507 ? 13.269 -2.603 17.693 1.00 31.52 507 GLY A C 1
ATOM 4075 O O . GLY A 1 507 ? 14.262 -3.319 17.678 1.00 31.52 507 GLY A O 1
ATOM 4076 N N . ASP A 1 508 ? 12.494 -2.374 16.630 1.00 37.44 508 ASP A N 1
ATOM 4077 C CA . ASP A 1 508 ? 12.711 -2.821 15.244 1.00 37.44 508 ASP A CA 1
ATOM 4078 C C . ASP A 1 508 ? 12.483 -4.312 14.941 1.00 37.44 508 ASP A C 1
ATOM 4080 O O . ASP A 1 508 ? 13.392 -5.048 14.571 1.00 37.44 508 ASP A O 1
ATOM 4084 N N . SER A 1 509 ? 11.212 -4.734 14.973 1.00 37.28 509 SER A N 1
ATOM 4085 C CA . SER A 1 509 ? 10.782 -6.011 14.384 1.00 37.28 509 SER A CA 1
ATOM 4086 C C . SER A 1 509 ? 10.102 -5.837 13.014 1.00 37.28 509 SER A C 1
ATOM 4088 O O . SER A 1 509 ? 9.227 -4.978 12.866 1.00 37.28 509 SER A O 1
ATOM 4090 N N . PRO A 1 510 ? 10.418 -6.681 12.010 1.00 39.34 510 PRO A N 1
ATOM 4091 C CA . PRO A 1 510 ? 9.704 -6.785 10.734 1.00 39.34 510 PRO A CA 1
ATOM 4092 C C . PRO A 1 510 ? 8.393 -7.583 10.883 1.00 39.34 510 PRO A C 1
ATOM 4094 O O . PRO A 1 510 ? 8.043 -8.384 10.014 1.00 39.34 510 PRO A O 1
ATOM 4097 N N . ALA A 1 511 ? 7.692 -7.397 12.005 1.00 41.53 511 ALA A N 1
ATOM 4098 C CA . ALA A 1 511 ? 6.517 -8.173 12.363 1.00 41.53 511 ALA A CA 1
ATOM 4099 C C . ALA A 1 511 ? 5.417 -8.022 11.290 1.00 41.53 511 ALA A C 1
ATOM 4101 O O . ALA A 1 511 ? 5.180 -6.906 10.804 1.00 41.53 511 ALA A O 1
ATOM 4102 N N . PRO A 1 512 ? 4.707 -9.106 10.917 1.00 39.62 512 PRO A N 1
ATOM 4103 C CA . PRO A 1 512 ? 3.454 -8.974 10.184 1.00 39.62 512 PRO A CA 1
ATOM 4104 C C . PRO A 1 512 ? 2.518 -8.055 10.977 1.00 39.62 512 PRO A C 1
ATOM 4106 O O . PRO A 1 512 ? 2.602 -8.010 12.192 1.00 39.62 512 PRO A O 1
ATOM 4109 N N . TRP A 1 513 ? 1.639 -7.293 10.328 1.00 37.47 513 TRP A N 1
ATOM 4110 C CA . TRP A 1 513 ? 0.754 -6.336 11.013 1.00 37.47 513 TRP A CA 1
ATOM 4111 C C . TRP A 1 513 ? -0.612 -6.987 11.290 1.00 37.47 513 TRP A C 1
ATOM 4113 O O . TRP A 1 513 ? -1.307 -7.383 10.349 1.00 37.47 513 TRP A O 1
ATOM 4123 N N . SER A 1 514 ? -1.000 -7.114 12.560 1.00 39.03 514 SER A N 1
ATOM 4124 C CA . SER A 1 514 ? -2.318 -7.583 13.007 1.00 39.03 514 SER A CA 1
ATOM 4125 C C . SER A 1 514 ? -2.679 -6.923 14.341 1.00 39.03 514 SER A C 1
ATOM 4127 O O . SER A 1 514 ? -1.804 -6.510 15.092 1.00 39.03 514 SER A O 1
ATOM 4129 N N . SER A 1 515 ? -3.967 -6.817 14.661 1.00 39.66 515 SER A N 1
ATOM 4130 C CA . SER A 1 515 ? -4.410 -6.268 15.952 1.00 39.66 515 SER A CA 1
ATOM 4131 C C . SER A 1 515 ? -3.928 -7.075 17.159 1.00 39.66 515 SER A C 1
ATOM 4133 O O . SER A 1 515 ? -4.012 -6.576 18.270 1.00 39.66 515 SER A O 1
ATOM 4135 N N . ASP A 1 516 ? -3.454 -8.306 16.950 1.00 38.47 516 ASP A N 1
ATOM 4136 C CA . ASP A 1 516 ? -3.015 -9.202 18.019 1.00 38.47 516 ASP A CA 1
ATOM 4137 C C . ASP A 1 516 ? -1.504 -9.069 18.314 1.00 38.47 516 ASP A C 1
ATOM 4139 O O . ASP A 1 516 ? -1.044 -9.534 19.347 1.00 38.47 516 ASP A O 1
ATOM 4143 N N . ASN A 1 517 ? -0.724 -8.390 17.457 1.00 40.34 517 ASN A N 1
ATOM 4144 C CA . ASN A 1 517 ? 0.742 -8.305 17.562 1.00 40.34 517 ASN A CA 1
ATOM 4145 C C . ASN A 1 517 ? 1.295 -6.926 17.952 1.00 40.34 517 ASN A C 1
ATOM 4147 O O . ASN A 1 517 ? 2.475 -6.649 17.750 1.00 40.34 517 ASN A O 1
ATOM 4151 N N . ASN A 1 518 ? 0.455 -6.045 18.494 1.00 39.53 518 ASN A N 1
ATOM 4152 C CA . ASN A 1 518 ? 0.900 -4.734 18.974 1.00 39.53 518 ASN A CA 1
ATOM 4153 C C . ASN A 1 518 ? 0.202 -4.305 20.278 1.00 39.53 518 ASN A C 1
ATOM 4155 O O . ASN A 1 518 ? 0.088 -3.114 20.566 1.00 39.53 518 ASN A O 1
ATOM 4159 N N . CYS A 1 519 ? -0.302 -5.265 21.056 1.00 44.53 519 CYS A N 1
ATOM 4160 C CA . CYS A 1 519 ? -1.009 -4.998 22.303 1.00 44.53 519 CYS A CA 1
ATOM 4161 C C . CYS A 1 519 ? -0.035 -4.938 23.484 1.00 44.53 519 CYS A C 1
ATOM 4163 O O . CYS A 1 519 ? 0.097 -5.897 24.234 1.00 44.53 519 CYS A O 1
ATOM 4165 N N . THR A 1 520 ? 0.576 -3.776 23.730 1.00 47.66 520 THR A N 1
ATOM 4166 C CA . THR A 1 520 ? 0.971 -3.482 25.121 1.00 47.66 520 THR A CA 1
ATOM 4167 C C . THR A 1 520 ? -0.287 -3.486 25.997 1.00 47.66 520 THR A C 1
ATOM 4169 O O . THR A 1 520 ? -1.394 -3.293 25.490 1.00 47.66 520 THR A O 1
ATOM 4172 N N . ARG A 1 521 ? -0.151 -3.789 27.293 1.00 47.72 521 ARG A N 1
ATOM 4173 C CA . ARG A 1 521 ? -1.302 -3.952 28.197 1.00 47.72 521 ARG A CA 1
ATOM 4174 C C . ARG A 1 521 ? -2.197 -2.707 28.153 1.00 47.72 521 ARG A C 1
ATOM 4176 O O . ARG A 1 521 ? -1.704 -1.629 28.480 1.00 47.72 521 ARG A O 1
ATOM 4183 N N . PRO A 1 522 ? -3.461 -2.813 27.711 1.00 52.78 522 PRO A N 1
ATOM 4184 C CA . PRO A 1 522 ? -4.402 -1.716 27.868 1.00 52.78 522 PRO A CA 1
ATOM 4185 C C . PRO A 1 522 ? -4.762 -1.583 29.349 1.00 52.78 522 PRO A C 1
ATOM 4187 O O . PRO A 1 522 ? -4.881 -2.599 30.032 1.00 52.78 522 PRO A O 1
ATOM 4190 N N . ASP A 1 523 ? -4.939 -0.355 29.832 1.00 61.50 523 ASP A N 1
ATOM 4191 C CA . ASP A 1 523 ? -5.470 -0.107 31.172 1.00 61.50 523 ASP A CA 1
ATOM 4192 C C . ASP A 1 523 ? -6.984 -0.407 31.171 1.00 61.50 523 ASP A C 1
ATOM 4194 O O . ASP A 1 523 ? -7.762 0.320 30.535 1.00 61.50 523 ASP A O 1
ATOM 4198 N N . PRO A 1 524 ? -7.435 -1.495 31.829 1.00 62.22 524 PRO A N 1
ATOM 4199 C CA . PRO A 1 524 ? -8.845 -1.858 31.853 1.00 62.22 524 PRO A CA 1
ATOM 4200 C C . PRO A 1 524 ? -9.704 -0.790 32.527 1.00 62.22 524 PRO A C 1
ATOM 4202 O O . PRO A 1 524 ? -10.897 -0.696 32.215 1.00 62.22 524 PRO A O 1
ATOM 4205 N N . ASP A 1 525 ? -9.130 -0.008 33.440 1.00 65.88 525 ASP A N 1
ATOM 4206 C CA . ASP A 1 525 ? -9.844 1.021 34.174 1.00 65.88 525 ASP A CA 1
ATOM 4207 C C . ASP A 1 525 ? -10.047 2.264 33.312 1.00 65.88 525 ASP A C 1
ATOM 4209 O O . ASP A 1 525 ? -11.189 2.702 33.170 1.00 65.88 525 ASP A O 1
ATOM 4213 N N . ALA A 1 526 ? -9.008 2.716 32.608 1.00 68.06 526 ALA A N 1
ATOM 4214 C CA . ALA A 1 526 ? -9.123 3.798 31.631 1.00 68.06 526 ALA A CA 1
ATOM 4215 C C . ALA A 1 526 ? -10.198 3.522 30.562 1.00 68.06 526 ALA A C 1
ATOM 4217 O O . ALA A 1 526 ? -10.953 4.420 30.186 1.00 68.06 526 ALA A O 1
ATOM 4218 N N . PHE A 1 527 ? -10.329 2.270 30.103 1.00 64.81 527 PHE A N 1
ATOM 4219 C CA . PHE A 1 527 ? -11.381 1.898 29.153 1.00 64.81 527 PHE A CA 1
ATOM 4220 C C . PHE A 1 527 ? -12.791 1.966 29.755 1.00 64.81 527 PHE A C 1
ATOM 4222 O O . PHE A 1 527 ? -13.724 2.400 29.079 1.00 64.81 527 PHE A O 1
ATOM 4229 N N . ALA A 1 528 ? -12.970 1.550 31.014 1.00 66.81 528 ALA A N 1
ATOM 4230 C CA . ALA A 1 528 ? -14.275 1.663 31.666 1.00 66.81 528 ALA A CA 1
ATOM 4231 C C . ALA A 1 528 ? -14.673 3.136 31.833 1.00 66.81 528 ALA A C 1
ATOM 4233 O O . ALA A 1 528 ? -15.811 3.493 31.538 1.00 66.81 528 ALA A O 1
ATOM 4234 N N . ASP A 1 529 ? -13.723 3.992 32.215 1.00 70.94 529 ASP A N 1
ATOM 4235 C CA . ASP A 1 529 ? -13.946 5.431 32.377 1.00 70.94 529 ASP A CA 1
ATOM 4236 C C . ASP A 1 529 ? -14.262 6.114 31.039 1.00 70.94 529 ASP A C 1
ATOM 4238 O O . ASP A 1 529 ? -15.086 7.029 30.991 1.00 70.94 529 ASP A O 1
ATOM 4242 N N . GLN A 1 530 ? -13.639 5.663 29.943 1.00 70.69 530 GLN A N 1
ATOM 4243 C CA . GLN A 1 530 ? -13.959 6.129 28.594 1.00 70.69 530 GLN A CA 1
ATOM 4244 C C . GLN A 1 530 ? -15.390 5.748 28.200 1.00 70.69 530 GLN A C 1
ATOM 4246 O O . GLN A 1 530 ? -16.134 6.607 27.736 1.00 70.69 530 GLN A O 1
ATOM 4251 N N . ILE A 1 531 ? -15.811 4.498 28.429 1.00 69.62 531 ILE A N 1
ATOM 4252 C CA . ILE A 1 531 ? -17.197 4.068 28.174 1.00 69.62 531 ILE A CA 1
ATOM 4253 C C . ILE A 1 531 ? -18.180 4.892 29.016 1.00 69.62 531 ILE A C 1
ATOM 4255 O O . ILE A 1 531 ? -19.174 5.383 28.488 1.00 69.62 531 ILE A O 1
ATOM 4259 N N . MET A 1 532 ? -17.899 5.100 30.305 1.00 71.31 532 MET A N 1
ATOM 4260 C CA . MET A 1 532 ? -18.743 5.920 31.182 1.00 71.31 532 MET A CA 1
ATOM 4261 C C . MET A 1 532 ? -18.881 7.366 30.683 1.00 71.31 532 MET A C 1
ATOM 4263 O O . MET A 1 532 ? -19.983 7.910 30.694 1.00 71.31 532 MET A O 1
ATOM 4267 N N . ARG A 1 533 ? -17.793 7.987 30.209 1.00 72.62 533 ARG A N 1
ATOM 4268 C CA . ARG A 1 533 ? -17.827 9.353 29.659 1.00 72.62 533 ARG A CA 1
ATOM 4269 C C . ARG A 1 533 ? -18.519 9.432 28.307 1.00 72.62 533 ARG A C 1
ATOM 4271 O O . ARG A 1 533 ? -19.395 10.266 28.118 1.00 72.62 533 ARG A O 1
ATOM 4278 N N . GLU A 1 534 ? -18.100 8.606 27.355 1.00 69.50 534 GLU A N 1
ATOM 4279 C CA . GLU A 1 534 ? -18.492 8.752 25.951 1.00 69.50 534 GLU A CA 1
ATOM 4280 C C . GLU A 1 534 ? -19.868 8.158 25.654 1.00 69.50 534 GLU A C 1
ATOM 4282 O O . GLU A 1 534 ? -20.621 8.734 24.873 1.00 69.50 534 GLU A O 1
ATOM 4287 N N . GLN A 1 535 ? -20.201 7.008 26.251 1.00 64.81 535 GLN A N 1
ATOM 4288 C CA . GLN A 1 535 ? -21.477 6.333 26.003 1.00 64.81 535 GLN A CA 1
ATOM 4289 C C . GLN A 1 535 ? -22.595 6.872 26.898 1.00 64.81 535 GLN A C 1
ATOM 4291 O O . GLN A 1 535 ? -23.726 6.981 26.437 1.00 64.81 535 GLN A O 1
ATOM 4296 N N . TRP A 1 536 ? -22.281 7.210 28.151 1.00 66.25 536 TRP A N 1
ATOM 4297 C CA . TRP A 1 536 ? -23.275 7.583 29.167 1.00 66.25 536 TRP A CA 1
ATOM 4298 C C . TRP A 1 536 ? -23.206 9.050 29.603 1.00 66.25 536 TRP A C 1
ATOM 4300 O O . TRP A 1 536 ? -23.972 9.466 30.469 1.00 66.25 536 TRP A O 1
ATOM 4310 N N . GLY A 1 537 ? -22.280 9.838 29.043 1.00 63.97 537 GLY A N 1
ATOM 4311 C CA . GLY A 1 537 ? -22.155 11.264 29.354 1.00 63.97 537 GLY A CA 1
ATOM 4312 C C . GLY A 1 537 ? -21.776 11.557 30.808 1.00 63.97 537 GLY A C 1
ATOM 4313 O O . GLY A 1 537 ? -22.015 12.665 31.289 1.00 63.97 537 GLY A O 1
ATOM 4314 N N . LEU A 1 538 ? -21.222 10.581 31.538 1.00 70.38 538 LEU A N 1
ATOM 4315 C CA . LEU A 1 538 ? -20.975 10.726 32.969 1.00 70.38 538 LEU A CA 1
ATOM 4316 C C . LEU A 1 538 ? -19.835 11.706 33.255 1.00 70.38 538 LEU A C 1
ATOM 4318 O O . LEU A 1 538 ? -18.767 11.659 32.642 1.00 70.38 538 LEU A O 1
ATOM 4322 N N . SER A 1 539 ? -20.043 12.569 34.249 1.00 67.94 539 SER A N 1
ATOM 4323 C CA . SER A 1 539 ? -19.003 13.469 34.748 1.00 67.94 539 SER A CA 1
ATOM 4324 C C . SER A 1 539 ? -17.928 12.702 35.536 1.00 67.94 539 SER A C 1
ATOM 4326 O O . SER A 1 539 ? -18.243 11.668 36.130 1.00 67.94 539 SER A O 1
ATOM 4328 N N . PRO A 1 540 ? -16.684 13.217 35.636 1.00 66.62 540 PRO A N 1
ATOM 4329 C CA . PRO A 1 540 ? -15.628 12.600 36.450 1.00 66.62 540 PRO A CA 1
ATOM 4330 C C . PRO A 1 540 ? -16.070 12.305 37.891 1.00 66.62 540 PRO A C 1
ATOM 4332 O O . PRO A 1 540 ? -15.840 11.219 38.403 1.00 66.62 540 PRO A O 1
ATOM 4335 N N . PHE A 1 541 ? -16.837 13.218 38.492 1.00 55.88 541 PHE A N 1
ATOM 4336 C CA . PHE A 1 541 ? -17.431 13.029 39.817 1.00 55.88 541 PHE A CA 1
ATOM 4337 C C . PHE A 1 541 ? -18.369 11.810 39.899 1.00 55.88 541 PHE A C 1
ATOM 4339 O O . PHE A 1 541 ? -18.383 11.087 40.893 1.00 55.88 541 PHE A O 1
ATOM 4346 N N . SER A 1 542 ? -19.164 11.567 38.856 1.00 61.97 542 SER A N 1
ATOM 4347 C CA . SER A 1 542 ? -20.083 10.423 38.798 1.00 61.97 542 SER A CA 1
ATOM 4348 C C . SER A 1 542 ? -19.332 9.105 38.596 1.00 61.97 542 SER A C 1
ATOM 4350 O O . SER A 1 542 ? -19.716 8.076 39.148 1.00 61.97 542 SER A O 1
ATOM 4352 N N . ILE A 1 543 ? -18.226 9.148 37.853 1.00 70.75 543 ILE A N 1
ATOM 4353 C CA . ILE A 1 543 ? -17.320 8.013 37.646 1.00 70.75 543 ILE A CA 1
ATOM 4354 C C . ILE A 1 543 ? -16.632 7.637 38.959 1.00 70.75 543 ILE A C 1
ATOM 4356 O O . ILE A 1 543 ? -16.659 6.468 39.338 1.00 70.75 543 ILE A O 1
ATOM 4360 N N . ASP A 1 544 ? -16.117 8.614 39.707 1.00 66.50 544 ASP A N 1
ATOM 4361 C CA . ASP A 1 544 ? -15.508 8.382 41.024 1.00 66.50 544 ASP A CA 1
ATOM 4362 C C . ASP A 1 544 ? -16.503 7.747 42.004 1.00 66.50 544 ASP A C 1
ATOM 4364 O O . ASP A 1 544 ? -16.157 6.840 42.764 1.00 66.50 544 ASP A O 1
ATOM 4368 N N . ARG A 1 545 ? -17.775 8.162 41.951 1.00 65.56 545 ARG A N 1
ATOM 4369 C CA . ARG A 1 545 ? -18.846 7.542 42.744 1.00 65.56 545 ARG A CA 1
ATOM 4370 C C . ARG A 1 545 ? -19.106 6.091 42.346 1.00 65.56 545 ARG A C 1
ATOM 4372 O O . ARG A 1 545 ? -19.212 5.249 43.236 1.00 65.56 545 ARG A O 1
ATOM 4379 N N . LEU A 1 546 ? -19.171 5.788 41.048 1.00 68.50 546 LEU A N 1
ATOM 4380 C CA . LEU A 1 546 ? -19.292 4.410 40.557 1.00 68.50 546 LEU A CA 1
ATOM 4381 C C . LEU A 1 546 ? -18.111 3.550 41.020 1.00 68.50 546 LEU A C 1
ATOM 4383 O O . LEU A 1 546 ? -18.304 2.429 41.486 1.00 68.50 546 LEU A O 1
ATOM 4387 N N . ARG A 1 547 ? -16.888 4.092 40.958 1.00 71.94 547 ARG A N 1
ATOM 4388 C CA . ARG A 1 547 ? -15.649 3.441 41.419 1.00 71.94 547 ARG A CA 1
ATOM 4389 C C . ARG A 1 547 ? -15.633 3.182 42.920 1.00 71.94 547 ARG A C 1
ATOM 4391 O O . ARG A 1 547 ? -15.135 2.145 43.345 1.00 71.94 547 ARG A O 1
ATOM 4398 N N . ALA A 1 548 ? -16.223 4.077 43.705 1.00 68.00 548 ALA A N 1
ATOM 4399 C CA . ALA A 1 548 ? -16.426 3.897 45.139 1.00 68.00 548 ALA A CA 1
ATOM 4400 C C . ALA A 1 548 ? -17.540 2.882 45.481 1.00 68.00 548 ALA A C 1
ATOM 4402 O O . ALA A 1 548 ? -17.831 2.675 46.658 1.00 68.00 548 ALA A O 1
ATOM 4403 N N . GLY A 1 549 ? -18.157 2.248 44.474 1.00 62.53 549 GLY A N 1
ATOM 4404 C CA . GLY A 1 549 ? -19.197 1.233 44.639 1.00 62.53 549 GLY A CA 1
ATOM 4405 C C . GLY A 1 549 ? -20.620 1.789 44.730 1.00 62.53 549 GLY A C 1
ATOM 4406 O O . GLY A 1 549 ? -21.536 1.038 45.053 1.00 62.53 549 GLY A O 1
ATOM 4407 N N . ALA A 1 550 ? -20.831 3.082 44.462 1.00 60.06 550 ALA A N 1
ATOM 4408 C CA . ALA A 1 550 ? -22.175 3.652 44.380 1.00 60.06 550 ALA A CA 1
ATOM 4409 C C . ALA A 1 550 ? -22.823 3.345 43.021 1.00 60.06 550 ALA A C 1
ATOM 4411 O O . ALA A 1 550 ? -22.127 3.139 42.031 1.00 60.06 550 ALA A O 1
ATOM 4412 N N . SER A 1 551 ? -24.152 3.377 42.950 1.00 70.38 551 SER A N 1
ATOM 4413 C CA . SER A 1 551 ? -24.876 3.444 41.680 1.00 70.38 551 SER A CA 1
ATOM 4414 C C . SER A 1 551 ? -25.078 4.899 41.239 1.00 70.38 551 SER A C 1
ATOM 4416 O O . SER A 1 551 ? -25.134 5.820 42.063 1.00 70.38 551 SER A O 1
ATOM 4418 N N . VAL A 1 552 ? -25.163 5.124 39.928 1.00 66.12 552 VAL A N 1
ATOM 4419 C CA . VAL A 1 552 ? -25.417 6.440 39.324 1.00 66.12 552 VAL A CA 1
ATOM 4420 C C . VAL A 1 552 ? -26.519 6.315 38.287 1.00 66.12 552 VAL A C 1
ATOM 4422 O O . VAL A 1 552 ? -26.398 5.517 37.366 1.00 66.12 552 VAL A O 1
ATOM 4425 N N . SER A 1 553 ? -27.565 7.130 38.398 1.00 64.62 553 SER A N 1
ATOM 4426 C CA . SER A 1 553 ? -28.667 7.130 37.435 1.00 64.62 553 SER A CA 1
ATOM 4427 C C . SER A 1 553 ? -28.483 8.222 36.376 1.00 64.62 553 SER A C 1
ATOM 4429 O O . SER A 1 553 ? -28.305 9.390 36.718 1.00 64.62 553 SER A O 1
ATOM 4431 N N . THR A 1 554 ? -28.534 7.853 35.094 1.00 59.88 554 THR A N 1
ATOM 4432 C CA . THR A 1 554 ? -28.473 8.763 33.937 1.00 59.88 554 THR A CA 1
ATOM 4433 C C . THR A 1 554 ? -29.337 8.230 32.791 1.00 59.88 554 THR A C 1
ATOM 4435 O O . THR A 1 554 ? -29.436 7.020 32.604 1.00 59.88 554 THR A O 1
ATOM 4438 N N . ASP A 1 555 ? -30.006 9.111 32.044 1.00 59.09 555 ASP A N 1
ATOM 4439 C CA . ASP A 1 555 ? -30.858 8.763 30.888 1.00 59.09 555 ASP A CA 1
ATOM 4440 C C . ASP A 1 555 ? -31.898 7.648 31.144 1.00 59.09 555 ASP A C 1
ATOM 4442 O O . ASP A 1 555 ? -32.237 6.851 30.265 1.00 59.09 555 ASP A O 1
ATOM 4446 N N . GLY A 1 556 ? -32.420 7.583 32.375 1.00 59.09 556 GLY A N 1
ATOM 4447 C CA . GLY A 1 556 ? -33.383 6.561 32.802 1.00 59.09 556 GLY A CA 1
ATOM 4448 C C . GLY A 1 556 ? -32.770 5.188 33.097 1.00 59.09 556 GLY A C 1
ATOM 4449 O O . GLY A 1 556 ? -33.517 4.228 33.265 1.00 59.09 556 GLY A O 1
ATOM 4450 N N . PHE A 1 557 ? -31.441 5.084 33.164 1.00 62.81 557 PHE A N 1
ATOM 4451 C CA . PHE A 1 557 ? -30.704 3.888 33.562 1.00 62.81 557 PHE A CA 1
ATOM 4452 C C . PHE A 1 557 ? -29.931 4.130 34.859 1.00 62.81 557 PHE A C 1
ATOM 4454 O O . PHE A 1 557 ? -29.209 5.111 34.990 1.00 62.81 557 PHE A O 1
ATOM 4461 N N . THR A 1 558 ? -30.037 3.204 35.800 1.00 68.50 558 THR A N 1
ATOM 4462 C CA . THR A 1 558 ? -29.132 3.017 36.926 1.00 68.50 558 THR A CA 1
ATOM 4463 C C . THR A 1 558 ? -27.896 2.257 36.458 1.00 68.50 558 THR A C 1
ATOM 4465 O O . THR A 1 558 ? -27.971 1.124 35.980 1.00 68.50 558 THR A O 1
ATOM 4468 N N . LEU A 1 559 ? -26.742 2.894 36.605 1.00 69.69 559 LEU A N 1
ATOM 4469 C CA . LEU A 1 559 ? -25.429 2.349 36.303 1.00 69.69 559 LEU A CA 1
ATOM 4470 C C . LEU A 1 559 ? -24.760 1.885 37.595 1.00 69.69 559 LEU A C 1
ATOM 4472 O O . LEU A 1 559 ? -24.858 2.558 38.621 1.00 69.69 559 LEU A O 1
ATOM 4476 N N . TRP A 1 560 ? -24.054 0.760 37.548 1.00 71.50 560 TRP A N 1
ATOM 4477 C CA . TRP A 1 560 ? -23.170 0.308 38.626 1.00 71.50 560 TRP A CA 1
ATOM 4478 C C . TRP A 1 560 ? -21.947 -0.395 38.045 1.00 71.50 560 TRP A C 1
ATOM 4480 O O . TRP A 1 560 ? -21.923 -0.785 36.874 1.00 71.50 560 TRP A O 1
ATOM 4490 N N . LEU A 1 561 ? -20.909 -0.540 38.864 1.00 66.56 561 LEU A N 1
ATOM 4491 C CA . LEU A 1 561 ? -19.742 -1.334 38.512 1.00 66.56 561 LEU A CA 1
ATOM 4492 C C . LEU A 1 561 ? -19.856 -2.732 39.105 1.00 66.56 561 LEU A C 1
ATOM 4494 O O . LEU A 1 561 ? -19.976 -2.896 40.315 1.00 66.56 561 LEU A O 1
ATOM 4498 N N . GLU A 1 562 ? -19.739 -3.744 38.253 1.00 59.62 562 GLU A N 1
ATOM 4499 C CA . GLU A 1 562 ? -19.614 -5.139 38.666 1.00 59.62 562 GLU A CA 1
ATOM 4500 C C . GLU A 1 562 ? -18.371 -5.730 37.999 1.00 59.62 562 GLU A C 1
ATOM 4502 O O . GLU A 1 562 ? -18.232 -5.684 36.776 1.00 59.62 562 GLU A O 1
ATOM 4507 N N . ASN A 1 563 ? -17.422 -6.225 38.801 1.00 57.94 563 ASN A N 1
ATOM 4508 C CA . ASN A 1 563 ? -16.120 -6.719 38.328 1.00 57.94 563 ASN A CA 1
ATOM 4509 C C . ASN A 1 563 ? -15.361 -5.716 37.425 1.00 57.94 563 ASN A C 1
ATOM 4511 O O . ASN A 1 563 ? -14.720 -6.095 36.445 1.00 57.94 563 ASN A O 1
ATOM 4515 N N . GLY A 1 564 ? -15.467 -4.412 37.716 1.00 59.53 564 GLY A N 1
ATOM 4516 C CA . GLY A 1 564 ? -14.832 -3.350 36.922 1.00 59.53 564 GLY A CA 1
ATOM 4517 C C . GLY A 1 564 ? -15.457 -3.123 35.536 1.00 59.53 564 GLY A C 1
ATOM 4518 O O . GLY A 1 564 ? -14.865 -2.432 34.699 1.00 59.53 564 GLY A O 1
ATOM 4519 N N . GLN A 1 565 ? -16.633 -3.699 35.265 1.00 61.47 565 GLN A N 1
ATOM 4520 C CA . GLN A 1 565 ? -17.439 -3.445 34.071 1.00 61.47 565 GLN A CA 1
ATOM 4521 C C . GLN A 1 565 ? -18.663 -2.598 34.413 1.00 61.47 565 GLN A C 1
ATOM 4523 O O . GLN A 1 565 ? -19.299 -2.804 35.445 1.00 61.47 565 GLN A O 1
ATOM 4528 N N . VAL A 1 566 ? -18.991 -1.664 33.519 1.00 67.06 566 VAL A N 1
ATOM 4529 C CA . VAL A 1 566 ? -20.205 -0.850 33.623 1.00 67.06 566 VAL A CA 1
ATOM 4530 C C . VAL A 1 566 ? -21.398 -1.726 33.290 1.00 67.06 566 VAL A C 1
ATOM 4532 O O . VAL A 1 566 ? -21.517 -2.216 32.167 1.00 67.06 566 VAL A O 1
ATOM 4535 N N . GLN A 1 567 ? -22.275 -1.889 34.267 1.00 66.50 567 GLN A N 1
ATOM 4536 C CA . GLN A 1 567 ? -23.598 -2.452 34.084 1.00 66.50 567 GLN A CA 1
ATOM 4537 C C . GLN A 1 567 ? -24.614 -1.320 34.005 1.00 66.50 567 GLN A C 1
ATOM 4539 O O . GLN A 1 567 ? -24.415 -0.255 34.592 1.00 66.50 567 GLN A O 1
ATOM 4544 N N . SER A 1 568 ? -25.692 -1.553 33.265 1.00 65.06 568 SER A N 1
ATOM 4545 C CA . SER A 1 568 ? -26.821 -0.636 33.202 1.00 65.06 568 SER A CA 1
ATOM 4546 C C . SER A 1 568 ? -28.123 -1.410 33.355 1.00 65.06 568 SER A C 1
ATOM 4548 O O . SER A 1 568 ? -28.281 -2.502 32.813 1.00 65.06 568 SER A O 1
ATOM 4550 N N . SER A 1 569 ? -29.052 -0.848 34.116 1.00 59.47 569 SER A N 1
ATOM 4551 C CA . SER A 1 569 ? -30.421 -1.338 34.287 1.00 59.47 569 SER A CA 1
ATOM 4552 C C . SER A 1 569 ? -31.343 -0.139 34.377 1.00 59.47 569 SER A C 1
ATOM 4554 O O . SER A 1 569 ? -30.902 0.936 34.745 1.00 59.47 569 SER A O 1
ATOM 4556 N N . ARG A 1 570 ? -32.630 -0.289 34.082 1.00 54.78 570 ARG A N 1
ATOM 4557 C CA . ARG A 1 570 ? -33.619 0.758 34.382 1.00 54.78 570 ARG A CA 1
ATOM 4558 C C . 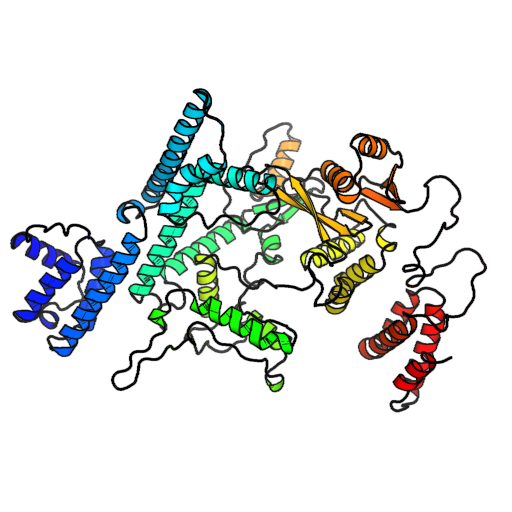ARG A 1 570 ? -34.201 0.662 35.804 1.00 54.78 570 ARG A C 1
ATOM 4560 O O . ARG A 1 570 ? -35.001 1.512 36.169 1.00 54.78 570 ARG A O 1
ATOM 4567 N N . ALA A 1 571 ? -33.799 -0.336 36.600 1.00 48.81 571 ALA A N 1
ATOM 4568 C CA . ALA A 1 571 ? -34.297 -0.577 37.962 1.00 48.81 571 ALA A CA 1
ATOM 4569 C C . ALA A 1 571 ? -33.251 -0.245 39.054 1.00 48.81 571 ALA A C 1
ATOM 4571 O O . ALA A 1 571 ? -32.047 -0.378 38.819 1.00 48.81 571 ALA A O 1
ATOM 4572 N N . ASP A 1 572 ? -33.712 0.206 40.230 1.00 37.34 572 ASP A N 1
ATOM 4573 C CA . ASP A 1 572 ? -32.889 0.582 41.397 1.00 37.34 572 ASP A CA 1
ATOM 4574 C C . ASP A 1 572 ? -32.256 -0.660 42.077 1.00 37.34 572 ASP A C 1
ATOM 4576 O O . ASP A 1 572 ? -32.884 -1.718 42.093 1.00 37.34 572 ASP A O 1
ATOM 4580 N N . PRO A 1 573 ? -31.039 -0.587 42.658 1.00 37.94 573 PRO A N 1
ATOM 4581 C CA . PRO A 1 573 ? -30.306 -1.764 43.131 1.00 37.94 573 PRO A CA 1
ATOM 4582 C C . PRO A 1 573 ? -30.618 -2.168 44.584 1.00 37.94 573 PRO A C 1
ATOM 4584 O O . PRO A 1 573 ? -30.070 -3.158 45.068 1.00 37.94 573 PRO A O 1
ATOM 4587 N N . SER A 1 574 ? -31.462 -1.418 45.302 1.00 38.16 574 SER A N 1
ATOM 4588 C CA . SER A 1 574 ? -31.810 -1.684 46.702 1.00 38.16 574 SER A CA 1
ATOM 4589 C C . SER A 1 574 ? -33.322 -1.751 46.913 1.00 38.16 574 SER A C 1
ATOM 4591 O O . SER A 1 574 ? -33.967 -0.718 47.083 1.00 38.16 574 SER A O 1
ATOM 4593 N N . GLY A 1 575 ? -33.862 -2.965 46.988 1.00 29.89 575 GLY A N 1
ATOM 4594 C CA . GLY A 1 575 ? -35.207 -3.215 47.503 1.00 29.89 575 GLY A CA 1
ATOM 4595 C C . GLY A 1 575 ? -36.102 -3.958 46.525 1.00 29.89 575 GLY A C 1
ATOM 4596 O O . GLY A 1 575 ? -36.497 -3.391 45.518 1.00 29.89 575 GLY A O 1
ATOM 4597 N N . ASP A 1 576 ? -36.431 -5.189 46.924 1.00 29.70 576 ASP A N 1
ATOM 4598 C CA . ASP A 1 576 ? -37.505 -6.055 46.430 1.00 29.70 576 ASP A CA 1
ATOM 4599 C C . ASP A 1 576 ? -37.478 -6.368 44.925 1.00 29.70 576 ASP A C 1
ATOM 4601 O O . ASP A 1 576 ? -37.708 -5.509 44.076 1.00 29.70 576 ASP A O 1
ATOM 4605 N N . ASP A 1 577 ? -37.212 -7.641 44.609 1.00 36.56 577 ASP A N 1
ATOM 4606 C CA . ASP A 1 577 ? -37.156 -8.223 43.261 1.00 36.56 577 ASP A CA 1
ATOM 4607 C C . ASP A 1 577 ? -38.556 -8.257 42.598 1.00 36.56 577 ASP A C 1
ATOM 4609 O O . ASP A 1 577 ? -39.102 -9.312 42.277 1.00 36.56 577 ASP A O 1
ATOM 4613 N N . GLY A 1 578 ? -39.162 -7.085 42.408 1.00 29.00 578 GLY A N 1
ATOM 4614 C CA . GLY A 1 578 ? -40.406 -6.853 41.682 1.00 29.00 578 GLY A CA 1
ATOM 4615 C C . GLY A 1 578 ? -40.119 -6.174 40.334 1.00 29.00 578 GLY A C 1
ATOM 4616 O O . GLY A 1 578 ? -39.431 -5.151 40.297 1.00 29.00 578 GLY A O 1
ATOM 4617 N N . PRO A 1 579 ? -40.613 -6.700 39.197 1.00 31.11 579 PRO A N 1
ATOM 4618 C CA . PRO A 1 579 ? -40.178 -6.256 37.878 1.00 31.11 579 PRO A CA 1
ATOM 4619 C C . PRO A 1 579 ? -40.852 -4.934 37.475 1.00 31.11 579 PRO A C 1
ATOM 4621 O O . PRO A 1 579 ? -41.940 -4.916 36.899 1.00 31.11 579 PRO A O 1
ATOM 4624 N N . LEU A 1 580 ? -40.178 -3.808 37.731 1.00 29.34 580 LEU A N 1
ATOM 4625 C CA . LEU A 1 580 ? -40.559 -2.491 37.214 1.00 29.34 580 LEU A CA 1
ATOM 4626 C C . LEU A 1 580 ? -40.319 -2.390 35.690 1.00 29.34 580 LEU A C 1
ATOM 4628 O O . LEU A 1 580 ? -39.188 -2.294 35.222 1.00 29.34 580 LEU A O 1
ATOM 4632 N N . ILE A 1 581 ? -41.440 -2.409 34.957 1.00 29.03 581 ILE A N 1
ATOM 4633 C CA . ILE A 1 581 ? -41.819 -1.544 33.816 1.00 29.03 581 ILE A CA 1
ATOM 4634 C C . ILE A 1 581 ? -40.791 -1.484 32.664 1.00 29.03 581 ILE A C 1
ATOM 4636 O O . ILE A 1 581 ? -39.875 -0.667 32.625 1.00 29.03 581 ILE A O 1
ATOM 4640 N N . GLU A 1 582 ? -40.821 -2.486 31.782 1.00 31.25 582 GLU A N 1
ATOM 4641 C CA . GLU A 1 582 ? -41.540 -2.491 30.484 1.00 31.25 582 GLU A CA 1
ATOM 4642 C C . GLU A 1 582 ? -40.816 -1.763 29.347 1.00 31.25 582 GLU A C 1
ATOM 4644 O O . GLU A 1 582 ? -41.076 -0.621 28.985 1.00 31.25 582 GLU A O 1
ATOM 4649 N N . LEU A 1 583 ? -39.886 -2.505 28.743 1.00 33.56 583 LEU A N 1
ATOM 4650 C CA . LEU A 1 583 ? -39.450 -2.321 27.367 1.00 33.56 583 LEU A CA 1
ATOM 4651 C C . LEU A 1 583 ? -40.366 -3.180 26.482 1.00 33.56 583 LEU A C 1
ATOM 4653 O O . LEU A 1 583 ? -40.139 -4.383 26.347 1.00 33.56 583 LEU A O 1
ATOM 4657 N N . GLU A 1 584 ? -41.372 -2.539 25.888 1.00 31.88 584 GLU A N 1
ATOM 4658 C CA . GLU A 1 584 ? -42.419 -3.082 24.996 1.00 31.88 584 GLU A CA 1
ATOM 4659 C C . GLU A 1 584 ? -41.897 -3.916 23.808 1.00 31.88 584 GLU A C 1
ATOM 4661 O O . GLU A 1 584 ? -42.645 -4.668 23.203 1.00 31.88 584 GLU A O 1
ATOM 4666 N N . TRP A 1 585 ? -40.599 -3.870 23.500 1.00 36.47 585 TRP A N 1
ATOM 4667 C CA . TRP A 1 585 ? -39.987 -4.676 22.434 1.00 36.47 585 TRP A CA 1
ATOM 4668 C C . TRP A 1 585 ? -39.226 -5.921 22.937 1.00 36.47 585 TRP A C 1
ATOM 4670 O O . TRP A 1 585 ? -38.858 -6.777 22.140 1.00 36.47 585 TRP A O 1
ATOM 4680 N N . LEU A 1 586 ? -38.960 -6.031 24.250 1.00 31.17 586 LEU A N 1
ATOM 4681 C CA . LEU A 1 586 ? -38.276 -7.181 24.870 1.00 31.17 586 LEU A CA 1
ATOM 4682 C C . LEU A 1 586 ? -39.262 -8.170 25.516 1.00 31.17 586 LEU A C 1
ATOM 4684 O O . LEU A 1 586 ? -39.008 -9.374 25.500 1.00 31.17 586 LEU A O 1
ATOM 4688 N N . ARG A 1 587 ? -40.399 -7.678 26.043 1.00 32.34 587 ARG A N 1
ATOM 4689 C CA . ARG A 1 587 ? -41.524 -8.514 26.519 1.00 32.34 587 ARG A CA 1
ATOM 4690 C C . ARG A 1 587 ? -42.225 -9.262 25.367 1.00 32.34 587 ARG A C 1
ATOM 4692 O O . ARG A 1 587 ? -42.698 -10.367 25.592 1.00 32.34 587 ARG A O 1
ATOM 4699 N N . ALA A 1 588 ? -42.150 -8.728 24.142 1.00 34.53 588 ALA A N 1
ATOM 4700 C CA . ALA A 1 588 ? -42.586 -9.354 22.884 1.00 34.53 588 ALA A CA 1
ATOM 4701 C C . ALA A 1 588 ? -41.619 -10.420 22.316 1.00 34.53 588 ALA A C 1
ATOM 4703 O O . ALA A 1 588 ? -41.931 -11.078 21.332 1.00 34.53 588 ALA A O 1
ATOM 4704 N N . MET A 1 589 ? -40.425 -10.596 22.903 1.00 30.77 589 MET A N 1
ATOM 4705 C CA . MET A 1 589 ? -39.411 -11.523 22.374 1.00 30.77 589 MET A CA 1
ATOM 4706 C C . MET A 1 589 ? -38.987 -12.617 23.356 1.00 30.77 589 MET A C 1
ATOM 4708 O O . MET A 1 589 ? -38.637 -13.700 22.897 1.00 30.77 589 MET A O 1
ATOM 4712 N N . VAL A 1 590 ? -38.974 -12.371 24.680 1.00 30.77 590 VAL A N 1
ATOM 4713 C CA . VAL A 1 590 ? -38.495 -13.361 25.672 1.00 30.77 590 VAL A CA 1
ATOM 4714 C C . VAL A 1 590 ? -39.192 -13.250 27.058 1.00 30.77 590 VAL A C 1
ATOM 4716 O O . VAL A 1 590 ? -38.557 -12.966 28.065 1.00 30.77 590 VAL A O 1
ATOM 4719 N N . GLY A 1 591 ? -40.504 -13.483 27.168 1.00 32.56 591 GLY A N 1
ATOM 4720 C CA . GLY A 1 591 ? -41.183 -13.848 28.433 1.00 32.56 591 GLY A CA 1
ATOM 4721 C C . GLY A 1 591 ? -40.675 -15.109 29.188 1.00 32.56 591 GLY A C 1
ATOM 4722 O O . GLY A 1 591 ? -40.960 -16.250 28.825 1.00 32.56 591 GLY A O 1
ATOM 4723 N N . ALA A 1 592 ? -40.028 -14.921 30.341 1.00 27.97 592 ALA A N 1
ATOM 4724 C CA . ALA A 1 592 ? -40.015 -15.915 31.425 1.00 27.97 592 ALA A CA 1
ATOM 4725 C C . ALA A 1 592 ? -40.661 -15.304 32.692 1.00 27.97 592 ALA A C 1
ATOM 4727 O O . ALA A 1 592 ? -40.425 -14.121 32.949 1.00 27.97 592 ALA A O 1
ATOM 4728 N N . PRO A 1 593 ? -41.481 -16.051 33.464 1.00 31.06 593 PRO A N 1
ATOM 4729 C CA . PRO A 1 593 ? -42.379 -15.475 34.465 1.00 31.06 593 PRO A CA 1
ATOM 4730 C C . PRO A 1 593 ? -41.793 -15.435 35.883 1.00 31.06 593 PRO A C 1
ATOM 4732 O O . PRO A 1 593 ? -40.923 -16.228 36.245 1.00 31.06 593 PRO A O 1
ATOM 4735 N N . GLY A 1 594 ? -42.398 -14.591 36.714 1.00 31.52 594 GLY A N 1
ATOM 4736 C CA . GLY A 1 594 ? -42.621 -14.839 38.136 1.00 31.52 594 GLY A CA 1
ATOM 4737 C C . GLY A 1 594 ? -43.505 -13.736 38.729 1.00 31.52 594 GLY A C 1
ATOM 4738 O O . GLY A 1 594 ? -43.497 -12.626 38.199 1.00 31.52 594 GLY A O 1
ATOM 4739 N N . PRO A 1 595 ? -44.162 -13.979 39.869 1.00 35.09 595 PRO A N 1
ATOM 4740 C CA . PRO A 1 595 ? -45.183 -14.991 40.124 1.00 35.09 595 PRO A CA 1
ATOM 4741 C C . PRO A 1 595 ? -46.577 -14.511 39.660 1.00 35.09 595 PRO A C 1
ATOM 4743 O O . PRO A 1 595 ? -46.877 -13.332 39.765 1.00 35.09 595 PRO A O 1
ATOM 4746 N N . ASP A 1 596 ? -47.386 -15.451 39.172 1.00 43.94 596 ASP A N 1
ATOM 4747 C CA . ASP A 1 596 ? -48.847 -15.419 38.990 1.00 43.94 596 ASP A CA 1
ATOM 4748 C C . ASP A 1 596 ? -49.547 -14.176 38.374 1.00 43.94 596 ASP A C 1
ATOM 4750 O O . ASP A 1 596 ? -49.455 -13.048 38.842 1.00 43.94 596 ASP A O 1
ATOM 4754 N N . GLU A 1 597 ? -50.366 -14.484 37.354 1.00 44.03 597 GLU A N 1
ATOM 4755 C CA . GLU A 1 597 ? -51.392 -13.667 36.668 1.00 44.03 597 GLU A CA 1
ATOM 4756 C C . GLU A 1 597 ? -50.965 -12.835 35.434 1.00 44.03 597 GLU A C 1
ATOM 4758 O O . GLU A 1 597 ? -50.975 -11.606 35.440 1.00 44.03 597 GLU A O 1
ATOM 4763 N N . GLN A 1 598 ? -50.708 -13.502 34.293 1.00 40.28 598 GLN A N 1
ATOM 4764 C CA . GLN A 1 598 ? -50.893 -12.893 32.961 1.00 40.28 598 GLN A CA 1
ATOM 4765 C C . GLN A 1 598 ? -51.318 -13.929 31.900 1.00 40.28 598 GLN A C 1
ATOM 4767 O O . GLN A 1 598 ? -50.827 -15.052 31.889 1.00 40.28 598 GLN A O 1
ATOM 4772 N N . SER A 1 599 ? -52.280 -13.521 31.065 1.00 44.34 599 SER A N 1
ATOM 4773 C CA . SER A 1 599 ? -53.144 -14.312 30.165 1.00 44.34 599 SER A CA 1
ATOM 4774 C C . SER A 1 599 ? -52.440 -15.320 29.236 1.00 44.34 599 SER A C 1
ATOM 4776 O O . SER A 1 599 ? -51.452 -14.988 28.589 1.00 44.34 599 SER A O 1
ATOM 4778 N N . ASP A 1 600 ? -53.029 -16.514 29.086 1.00 51.78 600 ASP A N 1
ATOM 4779 C CA . ASP A 1 600 ? -52.526 -17.688 28.337 1.00 51.78 600 ASP A CA 1
ATOM 4780 C C . ASP A 1 600 ? -52.623 -17.602 26.789 1.00 51.78 600 ASP A C 1
ATOM 4782 O O . ASP A 1 600 ? -52.575 -18.626 26.107 1.00 51.78 600 ASP A O 1
ATOM 4786 N N . THR A 1 601 ? -52.782 -16.419 26.190 1.00 51.78 601 THR A N 1
ATOM 4787 C CA . THR A 1 601 ? -53.157 -16.288 24.762 1.00 51.78 601 THR A CA 1
ATOM 4788 C C . THR A 1 601 ? -52.377 -15.194 24.028 1.00 51.78 601 THR A C 1
ATOM 4790 O O . THR A 1 601 ? -52.241 -14.090 24.554 1.00 51.78 601 THR A O 1
ATOM 4793 N N . ILE A 1 602 ? -51.901 -15.485 22.805 1.00 63.72 602 ILE A N 1
ATOM 4794 C CA . ILE A 1 602 ? -51.231 -14.520 21.906 1.00 63.72 602 ILE A CA 1
ATOM 4795 C C . ILE A 1 602 ? -52.272 -13.509 21.374 1.00 63.72 602 ILE A C 1
ATOM 4797 O O . ILE A 1 602 ? -53.320 -13.949 20.898 1.00 63.72 602 ILE A O 1
ATOM 4801 N N . PRO A 1 603 ? -52.032 -12.185 21.457 1.00 63.75 603 PRO A N 1
ATOM 4802 C CA . PRO A 1 603 ? -52.928 -11.171 20.894 1.00 63.75 603 PRO A CA 1
ATOM 4803 C C . PRO A 1 603 ? -53.052 -11.276 19.358 1.00 63.75 603 PRO A C 1
ATOM 4805 O O . PRO A 1 603 ? -52.056 -11.582 18.703 1.00 63.75 603 PRO A O 1
ATOM 4808 N N . PRO A 1 604 ? -54.229 -10.995 18.761 1.00 55.59 604 PRO A N 1
ATOM 4809 C CA . PRO A 1 604 ? -54.447 -11.106 17.308 1.00 55.59 604 PRO A CA 1
ATOM 4810 C C . PRO A 1 604 ? -53.560 -10.189 16.446 1.00 55.59 604 PRO A C 1
ATOM 4812 O O . PRO A 1 604 ? -53.344 -10.455 15.269 1.00 55.59 604 PRO A O 1
ATOM 4815 N N . ASP A 1 605 ? -53.041 -9.107 17.022 1.00 62.28 605 ASP A N 1
ATOM 4816 C CA . ASP A 1 605 ? -52.247 -8.056 16.380 1.00 62.28 605 ASP A CA 1
ATOM 4817 C C . ASP A 1 605 ? -50.725 -8.191 16.611 1.00 62.28 605 ASP A C 1
ATOM 4819 O O . ASP A 1 605 ? -49.965 -7.243 16.406 1.00 62.28 605 ASP A O 1
ATOM 4823 N N . ASP A 1 606 ? -50.254 -9.374 17.017 1.00 71.88 606 ASP A N 1
ATOM 4824 C CA . ASP A 1 606 ? -48.839 -9.638 17.287 1.00 71.88 606 ASP A CA 1
ATOM 4825 C C . ASP A 1 606 ? -47.977 -9.692 16.006 1.00 71.88 606 ASP A C 1
ATOM 4827 O O . ASP A 1 606 ? -48.016 -10.650 15.231 1.00 71.88 606 ASP A O 1
ATOM 4831 N N . GLU A 1 607 ? -47.131 -8.672 15.806 1.00 67.06 607 GLU A N 1
ATOM 4832 C CA . GLU A 1 607 ? -46.231 -8.568 14.642 1.00 67.06 607 GLU A CA 1
ATOM 4833 C C . GLU A 1 607 ? -45.147 -9.671 14.578 1.00 67.06 607 GLU A C 1
ATOM 4835 O O . GLU A 1 607 ? -44.560 -9.911 13.517 1.00 67.06 607 GLU A O 1
ATOM 4840 N N . HIS A 1 608 ? -44.848 -10.351 15.690 1.00 66.56 608 HIS A N 1
ATOM 4841 C CA . HIS A 1 608 ? -43.769 -11.339 15.795 1.00 66.56 608 HIS A CA 1
ATOM 4842 C C . HIS A 1 608 ? -44.266 -12.775 15.587 1.00 66.56 608 HIS A C 1
ATOM 4844 O O . HIS A 1 608 ? -43.501 -13.611 15.097 1.00 66.56 608 HIS A O 1
ATOM 4850 N N . TRP A 1 609 ? -45.532 -13.066 15.900 1.00 79.50 609 TRP A N 1
ATOM 4851 C CA . TRP A 1 609 ? -46.138 -14.394 15.787 1.00 79.50 609 TRP A CA 1
ATOM 4852 C C . TRP A 1 609 ? -46.021 -15.022 14.384 1.00 79.50 609 TRP A C 1
ATOM 4854 O O . TRP A 1 609 ? -45.469 -16.124 14.300 1.00 79.50 609 TRP A O 1
ATOM 4864 N N . PRO A 1 610 ? -46.380 -14.341 13.272 1.00 74.38 610 PRO A N 1
ATOM 4865 C CA . PRO A 1 610 ? -46.172 -14.896 11.932 1.00 74.38 610 PRO A CA 1
ATOM 4866 C C . PRO A 1 610 ? -44.706 -15.236 11.649 1.00 74.38 610 PRO A C 1
ATOM 4868 O O . PRO A 1 610 ? -44.406 -16.256 11.037 1.00 74.38 610 PRO A O 1
ATOM 4871 N N . THR A 1 611 ? -43.773 -14.409 12.129 1.00 73.69 611 THR A N 1
ATOM 4872 C CA . THR A 1 611 ? -42.335 -14.619 11.902 1.00 73.69 611 THR A CA 1
ATOM 4873 C C . THR A 1 611 ? -41.812 -15.825 12.687 1.00 73.69 611 THR A C 1
ATOM 4875 O O . THR A 1 611 ? -41.024 -16.604 12.163 1.00 73.69 611 THR A O 1
ATOM 4878 N N . LEU A 1 612 ? -42.281 -16.034 13.919 1.00 72.00 612 LEU A N 1
ATOM 4879 C CA . LEU A 1 612 ? -41.890 -17.182 14.743 1.00 72.00 612 LEU A CA 1
ATOM 4880 C C . LEU A 1 612 ? -42.452 -18.505 14.208 1.00 72.00 612 LEU A C 1
ATOM 4882 O O . LEU A 1 612 ? -41.759 -19.523 14.256 1.00 72.00 612 LEU A O 1
ATOM 4886 N N . VAL A 1 613 ? -43.674 -18.496 13.667 1.00 75.31 613 VAL A N 1
ATOM 4887 C CA . VAL A 1 613 ? -44.258 -19.651 12.963 1.00 75.31 613 VAL A CA 1
ATOM 4888 C C . VAL A 1 613 ? -43.414 -19.999 11.731 1.00 75.31 613 VAL A C 1
ATOM 4890 O O . VAL A 1 613 ? -43.083 -21.168 11.522 1.00 75.31 613 VAL A O 1
ATOM 4893 N N . MET A 1 614 ? -42.981 -18.987 10.973 1.00 74.12 614 MET A N 1
ATOM 4894 C CA . MET A 1 614 ? -42.083 -19.146 9.823 1.00 74.12 614 MET A CA 1
ATOM 4895 C C . MET A 1 614 ? -40.708 -19.697 10.208 1.00 74.12 614 MET A C 1
ATOM 4897 O O . MET A 1 614 ? -40.232 -20.642 9.581 1.00 74.12 614 MET A O 1
ATOM 4901 N N . ASP A 1 615 ? -40.083 -19.160 11.254 1.00 75.38 615 ASP A N 1
ATOM 4902 C CA . ASP A 1 615 ? -38.788 -19.637 11.743 1.00 75.38 615 ASP A CA 1
ATOM 4903 C C . ASP A 1 615 ? -38.883 -21.086 12.246 1.00 75.38 615 ASP A C 1
ATOM 4905 O O . ASP A 1 615 ? -37.989 -21.892 11.985 1.00 75.38 615 ASP A O 1
ATOM 4909 N N . CYS A 1 616 ? -39.986 -21.450 12.912 1.00 69.69 616 CYS A N 1
ATOM 4910 C CA . CYS A 1 616 ? -40.254 -22.824 13.336 1.00 69.69 616 CYS A CA 1
ATOM 4911 C C . CYS A 1 616 ? -40.386 -23.772 12.136 1.00 69.69 616 CYS A C 1
ATOM 4913 O O . CYS A 1 616 ? -39.789 -24.850 12.134 1.00 69.69 616 CYS A O 1
ATOM 4915 N N . TYR A 1 617 ? -41.104 -23.353 11.090 1.00 76.44 617 TYR A N 1
ATOM 4916 C CA . TYR A 1 617 ? -41.243 -24.102 9.842 1.00 76.44 617 TYR A CA 1
ATOM 4917 C C . TYR A 1 617 ? -39.903 -24.270 9.106 1.00 76.44 617 TYR A C 1
ATOM 4919 O O . TYR A 1 617 ? -39.556 -25.375 8.684 1.00 76.44 617 TYR A O 1
ATOM 4927 N N . GLU A 1 618 ? -39.115 -23.200 8.963 1.00 75.00 618 GLU A N 1
ATOM 4928 C CA . GLU A 1 618 ? -37.804 -23.254 8.303 1.00 75.00 618 GLU A CA 1
ATOM 4929 C C . GLU A 1 618 ? -36.816 -24.128 9.085 1.00 75.00 618 GLU A C 1
ATOM 4931 O O . GLU A 1 618 ? -36.107 -24.947 8.495 1.00 75.00 618 GLU A O 1
ATOM 4936 N N . LEU A 1 619 ? -36.787 -23.998 10.414 1.00 69.31 619 LEU A N 1
ATOM 4937 C CA . LEU A 1 619 ? -35.910 -24.778 11.282 1.00 69.31 619 LEU A CA 1
ATOM 4938 C C . LEU A 1 619 ? -36.300 -26.263 11.294 1.00 69.31 619 LEU A C 1
ATOM 4940 O O . LEU A 1 619 ? -35.412 -27.117 11.288 1.00 69.31 619 LEU A O 1
ATOM 4944 N N . PHE A 1 620 ? -37.597 -26.578 11.250 1.00 74.00 620 PHE A N 1
ATOM 4945 C CA . PHE A 1 620 ? -38.091 -27.952 11.177 1.00 74.00 620 PHE A CA 1
ATOM 4946 C C . PHE A 1 620 ? -37.642 -28.621 9.875 1.00 74.00 620 PHE A C 1
ATOM 4948 O O . PHE A 1 620 ? -37.018 -29.679 9.916 1.00 74.00 620 PHE A O 1
ATOM 4955 N N . ASN A 1 621 ? -37.839 -27.951 8.737 1.00 72.94 621 ASN A N 1
ATOM 4956 C CA . ASN A 1 621 ? -37.426 -28.461 7.427 1.00 72.94 621 ASN A CA 1
ATOM 4957 C C . ASN A 1 621 ? -35.899 -28.565 7.264 1.00 72.94 621 ASN A C 1
ATOM 4959 O O . ASN A 1 621 ? -35.410 -29.445 6.559 1.00 72.94 621 ASN A O 1
ATOM 4963 N N . ALA A 1 622 ? -35.131 -27.659 7.878 1.00 66.88 622 ALA A N 1
ATOM 4964 C CA . ALA A 1 622 ? -33.677 -27.619 7.720 1.00 66.88 622 ALA A CA 1
ATOM 4965 C C . ALA A 1 622 ? -32.924 -28.534 8.697 1.00 66.88 622 ALA A C 1
ATOM 4967 O O . ALA A 1 622 ? -31.896 -29.111 8.338 1.00 66.88 622 ALA A O 1
ATOM 4968 N N . CYS A 1 623 ? -33.397 -28.628 9.941 1.00 71.00 623 CYS A N 1
ATOM 4969 C CA . CYS A 1 623 ? -32.657 -29.220 11.057 1.00 71.00 623 CYS A CA 1
ATOM 4970 C C . CYS A 1 623 ? -33.416 -30.355 11.765 1.00 71.00 623 CYS A C 1
ATOM 4972 O O . CYS A 1 623 ? -32.839 -31.016 12.632 1.00 71.00 623 CYS A O 1
ATOM 4974 N N . GLY A 1 624 ? -34.679 -30.595 11.407 1.00 66.50 624 GLY A N 1
ATOM 4975 C CA . GLY A 1 624 ? -35.513 -31.656 11.962 1.00 66.50 624 GLY A CA 1
ATOM 4976 C C . GLY A 1 624 ? -36.096 -31.354 13.347 1.00 66.50 624 GLY A C 1
ATOM 4977 O O . GLY A 1 624 ? -35.707 -30.415 14.051 1.00 66.50 624 GLY A O 1
ATOM 4978 N N . PHE A 1 625 ? -37.035 -32.207 13.759 1.00 66.56 625 PHE A N 1
ATOM 4979 C CA . PHE A 1 625 ? -37.858 -32.058 14.964 1.00 66.56 625 PHE A CA 1
ATOM 4980 C C . PHE A 1 625 ? -37.057 -31.759 16.242 1.00 66.56 625 PHE A C 1
ATOM 4982 O O . PHE A 1 625 ? -37.379 -30.823 16.969 1.00 66.56 625 PHE A O 1
ATOM 4989 N N . THR A 1 626 ? -35.972 -32.492 16.513 1.00 63.31 626 THR A N 1
ATOM 4990 C CA . THR A 1 626 ? -35.191 -32.348 17.759 1.00 63.31 626 THR A CA 1
ATOM 4991 C C . THR A 1 626 ? -34.511 -30.982 17.890 1.00 63.31 626 THR A C 1
ATOM 4993 O O . THR A 1 626 ? -34.427 -30.438 18.993 1.00 63.31 626 THR A O 1
ATOM 4996 N N . ALA A 1 627 ? -34.041 -30.401 16.783 1.00 62.84 627 ALA A N 1
ATOM 4997 C CA . ALA A 1 627 ? -33.453 -29.063 16.783 1.00 62.84 627 ALA A CA 1
ATOM 4998 C C . ALA A 1 627 ? -34.530 -27.991 17.006 1.00 62.84 627 ALA A C 1
ATOM 5000 O O . ALA A 1 627 ? -34.321 -27.063 17.792 1.00 62.84 627 ALA A O 1
ATOM 5001 N N . CYS A 1 628 ? -35.706 -28.173 16.397 1.00 62.28 628 CYS A N 1
ATOM 5002 C CA . CYS A 1 628 ? -36.880 -27.349 16.671 1.00 62.28 628 CYS A CA 1
ATOM 5003 C C . CYS A 1 628 ? -37.297 -27.410 18.139 1.00 62.28 628 CYS A C 1
ATOM 5005 O O . CYS A 1 628 ? -37.483 -26.366 18.750 1.00 62.28 628 CYS A O 1
ATOM 5007 N N . GLN A 1 629 ? -37.351 -28.594 18.751 1.00 65.38 629 GLN A N 1
ATOM 5008 C CA . GLN A 1 629 ? -37.678 -28.737 20.173 1.00 65.38 629 GLN A CA 1
ATOM 5009 C C . GLN A 1 629 ? -36.732 -27.949 21.083 1.00 65.38 629 GLN A C 1
ATOM 5011 O O . GLN A 1 629 ? -37.180 -27.286 22.016 1.00 65.38 629 GLN A O 1
ATOM 5016 N N . GLN A 1 630 ? -35.423 -28.007 20.823 1.00 62.03 630 GLN A N 1
ATOM 5017 C CA . GLN A 1 630 ? -34.428 -27.276 21.613 1.00 62.03 630 GLN A CA 1
ATOM 5018 C C . GLN A 1 630 ? -34.566 -25.761 21.442 1.00 62.03 630 GLN A C 1
ATOM 5020 O O . GLN A 1 630 ? -34.416 -25.016 22.410 1.00 62.03 630 GLN A O 1
ATOM 5025 N N . TRP A 1 631 ? -34.890 -25.309 20.230 1.00 76.50 631 TRP A N 1
ATOM 5026 C CA . TRP A 1 631 ? -35.155 -23.904 19.944 1.00 76.50 631 TRP A CA 1
ATOM 5027 C C . TRP A 1 631 ? -36.456 -23.414 2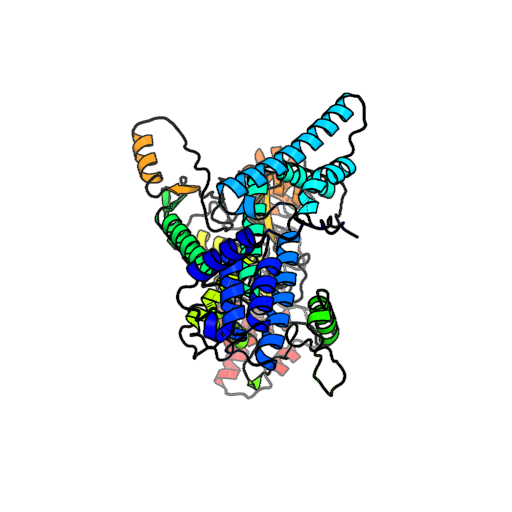0.594 1.00 76.50 631 TRP A C 1
ATOM 5029 O O . TRP A 1 631 ? -36.428 -22.369 21.242 1.00 76.50 631 TRP A O 1
ATOM 5039 N N . ILE A 1 632 ? -37.552 -24.183 20.515 1.00 65.12 632 ILE A N 1
ATOM 5040 C CA . ILE A 1 632 ? -38.840 -23.882 21.169 1.00 65.12 632 ILE A CA 1
ATOM 5041 C C . ILE A 1 632 ? -38.680 -23.874 22.692 1.00 65.12 632 ILE A C 1
ATOM 5043 O O . ILE A 1 632 ? -39.205 -22.992 23.364 1.00 65.12 632 ILE A O 1
ATOM 5047 N N . ALA A 1 633 ? -37.906 -24.803 23.260 1.00 61.31 633 ALA A N 1
ATOM 5048 C CA . ALA A 1 633 ? -37.641 -24.854 24.698 1.00 61.31 633 ALA A CA 1
ATOM 5049 C C . ALA A 1 633 ? -36.909 -23.606 25.226 1.00 61.31 633 ALA A C 1
ATOM 5051 O O . ALA A 1 633 ? -37.044 -23.280 26.406 1.00 61.31 633 ALA A O 1
ATOM 5052 N N . ALA A 1 634 ? -36.164 -22.912 24.361 1.00 61.78 634 ALA A N 1
ATOM 5053 C CA . ALA A 1 634 ? -35.495 -21.652 24.668 1.00 61.78 634 ALA A CA 1
ATOM 5054 C C . ALA A 1 634 ? -36.383 -20.410 24.440 1.00 61.78 634 ALA A C 1
ATOM 5056 O O . ALA A 1 634 ? -35.955 -19.307 24.779 1.00 61.78 634 ALA A O 1
ATOM 5057 N N . GLN A 1 635 ? -37.595 -20.574 23.890 1.00 66.25 635 GLN A N 1
ATOM 5058 C CA . GLN A 1 635 ? -38.546 -19.483 23.678 1.00 66.25 635 GLN A CA 1
ATOM 5059 C C . GLN A 1 635 ? -39.352 -19.158 24.942 1.00 66.25 635 GLN A C 1
ATOM 5061 O O . GLN A 1 635 ? -39.564 -20.015 25.808 1.00 66.25 635 GLN A O 1
ATOM 5066 N N . PRO A 1 636 ? -39.855 -17.925 25.044 1.00 61.84 636 PRO A N 1
ATOM 5067 C CA . PRO A 1 636 ? -40.751 -17.518 26.124 1.00 61.84 636 PRO A CA 1
ATOM 5068 C C . PRO A 1 636 ? -42.218 -17.957 26.023 1.00 61.84 636 PRO A C 1
ATOM 5070 O O . PRO A 1 636 ? -42.714 -18.204 24.932 1.00 61.84 636 PRO A O 1
ATOM 5073 N N . ASN A 1 637 ? -42.973 -17.932 27.131 1.00 50.09 637 ASN A N 1
ATOM 5074 C CA . ASN A 1 637 ? -44.452 -17.987 27.094 1.00 50.09 637 ASN A CA 1
ATOM 5075 C C . ASN A 1 637 ? -45.054 -16.610 26.700 1.00 50.09 637 ASN A C 1
ATOM 5077 O O . ASN A 1 637 ? -44.460 -15.601 27.084 1.00 50.09 637 ASN A O 1
ATOM 5081 N N . PRO A 1 638 ? -46.217 -16.538 26.004 1.00 58.00 638 PRO A N 1
ATOM 5082 C CA . PRO A 1 638 ? -47.072 -17.642 25.530 1.00 58.00 638 PRO A CA 1
ATOM 5083 C C . PRO A 1 638 ? -46.614 -18.297 24.207 1.00 58.00 638 PRO A C 1
ATOM 5085 O O . PRO A 1 638 ? -47.072 -19.393 23.888 1.00 58.00 638 PRO A O 1
ATOM 5088 N N . TYR A 1 639 ? -45.657 -17.703 23.481 1.00 68.62 639 TYR A N 1
ATOM 5089 C CA . TYR A 1 639 ? -45.174 -18.193 22.177 1.00 68.62 639 TYR A CA 1
ATOM 5090 C C . TYR A 1 639 ? -44.660 -19.629 22.206 1.00 68.62 639 TYR A C 1
ATOM 5092 O O . TYR A 1 639 ? -44.960 -20.405 21.313 1.00 68.62 639 TYR A O 1
ATOM 5100 N N . ARG A 1 640 ? -43.926 -20.024 23.248 1.00 70.50 640 ARG A N 1
ATOM 5101 C CA . ARG A 1 640 ? -43.450 -21.396 23.443 1.00 70.50 640 ARG A CA 1
ATOM 5102 C C . ARG A 1 640 ? -44.605 -22.394 23.423 1.00 70.50 640 ARG A C 1
ATOM 5104 O O . ARG A 1 640 ? -44.481 -23.432 22.785 1.00 70.50 640 ARG A O 1
ATOM 5111 N N . CYS A 1 641 ? -45.710 -22.097 24.110 1.00 61.28 641 CYS A N 1
ATOM 5112 C CA . CYS A 1 641 ? -46.870 -22.987 24.186 1.00 61.28 641 CYS A CA 1
ATOM 5113 C C . CYS A 1 641 ? -47.547 -23.159 22.821 1.00 61.28 641 CYS A C 1
ATOM 5115 O O . CYS A 1 641 ? -47.868 -24.284 22.443 1.00 61.28 641 CYS A O 1
ATOM 5117 N N . GLU A 1 642 ? -47.715 -22.075 22.063 1.00 68.56 642 GLU A N 1
ATOM 5118 C CA . GLU A 1 642 ? -48.313 -22.144 20.725 1.00 68.56 642 GLU A CA 1
ATOM 5119 C C . GLU A 1 642 ? -47.336 -22.709 19.681 1.00 68.56 642 GLU A C 1
ATOM 5121 O O . GLU A 1 642 ? -47.738 -23.496 18.831 1.00 68.56 642 GLU A O 1
ATOM 5126 N N . LEU A 1 643 ? -46.033 -22.432 19.785 1.00 69.81 643 LEU A N 1
ATOM 5127 C CA . LEU A 1 643 ? -45.001 -23.041 18.937 1.00 69.81 643 LEU A CA 1
ATOM 5128 C C . LEU A 1 643 ? -44.912 -24.553 19.147 1.00 69.81 643 LEU A C 1
ATOM 5130 O O . LEU A 1 643 ? -44.676 -25.279 18.187 1.00 69.81 643 LEU A O 1
ATOM 5134 N N . TRP A 1 644 ? -45.153 -25.056 20.363 1.00 68.31 644 TRP A N 1
ATOM 5135 C CA . TRP A 1 644 ? -45.311 -26.496 20.585 1.00 68.31 644 TRP A CA 1
ATOM 5136 C C . TRP A 1 644 ? -46.507 -27.071 19.818 1.00 68.31 644 TRP A C 1
ATOM 5138 O O . TRP A 1 644 ? -46.398 -28.177 19.295 1.00 68.31 644 TRP A O 1
ATOM 5148 N N . ARG A 1 645 ? -47.617 -26.328 19.694 1.00 65.44 645 ARG A N 1
ATOM 5149 C CA . ARG A 1 645 ? -48.767 -26.741 18.868 1.00 65.44 645 ARG A CA 1
ATOM 5150 C C . ARG A 1 645 ? -48.457 -26.665 17.374 1.00 65.44 645 ARG A C 1
ATOM 5152 O O . ARG A 1 645 ? -48.851 -27.564 16.642 1.00 65.44 645 ARG A O 1
ATOM 5159 N N . VAL A 1 646 ? -47.726 -25.644 16.927 1.00 70.88 646 VAL A N 1
ATOM 5160 C CA . VAL A 1 646 ? -47.245 -25.525 15.539 1.00 70.88 646 VAL A CA 1
ATOM 5161 C C . VAL A 1 646 ? -46.304 -26.682 15.199 1.00 70.88 646 VAL A C 1
ATOM 5163 O O . VAL A 1 646 ? -46.484 -27.327 14.171 1.00 70.88 646 VAL A O 1
ATOM 5166 N N . LEU A 1 647 ? -45.358 -27.012 16.081 1.00 73.06 647 LEU A N 1
ATOM 5167 C CA . LEU A 1 647 ? -44.451 -28.144 15.898 1.00 73.06 647 LEU A CA 1
ATOM 5168 C C . LEU A 1 647 ? -45.195 -29.488 15.904 1.00 73.06 647 LEU A C 1
ATOM 5170 O O . LEU A 1 647 ? -44.871 -30.344 15.091 1.00 73.06 647 LEU A O 1
ATOM 5174 N N . ASP A 1 648 ? -46.203 -29.672 16.764 1.00 65.75 648 ASP A N 1
ATOM 5175 C CA . ASP A 1 648 ? -47.059 -30.872 16.764 1.00 65.75 648 ASP A CA 1
ATOM 5176 C C . ASP A 1 648 ? -47.881 -30.979 15.464 1.00 65.75 648 ASP A C 1
ATOM 5178 O O . ASP A 1 648 ? -48.008 -32.062 14.899 1.00 65.75 648 ASP A O 1
ATOM 5182 N N . LYS A 1 649 ? -48.377 -29.860 14.913 1.00 65.38 649 LYS A N 1
ATOM 5183 C CA . LYS A 1 649 ? -49.019 -29.839 13.585 1.00 65.38 649 LYS A CA 1
ATOM 5184 C C . LYS A 1 649 ? -48.034 -30.213 12.468 1.00 65.38 649 LYS A C 1
ATOM 5186 O O . LYS A 1 649 ? -48.401 -30.987 11.587 1.00 65.38 649 LYS A O 1
ATOM 5191 N N . LEU A 1 650 ? -46.802 -29.702 12.513 1.00 69.31 650 LEU A N 1
ATOM 5192 C CA . LEU A 1 650 ? -45.752 -30.005 11.531 1.00 69.31 650 LEU A CA 1
ATOM 5193 C C . LEU A 1 650 ? -45.318 -31.475 11.578 1.00 69.31 650 LEU A C 1
ATOM 5195 O O . LEU A 1 650 ? -45.260 -32.123 10.536 1.00 69.31 650 LEU A O 1
ATOM 5199 N N . ASP A 1 651 ? -45.095 -32.015 12.776 1.00 68.19 651 ASP A N 1
ATOM 5200 C CA . ASP A 1 651 ? -44.728 -33.420 12.993 1.00 68.19 651 ASP A CA 1
ATOM 5201 C C . ASP A 1 651 ? -45.854 -34.372 12.553 1.00 68.19 651 ASP A C 1
ATOM 5203 O O . ASP A 1 651 ? -45.615 -35.349 11.845 1.00 68.19 651 ASP A O 1
ATOM 5207 N N . ARG A 1 652 ? -47.119 -34.049 12.862 1.00 61.22 652 ARG A N 1
ATOM 5208 C CA . ARG A 1 652 ? -48.277 -34.825 12.380 1.00 61.22 652 ARG A CA 1
ATOM 5209 C C . ARG A 1 652 ? -48.436 -34.769 10.862 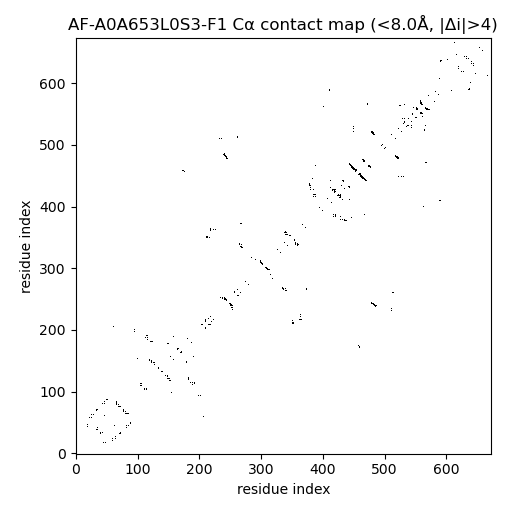1.00 61.22 652 ARG A C 1
ATOM 5211 O O . ARG A 1 652 ? -48.794 -35.779 10.258 1.00 61.22 652 ARG A O 1
ATOM 5218 N N . ALA A 1 653 ? -48.199 -33.615 10.241 1.00 62.91 653 ALA A N 1
ATOM 5219 C CA . ALA A 1 653 ? -48.277 -33.472 8.789 1.00 62.91 653 ALA A CA 1
ATOM 5220 C C . ALA A 1 653 ? -47.181 -34.280 8.072 1.00 62.91 653 ALA A C 1
ATOM 5222 O O . ALA A 1 653 ? -47.471 -34.922 7.062 1.00 62.91 653 ALA A O 1
ATOM 5223 N N . GLU A 1 654 ? -45.962 -34.310 8.623 1.00 65.00 654 GLU A N 1
ATOM 5224 C CA . GLU A 1 654 ? -44.850 -35.129 8.121 1.00 65.00 654 GLU A CA 1
ATOM 5225 C C . GLU A 1 654 ? -45.139 -36.635 8.267 1.00 65.00 654 GLU A C 1
ATOM 5227 O O . GLU A 1 654 ? -44.903 -37.408 7.341 1.00 65.00 654 GLU A O 1
ATOM 5232 N N . GLN A 1 655 ? -45.731 -37.065 9.387 1.00 57.56 655 GLN A N 1
ATOM 5233 C CA . GLN A 1 655 ? -46.056 -38.477 9.640 1.00 57.56 655 GLN A CA 1
ATOM 5234 C C . GLN A 1 655 ? -47.222 -39.022 8.792 1.00 57.56 655 GLN A C 1
ATOM 5236 O O . GLN A 1 655 ? -47.317 -40.236 8.596 1.00 57.56 655 GLN A O 1
ATOM 5241 N N . HIS A 1 656 ? -48.111 -38.157 8.294 1.00 61.12 656 HIS A N 1
ATOM 5242 C CA . HIS A 1 656 ? -49.303 -38.539 7.523 1.00 61.12 656 HIS A CA 1
ATOM 5243 C C . HIS A 1 656 ? -49.224 -38.228 6.014 1.00 61.12 656 HIS A C 1
ATOM 5245 O O . HIS A 1 656 ? -50.212 -38.443 5.312 1.00 61.12 656 HIS A O 1
ATOM 5251 N N . ASP A 1 657 ? -48.066 -37.777 5.514 1.00 56.16 657 ASP A N 1
ATOM 5252 C CA . ASP A 1 657 ? -47.766 -37.524 4.090 1.00 56.16 657 ASP A CA 1
ATOM 5253 C C . ASP A 1 657 ? -48.796 -36.598 3.397 1.00 56.16 657 ASP A C 1
ATOM 5255 O O . ASP A 1 657 ? -49.259 -36.842 2.279 1.00 56.16 657 ASP A O 1
ATOM 5259 N N . VAL A 1 658 ? -49.220 -35.534 4.096 1.00 55.72 658 VAL A N 1
ATOM 5260 C CA . VAL A 1 658 ? -50.245 -34.591 3.609 1.00 55.72 658 VAL A CA 1
ATOM 5261 C C . VAL A 1 658 ? -49.595 -33.504 2.729 1.00 55.72 658 VAL A C 1
ATOM 5263 O O . VAL A 1 658 ? -48.750 -32.751 3.216 1.00 55.72 658 VAL A O 1
ATOM 5266 N N . PRO A 1 659 ? -49.972 -33.353 1.440 1.00 49.59 659 PRO A N 1
ATOM 5267 C CA . PRO A 1 659 ? -49.245 -32.488 0.512 1.00 49.59 659 PRO A CA 1
ATOM 5268 C C . PRO A 1 659 ? -49.702 -31.020 0.548 1.00 49.59 659 PRO A C 1
ATOM 5270 O O . PRO A 1 659 ? -50.721 -30.675 -0.040 1.00 49.59 659 PRO A O 1
ATOM 5273 N N . SER A 1 660 ? -48.872 -30.144 1.127 1.00 49.16 660 SER A N 1
ATOM 5274 C CA . SER A 1 660 ? -48.699 -28.724 0.753 1.00 49.16 660 SER A CA 1
ATOM 5275 C C . SER A 1 660 ? -49.930 -27.784 0.726 1.00 49.16 660 SER A C 1
ATOM 5277 O O . SER A 1 660 ? -50.022 -26.972 -0.200 1.00 49.16 660 SER A O 1
ATOM 5279 N N . PRO A 1 661 ? -50.786 -27.738 1.769 1.00 54.84 661 PRO A N 1
ATOM 5280 C CA . PRO A 1 661 ? -51.465 -26.486 2.102 1.00 54.84 661 PRO A CA 1
ATOM 5281 C C . PRO A 1 661 ? -51.173 -26.049 3.543 1.00 54.84 661 PRO A C 1
ATOM 5283 O O . PRO A 1 661 ? -51.650 -25.004 3.956 1.00 54.84 661 PRO A O 1
ATOM 5286 N N . LEU A 1 662 ? -50.370 -26.811 4.301 1.00 62.69 662 LEU A N 1
ATOM 5287 C CA . LEU A 1 662 ? -50.145 -26.573 5.729 1.00 62.69 662 LEU A CA 1
ATOM 5288 C C . LEU A 1 662 ? -49.478 -25.217 5.991 1.00 62.69 662 LEU A C 1
ATOM 5290 O O . LEU A 1 662 ? -49.725 -24.597 7.014 1.00 62.69 662 LEU A O 1
ATOM 5294 N N . PHE A 1 663 ? -48.649 -24.750 5.054 1.00 59.19 663 PHE A N 1
ATOM 5295 C CA . PHE A 1 663 ? -48.061 -23.415 5.097 1.00 59.19 663 PHE A CA 1
ATOM 5296 C C . PHE A 1 663 ? -49.134 -22.325 4.999 1.00 59.19 663 PHE A C 1
ATOM 5298 O O . PHE A 1 663 ? -49.184 -21.437 5.841 1.00 59.19 663 PHE A O 1
ATOM 5305 N N . ASP A 1 664 ? -50.016 -22.422 4.003 1.00 61.06 664 ASP A N 1
ATOM 5306 C CA . ASP A 1 664 ? -51.102 -21.460 3.805 1.00 61.06 664 ASP A CA 1
ATOM 5307 C C . ASP A 1 664 ? -52.128 -21.544 4.944 1.00 61.06 664 ASP A C 1
ATOM 5309 O O . ASP A 1 664 ? -52.660 -20.523 5.359 1.00 61.06 664 ASP A O 1
ATOM 5313 N N . GLU A 1 665 ? -52.353 -22.736 5.504 1.00 64.88 665 GLU A N 1
ATOM 5314 C CA . GLU A 1 665 ? -53.215 -22.970 6.666 1.00 64.88 665 GLU A CA 1
ATOM 5315 C C . GLU A 1 665 ? -52.624 -22.340 7.938 1.00 64.88 665 GLU A C 1
ATOM 5317 O O . GLU A 1 665 ? -53.296 -21.534 8.581 1.00 64.88 665 GLU A O 1
ATOM 5322 N N . LEU A 1 666 ? -51.344 -22.600 8.238 1.00 62.69 666 LEU A N 1
ATOM 5323 C CA . LEU A 1 666 ? -50.616 -21.984 9.355 1.00 62.69 666 LEU A CA 1
ATOM 5324 C C . LEU A 1 666 ? -50.548 -20.461 9.224 1.00 62.69 666 LEU A C 1
ATOM 5326 O O . LEU A 1 666 ? -50.670 -19.766 10.223 1.00 62.69 666 LEU A O 1
ATOM 5330 N N . MET A 1 667 ? -50.385 -19.933 8.009 1.00 60.12 667 MET A N 1
ATOM 5331 C CA . MET A 1 667 ? -50.350 -18.488 7.770 1.00 60.12 667 MET A CA 1
ATOM 5332 C C . MET A 1 667 ? -51.749 -17.855 7.730 1.00 60.12 667 MET A C 1
ATOM 5334 O O . MET A 1 667 ? -51.877 -16.669 8.028 1.00 60.12 667 MET A O 1
ATOM 5338 N N . SER A 1 668 ? -52.799 -18.621 7.411 1.00 60.28 668 SER A N 1
ATOM 5339 C CA . SER A 1 668 ? -54.197 -18.170 7.481 1.00 60.28 668 SER A CA 1
ATOM 5340 C C . SER A 1 668 ? -54.742 -18.138 8.906 1.00 60.28 668 SER A C 1
ATOM 5342 O O . SER A 1 668 ? -55.512 -17.251 9.223 1.00 60.28 668 SER A O 1
ATOM 5344 N N . GLU A 1 669 ? -54.299 -19.027 9.800 1.00 59.12 669 GLU A N 1
ATOM 5345 C CA . GLU A 1 669 ? -54.629 -18.946 11.235 1.00 59.12 669 GLU A CA 1
ATOM 5346 C C . GLU A 1 669 ? -53.957 -17.744 11.926 1.00 59.12 669 GLU A C 1
ATOM 5348 O O . GLU A 1 669 ? -54.322 -17.374 13.038 1.00 59.12 669 GLU A O 1
ATOM 5353 N N . VAL A 1 670 ? -52.970 -17.137 11.264 1.00 56.03 670 VAL A N 1
ATOM 5354 C CA . VAL A 1 670 ? -52.238 -15.952 11.728 1.00 56.03 670 VAL A CA 1
ATOM 5355 C C . VAL A 1 670 ? -52.813 -14.656 11.124 1.00 56.03 670 VAL A C 1
ATOM 5357 O O . VAL A 1 670 ? -52.459 -13.560 11.553 1.00 56.03 670 VAL A O 1
ATOM 5360 N N . ALA A 1 671 ? -53.721 -14.755 10.148 1.00 51.12 671 ALA A N 1
ATOM 5361 C CA . ALA A 1 671 ? -54.389 -13.624 9.514 1.00 51.12 671 ALA A CA 1
ATOM 5362 C C . ALA A 1 671 ? -55.917 -13.765 9.677 1.00 51.12 671 ALA A C 1
ATOM 5364 O O . ALA A 1 671 ? -56.488 -14.655 9.063 1.00 51.12 671 ALA A O 1
ATOM 5365 N N . PHE A 1 672 ? -56.564 -12.848 10.416 1.00 40.38 672 PHE A N 1
ATOM 5366 C CA . PHE A 1 672 ? -58.014 -12.747 10.750 1.00 40.38 672 PHE A CA 1
ATOM 5367 C C . PHE A 1 672 ? -58.427 -13.492 12.044 1.00 40.38 672 PHE A C 1
ATOM 5369 O O . PHE A 1 672 ? -58.057 -14.646 12.224 1.00 40.38 672 PHE A O 1
ATOM 5376 N N . ASP A 1 673 ? -59.171 -12.928 13.011 1.00 35.28 673 ASP A N 1
ATOM 5377 C CA . ASP A 1 673 ? -60.036 -11.724 13.122 1.00 35.28 673 ASP A CA 1
ATOM 5378 C C . ASP A 1 673 ? -59.512 -10.653 14.103 1.00 35.28 673 ASP A C 1
ATOM 5380 O O . ASP A 1 673 ? -58.995 -11.032 15.183 1.00 35.28 673 ASP A O 1
#

Sequence (673 aa):
MTKLTTRLPLSRKAQLQRVNTLCNSLPGVNFDAVFGGPRGQYDLLWAIQLLDGLSPELTRDLFKQYARRRKDCSFTHCRAANIWLRERTRWVRQLLHSIPVNPREMRDEDGRKKVAHQFANQTAAIYKNIEQDIKEGAEPDLLQTWELMRQPADQWGFIGKMPKFKSNEVRDNWILSVLVRLLSAKWWEKRVNRCWDRLQEQINILLGKVRKGVSAYVSNATMKVVRERKRAMMRWLAESEVVNEQYDLVVSMKDCWEASNANPVNRRNDLLLFMRPEDRNRVIGILQRYALTDDHEELVRDIKGAPPFTDFTPRFDWKEIDPAKGDAAGYIAKYIAKNIDGAYLDDDEEAGTAADEGALHAVAWASWWGIRTFQQIGGAPVGVWRELRRISNAKKNAELVGPPKPVLQDPRFEAARFAADNGIFRCYLHAMGGALATRAEHPIKLAHLIEEQANSYGEDIKRLMGITSARLGIKTRLQGWEIVPAGTHEARKAAEAAARGVGVKTGDSPAPWSSDNNCTRPDPDAFADQIMREQWGLSPFSIDRLRAGASVSTDGFTLWLENGQVQSSRADPSGDDGPLIELEWLRAMVGAPGPDEQSDTIPPDDEHWPTLVMDCYELFNACGFTACQQWIAAQPNPYRCELWRVLDKLDRAEQHDVPSPLFDELMSEVAFD

pLDDT: mean 71.12, std 17.38, range [27.97, 96.0]

Mean predicted aligned error: 17.65 Å

Radius of gyration: 34.12 Å; Cα contacts (8 Å, |Δi|>4): 677; chains: 1; bounding box: 99×76×91 Å

Solvent-accessible surface area (backbone atoms only — not comparable to full-atom values): 39383 Å² total; per-residue (Å²): 136,80,81,76,78,79,70,74,81,72,52,71,68,58,49,53,51,50,51,50,56,52,52,68,74,39,89,85,64,65,56,66,62,40,32,43,64,76,64,23,50,50,51,52,54,50,51,52,63,69,43,61,90,56,53,74,66,56,40,51,55,53,47,55,52,34,54,61,49,19,67,35,71,47,68,68,35,40,52,53,23,52,52,49,47,54,54,50,52,49,53,52,50,51,60,56,61,64,43,83,56,66,68,79,53,48,72,48,71,68,35,35,45,51,54,16,41,51,52,14,50,52,30,45,51,50,49,52,51,53,55,48,44,40,74,76,68,45,81,91,50,68,68,60,50,50,60,59,47,42,51,73,40,50,57,64,59,73,59,75,83,84,78,92,65,96,45,67,69,62,42,51,52,52,49,52,27,49,52,46,41,47,53,29,40,71,52,33,31,58,51,51,50,51,51,50,57,51,53,55,48,53,50,36,41,77,71,60,45,33,34,75,92,75,21,54,84,37,34,66,68,56,51,50,52,50,51,51,51,50,51,50,39,52,48,49,28,71,46,24,24,35,34,28,80,93,74,75,44,76,42,55,34,43,61,55,38,67,78,31,78,73,25,59,69,68,54,45,76,78,93,83,82,89,75,58,81,86,49,46,68,58,54,51,53,52,51,46,52,59,59,52,66,64,74,57,72,79,32,50,44,79,48,94,94,53,82,67,45,76,54,57,63,91,66,51,81,87,79,81,86,49,70,92,82,42,47,74,64,54,51,50,50,52,51,52,44,52,44,47,62,18,72,95,55,77,68,34,78,88,60,70,37,54,26,43,62,46,28,53,28,51,52,48,36,32,60,75,73,67,51,84,52,62,74,82,79,77,47,66,63,64,68,50,46,52,47,39,34,47,52,57,50,30,65,75,68,72,72,54,86,70,74,98,61,74,65,78,76,39,67,54,60,43,47,28,30,54,18,39,66,73,66,37,62,69,56,24,27,49,46,32,58,28,75,81,38,50,86,85,64,34,56,64,40,74,32,58,37,73,42,73,45,69,41,104,37,51,42,64,41,76,40,81,30,30,37,30,39,96,72,44,59,46,76,62,51,91,72,39,40,43,78,41,55,58,64,47,65,60,52,47,54,58,45,58,76,69,61,82,89,84,89,80,84,87,77,89,74,84,66,80,84,52,89,77,73,71,31,69,68,71,61,66,62,63,40,40,54,46,46,42,34,74,77,62,66,44,48,73,72,56,49,54,40,26,73,74,69,36,74,47,76,52,97,76,26,34,30,37,60,57,86,74,34,64,44,63,37,75,56,78,94,81,76,73,103,64,91,78,81,83,58,80,74,52,65,74,66,56,33,78,90,81,81,90,90,80,80,92,64,81,64,79,83,53,83,55,56,63,55,52,54,47,51,51,53,53,40,32,76,74,61,32,67,72,53,37,51,59,53,42,71,72,45,19,62,53,58,28,64,52,48,52,51,52,50,50,51,51,52,51,38,67,77,64,72,63,85,84,49,62,66,61,50,58,53,44,71,62,52,81,125

Foldseek 3Di:
DDDPPPDPPDPPVVLVVLLVVLCVVCVPQPLCFQQPDPNSVVLSSVLSVLCPPPDPVLSNLLVVVLSVQSVGVDPVSNVVSSVLSNVLSVVLVVLCVLAPDHVVLVPDLVSLLVVLVVQLVVLVVLVVVLVVVVVVPDDDDLVVNLVRSCVSVVSNPNDDDQDDDPDPVVSSLVSLLVSLLSNDSVSSSVVSVLSSLVSVFVSCVSSVQDAFPRHDLTHPVLLVVVVVLVVQQVVLQQQKWKAFPVVRDIHRSVVVCVPDCLDCLNFADDDDDDDDPVCVVVVLVVQLCVLCVPPQVVQWDDDPPDPIDGHSVVRDDDDDDDVVVPDPVVVVVVRSCLQNQLPPDDADPVRRDRSRSVNSSRVSNCVSVVNGTPDDDAFDDVQQLVLLQLVVVCVVVVNDPDDPPQQVQDPLSVQLSVCSNVVNVQSNRVSQVHRPDDPVSGQKDFQWDWDQLPDSSRHTDTQGQGMDGLAFDDGSDQTFIAMDGPCVSVVVVVVVVVDDDDDDDDPDDPHRDDSNHPGDDDDLLSSQVCCCCPSFVDDPVQSVCLVVQHWDDGPQWIWHDDSSTIHIDNDDPDDDPDDDDDDPVSCLWADDDDDDDDDLDDDLPRPCLLVLLVVLVVCCVPPNLVSSLVVLVRHHPPSSVVSVVSSVVVVVCVVVVPDDPSNVVSVVVSDDD

InterPro domains:
  IPR008766 Replication gene A protein-like [PF05840] (113-271)

Secondary structure (DSSP, 8-state):
------PPPPPHHHHHHHHHHHHHT-TT--HHHHH-HHHHHHHHHHHHHHHTTS-HHHHHHHHHHHHHHH-SS-HHHHHHHHHHHHHHHHHHHHHHHTSSS-GGGGSSHHHHHHHHHHHHHHHHHHHHHHHHHHHTT----HHHHHHHHTHHHHTTT-S-PPPP-SSHHHHHHHHHHHHHHHH-HHHHHHHHHHHHHHHHHHHHHHTT-SBTTTBSSS-HHHHHHHHHHHHHHHHHHHSEEEEETTTTEEEEHHHHHHTSTTSGGG----------GGGHHHHHHHHHHHHTSS-GGGGEE--TTS--EE--TTT-------GGG--HHHHHHHHHHTTTT-TT---BTTTTB-HHHHHHHHHHHHHHHT-------SSS-HHHHHHHHHHHHHHHTT---S-SSGGGG-HHHHHHHHHHHTT-HHHHHHHTT-TT--TTT-SEEEEEEEETT-STTS--EEEEEEEEESS-EEE------EEEETTHHHHHHHHHTT------------PPP-TTSS-PPP-HHHHHHHHHHHHH---HHHHHHHHTT--EEETTEEEEEETTEEEEESS-SSS--------TTTTTT-----SS---SS--TT-SSHHHHHHHHHHHHHHH-HHHHHHHHHTSPTTHHHHHHHHHHHHHHHHHTT--S-HHHHHHHTTS--

Organism: Aeromonas veronii (NCBI:txid654)